Protein AF-A0A931EFM1-F1 (afdb_monomer)

Structure (mmCIF, N/CA/C/O backbone):
data_AF-A0A931EFM1-F1
#
_entry.id   AF-A0A931EFM1-F1
#
loop_
_atom_site.group_PDB
_atom_site.id
_atom_site.type_symbol
_atom_site.label_atom_id
_atom_site.label_alt_id
_atom_site.label_comp_id
_atom_site.label_asym_id
_atom_site.label_entity_id
_atom_site.label_seq_id
_atom_site.pdbx_PDB_ins_code
_atom_site.Cartn_x
_atom_site.Cartn_y
_atom_site.Cartn_z
_atom_site.occupancy
_atom_site.B_iso_or_equiv
_atom_site.auth_seq_id
_atom_site.auth_comp_id
_atom_site.auth_asym_id
_atom_site.auth_atom_id
_atom_site.pdbx_PDB_model_num
ATOM 1 N N . MET A 1 1 ? -40.709 65.099 35.792 1.00 43.19 1 MET A N 1
ATOM 2 C CA . MET A 1 1 ? -40.939 63.851 35.040 1.00 43.19 1 MET A CA 1
ATOM 3 C C . MET A 1 1 ? -40.092 62.772 35.724 1.00 43.19 1 MET A C 1
ATOM 5 O O . MET A 1 1 ? -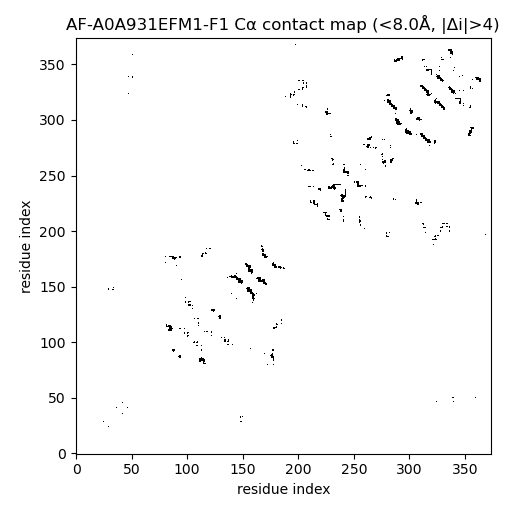38.933 62.668 35.363 1.00 43.19 1 MET A O 1
ATOM 9 N N . ALA A 1 2 ? -40.438 62.093 36.830 1.00 31.95 2 ALA A N 1
ATOM 10 C CA . ALA A 1 2 ? -41.719 61.618 37.395 1.00 31.95 2 ALA A CA 1
ATOM 11 C C . ALA A 1 2 ? -42.585 60.929 36.335 1.00 31.95 2 ALA A C 1
ATOM 13 O O . ALA A 1 2 ? -42.814 61.565 35.310 1.00 31.95 2 ALA A O 1
ATOM 14 N N . GLU A 1 3 ? -43.089 59.702 36.424 1.00 30.55 3 GLU A N 1
ATOM 15 C CA . GLU A 1 3 ? -43.187 58.544 37.350 1.00 30.55 3 GLU A CA 1
ATOM 16 C C . GLU A 1 3 ? -43.481 57.349 36.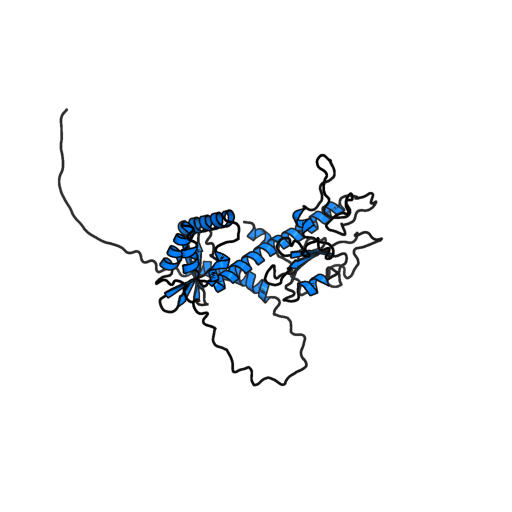378 1.00 30.55 3 GLU A C 1
ATOM 18 O O . GLU A 1 3 ? -43.731 57.600 35.198 1.00 30.55 3 GLU A O 1
ATOM 23 N N . ASP A 1 4 ? -43.379 56.043 36.644 1.00 32.53 4 ASP A N 1
ATOM 24 C CA . ASP A 1 4 ? -44.096 55.204 37.623 1.00 32.53 4 ASP A CA 1
ATOM 25 C C . ASP A 1 4 ? -43.673 53.729 37.308 1.00 32.53 4 ASP A C 1
ATOM 27 O O . ASP A 1 4 ? -43.542 53.381 36.133 1.00 32.53 4 ASP A O 1
ATOM 31 N N . SER A 1 5 ? -43.155 52.927 38.254 1.00 33.78 5 SER A N 1
ATOM 32 C CA . SER A 1 5 ? -43.871 51.909 39.070 1.00 33.78 5 SER A CA 1
ATOM 33 C C . SER A 1 5 ? -44.355 50.683 38.261 1.00 33.78 5 SER A C 1
ATOM 35 O O . SER A 1 5 ? -45.105 50.822 37.307 1.00 33.78 5 SER A O 1
ATOM 37 N N . ALA A 1 6 ? -43.767 49.487 38.394 1.00 30.31 6 ALA A N 1
ATOM 38 C CA . ALA A 1 6 ? -43.808 48.476 39.470 1.00 30.31 6 ALA A CA 1
ATOM 39 C C . ALA A 1 6 ? -44.833 47.340 39.223 1.00 30.31 6 ALA A C 1
ATOM 41 O O . ALA A 1 6 ? -45.931 47.552 38.729 1.00 30.31 6 ALA A O 1
ATOM 42 N N . ALA A 1 7 ? -44.357 46.134 39.558 1.00 29.64 7 ALA A N 1
ATOM 43 C CA . ALA A 1 7 ? -44.966 44.810 39.743 1.00 29.64 7 ALA A CA 1
ATOM 44 C C . ALA A 1 7 ? -46.506 44.675 39.847 1.00 29.64 7 ALA A C 1
ATOM 46 O O . ALA A 1 7 ? -47.140 45.488 40.505 1.00 29.64 7 ALA A O 1
ATOM 47 N N . ASP A 1 8 ? -47.083 43.558 39.357 1.00 28.06 8 ASP A N 1
ATOM 48 C CA . ASP A 1 8 ? -47.332 42.352 40.184 1.00 28.06 8 ASP A CA 1
ATOM 49 C C . ASP A 1 8 ? -47.971 41.152 39.417 1.00 28.06 8 ASP A C 1
ATOM 51 O O . ASP A 1 8 ? -48.671 41.322 38.423 1.00 28.06 8 ASP A O 1
ATOM 55 N N . MET A 1 9 ? -47.750 39.957 39.987 1.00 26.67 9 MET A N 1
ATOM 56 C CA . MET A 1 9 ? -48.577 38.731 40.036 1.00 26.67 9 MET A CA 1
ATOM 57 C C . MET A 1 9 ? -48.709 37.701 38.877 1.00 26.67 9 MET A C 1
ATOM 59 O O . MET A 1 9 ? -49.490 37.843 37.946 1.00 26.67 9 MET A O 1
ATOM 63 N N . MET A 1 10 ? -48.088 36.536 39.156 1.00 25.91 10 MET A N 1
ATOM 64 C CA . MET A 1 10 ? -48.670 35.171 39.251 1.00 25.91 10 MET A CA 1
ATOM 65 C C . MET A 1 10 ? -49.160 34.425 37.993 1.00 25.91 10 MET A C 1
ATOM 67 O O . MET A 1 10 ? -50.243 34.690 37.488 1.00 25.91 10 MET A O 1
ATOM 71 N N . ALA A 1 11 ? -48.473 33.322 37.656 1.00 28.20 11 ALA A N 1
ATOM 72 C CA . ALA A 1 11 ? -49.049 31.966 37.700 1.00 28.20 11 ALA A CA 1
ATOM 73 C C . ALA A 1 11 ? -47.959 30.896 37.492 1.00 28.20 11 ALA A C 1
ATOM 75 O O . ALA A 1 11 ? -47.137 30.983 36.583 1.00 28.20 11 ALA A O 1
ATOM 76 N N . ALA A 1 12 ? -47.966 29.895 38.368 1.00 28.52 12 ALA A N 1
ATOM 77 C CA . ALA A 1 12 ? -47.179 28.677 38.278 1.00 28.52 12 ALA A CA 1
ATOM 78 C C . ALA A 1 12 ? -47.691 27.765 37.152 1.00 28.52 12 ALA A C 1
ATOM 80 O O . ALA A 1 12 ? -48.902 27.668 36.979 1.00 28.52 12 ALA A O 1
ATOM 81 N N . ASP A 1 13 ? -46.798 27.022 36.492 1.00 25.88 13 ASP A N 1
ATOM 82 C CA . ASP A 1 13 ? -47.040 25.591 36.304 1.00 25.88 13 ASP A CA 1
ATOM 83 C C . ASP A 1 13 ? -45.746 24.799 36.066 1.00 25.88 13 ASP A C 1
ATOM 85 O O . ASP A 1 13 ? -44.802 25.246 35.411 1.00 25.88 13 ASP A O 1
ATOM 89 N N . THR A 1 14 ? -45.718 23.611 36.651 1.00 32.34 14 THR A N 1
ATOM 90 C CA . THR A 1 14 ? -44.644 22.616 36.633 1.00 32.34 14 THR A CA 1
ATOM 91 C C . THR A 1 14 ? -45.009 21.483 35.683 1.00 32.34 14 THR A C 1
ATOM 93 O O . THR A 1 14 ? -45.841 20.676 36.063 1.00 32.34 14 THR A O 1
ATOM 96 N N . VAL A 1 15 ? -44.358 21.335 34.525 1.00 28.47 15 VAL A N 1
ATOM 97 C CA . VAL A 1 15 ? -44.284 20.083 33.726 1.00 28.47 15 VAL A CA 1
ATOM 98 C C . VAL A 1 15 ? -43.114 20.264 32.745 1.00 28.47 15 VAL A C 1
ATOM 100 O O . VAL A 1 15 ? -42.973 21.339 32.182 1.00 28.47 15 VAL A O 1
ATOM 103 N N . GLY A 1 16 ? -42.202 19.350 32.444 1.00 25.94 16 GLY A N 1
ATOM 104 C CA . GLY A 1 16 ? -41.961 17.963 3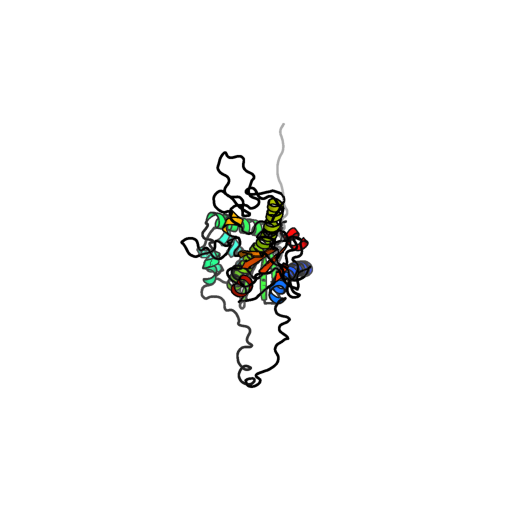2.795 1.00 25.94 16 GLY A CA 1
ATOM 105 C C . GLY A 1 16 ? -40.668 17.581 32.062 1.00 25.94 16 GLY A C 1
ATOM 106 O O . GLY A 1 16 ? -40.370 18.096 30.984 1.00 25.94 16 GLY A O 1
ATOM 107 N N . ALA A 1 17 ? -39.852 16.747 32.694 1.00 32.56 17 ALA A N 1
ATOM 108 C CA . ALA A 1 17 ? -38.660 16.190 32.084 1.00 32.56 17 ALA A CA 1
ATOM 109 C C . ALA A 1 17 ? -39.067 15.207 30.979 1.00 32.56 17 ALA A C 1
ATOM 111 O O . ALA A 1 17 ? -39.476 14.093 31.290 1.00 32.56 17 ALA A O 1
ATOM 112 N N . ASP A 1 18 ? -38.908 15.594 29.714 1.00 26.45 18 ASP A N 1
ATOM 113 C CA . ASP A 1 18 ? -38.934 14.639 28.608 1.00 26.45 18 ASP A CA 1
ATOM 114 C C . ASP A 1 18 ? -37.509 14.181 28.304 1.00 26.45 18 ASP A C 1
ATOM 116 O O . ASP A 1 18 ? -36.716 14.801 27.593 1.00 26.45 18 ASP A O 1
ATOM 120 N N . THR A 1 19 ? -37.190 13.040 28.905 1.00 31.11 19 THR A N 1
ATOM 121 C CA . THR A 1 19 ? -36.152 12.121 28.463 1.00 31.11 19 THR A CA 1
ATOM 122 C C . THR A 1 19 ? -36.411 11.730 27.008 1.00 31.11 19 THR A C 1
ATOM 124 O O . THR A 1 19 ? -37.220 10.844 26.736 1.00 31.11 19 THR A O 1
ATOM 127 N N . VAL A 1 20 ? -35.708 12.351 26.060 1.00 31.42 20 VAL A N 1
ATOM 128 C CA . VAL A 1 20 ? -35.646 11.828 24.692 1.00 31.42 20 VAL A CA 1
ATOM 129 C C . VAL A 1 20 ? -34.738 10.602 24.716 1.00 31.42 20 VAL A C 1
ATOM 131 O O . VAL A 1 20 ? -33.515 10.701 24.821 1.00 31.42 20 VAL A O 1
ATOM 134 N N . GLY A 1 21 ? -35.375 9.432 24.695 1.00 26.83 21 GLY A N 1
ATOM 135 C CA . GLY A 1 21 ? -34.726 8.135 24.609 1.00 26.83 21 GLY A CA 1
ATOM 136 C C . GLY A 1 21 ? -33.827 8.048 23.379 1.00 26.83 21 GLY A C 1
ATOM 137 O O . GLY A 1 21 ? -34.271 8.194 22.242 1.00 26.83 21 GLY A O 1
ATOM 138 N N . ALA A 1 22 ? -32.551 7.774 23.622 1.00 33.44 22 ALA A N 1
ATOM 139 C CA . ALA A 1 22 ? -31.601 7.344 22.613 1.00 33.44 22 ALA A CA 1
ATOM 140 C C . ALA A 1 22 ? -31.838 5.861 22.292 1.00 33.44 22 ALA A C 1
ATOM 142 O O . ALA A 1 22 ? -31.031 5.024 22.662 1.00 33.44 22 ALA A O 1
ATOM 143 N N . ASP A 1 23 ? -32.958 5.532 21.654 1.00 37.22 23 ASP A N 1
ATOM 144 C CA . ASP A 1 23 ? -33.232 4.194 21.121 1.00 37.22 23 ASP A CA 1
ATOM 145 C C . ASP A 1 23 ? -34.256 4.317 19.988 1.00 37.22 23 ASP A C 1
ATOM 147 O O . ASP A 1 23 ? -35.441 4.110 20.197 1.00 37.22 23 ASP A O 1
ATOM 151 N N . THR A 1 24 ? -33.796 4.720 18.800 1.00 35.38 24 THR A N 1
ATOM 152 C CA . THR A 1 24 ? -34.281 4.265 17.478 1.00 35.38 24 THR A CA 1
ATOM 153 C C . THR A 1 24 ? -33.592 5.093 16.394 1.00 35.38 24 THR A C 1
ATOM 155 O O . THR A 1 24 ? -34.086 6.137 15.973 1.00 35.38 24 THR A O 1
ATOM 158 N N . VAL A 1 25 ? -32.440 4.627 15.908 1.00 43.28 25 VAL A N 1
ATOM 159 C CA . VAL A 1 25 ? -31.971 5.034 14.577 1.00 43.28 25 VAL A CA 1
ATOM 160 C C . VAL A 1 25 ? -32.814 4.246 13.575 1.00 43.28 25 VAL A C 1
ATOM 162 O O . VAL A 1 25 ? -32.839 3.017 13.633 1.00 43.28 25 VAL A O 1
ATOM 165 N N . GLY A 1 26 ? -33.547 4.945 12.704 1.00 35.88 26 GLY A N 1
ATOM 166 C CA . GLY A 1 26 ? -34.428 4.332 11.709 1.00 35.88 26 GLY A CA 1
ATOM 167 C C . GLY A 1 26 ? -33.704 3.274 10.870 1.00 35.88 26 GLY A C 1
ATOM 168 O O . GLY A 1 26 ? -32.550 3.459 10.474 1.00 35.88 26 GLY A O 1
ATOM 169 N N . ALA A 1 27 ? -34.389 2.158 10.610 1.00 37.34 27 ALA A N 1
ATOM 170 C CA . ALA A 1 27 ? -33.848 0.998 9.901 1.00 37.34 27 ALA A CA 1
ATOM 171 C C . ALA A 1 27 ? -33.205 1.359 8.545 1.00 37.34 27 ALA A C 1
ATOM 173 O O . ALA A 1 27 ? -32.213 0.743 8.156 1.00 37.34 27 ALA A O 1
ATOM 174 N N . ASP A 1 28 ? -33.702 2.404 7.878 1.00 34.78 28 ASP A N 1
ATOM 175 C CA . ASP A 1 28 ? -33.209 2.872 6.579 1.00 34.78 28 ASP A CA 1
ATOM 176 C C . ASP A 1 28 ? -31.795 3.467 6.657 1.00 34.78 28 ASP A C 1
ATOM 178 O O . ASP A 1 28 ? -30.938 3.169 5.823 1.00 34.78 28 ASP A O 1
ATOM 182 N N . THR A 1 29 ? -31.490 4.245 7.698 1.00 46.06 29 THR A N 1
ATOM 183 C CA . THR A 1 29 ? -30.155 4.834 7.898 1.00 46.06 29 THR A CA 1
ATOM 184 C C . THR A 1 29 ? -29.131 3.753 8.250 1.00 46.06 29 THR A C 1
ATOM 186 O O . THR A 1 29 ? -28.000 3.765 7.753 1.00 46.06 29 THR A O 1
ATOM 189 N N . VAL A 1 30 ? -29.546 2.766 9.053 1.00 45.25 30 VAL A N 1
ATOM 190 C CA . VAL A 1 30 ? -28.734 1.586 9.389 1.00 45.25 30 VAL A CA 1
ATOM 191 C C . VAL A 1 30 ? -28.475 0.735 8.142 1.00 45.25 30 VAL A C 1
ATOM 193 O O . VAL A 1 30 ? -27.344 0.292 7.938 1.00 45.25 30 VAL A O 1
ATOM 196 N N . ALA A 1 31 ? -29.469 0.562 7.265 1.00 40.62 31 ALA A N 1
ATOM 197 C CA . ALA A 1 31 ? -29.338 -0.182 6.013 1.00 40.62 31 ALA A CA 1
ATOM 198 C C . ALA A 1 31 ? -28.398 0.506 5.007 1.00 40.62 31 ALA A C 1
ATOM 200 O O . ALA A 1 31 ? -27.573 -0.166 4.387 1.00 40.62 31 ALA A O 1
ATOM 201 N N . VAL A 1 32 ? -28.441 1.839 4.884 1.00 43.91 32 VAL A N 1
ATOM 202 C CA . VAL A 1 32 ? -27.519 2.600 4.016 1.00 43.91 32 VAL A CA 1
ATOM 203 C C . VAL A 1 32 ? -26.075 2.517 4.526 1.00 43.91 32 VAL A C 1
ATOM 205 O O . VAL A 1 32 ? -25.146 2.325 3.734 1.00 43.91 32 VAL A O 1
ATOM 208 N N . MET A 1 33 ? -25.864 2.599 5.844 1.00 46.44 33 MET A N 1
ATOM 209 C CA . MET A 1 33 ? -24.533 2.440 6.444 1.00 46.44 33 MET A CA 1
ATOM 210 C C . MET A 1 33 ? -24.011 1.001 6.350 1.00 46.44 33 MET A C 1
ATOM 212 O O . MET A 1 33 ? -22.851 0.787 5.984 1.00 46.44 33 MET A O 1
ATOM 216 N N . ALA A 1 34 ? -24.872 0.006 6.580 1.00 44.53 34 ALA A N 1
ATOM 217 C CA . ALA A 1 34 ? -24.559 -1.403 6.359 1.00 44.53 34 ALA A CA 1
ATOM 218 C C . ALA A 1 34 ? -24.280 -1.709 4.875 1.00 44.53 34 ALA A C 1
ATOM 220 O O . ALA A 1 34 ? -23.409 -2.526 4.586 1.00 44.53 34 ALA A O 1
ATOM 221 N N . GLY A 1 35 ? -24.946 -1.022 3.940 1.00 34.88 35 GLY A N 1
ATOM 222 C CA . GLY A 1 35 ? -24.734 -1.128 2.493 1.00 34.88 35 GLY A CA 1
ATOM 223 C C . GLY A 1 35 ? -23.392 -0.550 2.028 1.00 34.88 35 GLY A C 1
ATOM 224 O O . GLY A 1 35 ? -22.646 -1.230 1.321 1.00 34.88 35 GLY A O 1
ATOM 225 N N . LYS A 1 36 ? -23.017 0.657 2.488 1.00 43.44 36 LYS A N 1
ATOM 226 C CA . LYS A 1 36 ? -21.682 1.244 2.226 1.00 43.44 36 LYS A CA 1
ATOM 227 C C . LYS A 1 36 ? -20.554 0.388 2.815 1.00 43.44 36 LYS A C 1
ATOM 229 O O . LYS A 1 36 ? -19.499 0.249 2.194 1.00 43.44 36 LYS A O 1
ATOM 234 N N . ARG A 1 37 ? -20.785 -0.235 3.979 1.00 50.22 37 ARG A N 1
ATOM 235 C CA . ARG A 1 37 ? -19.854 -1.198 4.582 1.00 50.22 37 ARG A CA 1
ATOM 236 C C . ARG A 1 37 ? -19.815 -2.521 3.826 1.00 50.22 37 ARG A C 1
ATOM 238 O O . ARG A 1 37 ? -18.726 -2.997 3.554 1.00 50.22 37 ARG A O 1
ATOM 245 N N . GLN A 1 38 ? -20.950 -3.097 3.428 1.00 36.88 38 GLN A N 1
ATOM 246 C CA . GLN A 1 38 ? -20.963 -4.297 2.587 1.00 36.88 38 GLN A CA 1
ATOM 247 C C . GLN A 1 38 ? -20.190 -4.073 1.291 1.00 36.88 38 GLN A C 1
ATOM 249 O O . GLN A 1 38 ? -19.546 -5.007 0.839 1.00 36.88 38 GLN A O 1
ATOM 254 N N . TRP A 1 39 ? -20.211 -2.867 0.718 1.00 31.75 39 TRP A N 1
ATOM 255 C CA . TRP A 1 39 ? -19.404 -2.534 -0.454 1.00 31.75 39 TRP A CA 1
ATOM 256 C C . TRP A 1 39 ? -17.902 -2.451 -0.137 1.00 31.75 39 TRP A C 1
ATOM 258 O O . TRP A 1 39 ? -17.127 -3.053 -0.864 1.00 31.75 39 TRP A O 1
ATOM 268 N N . ARG A 1 40 ? -17.476 -1.815 0.968 1.00 43.22 40 ARG A N 1
ATOM 269 C CA . ARG A 1 40 ? -16.051 -1.736 1.380 1.00 43.22 40 ARG A CA 1
ATOM 270 C C . ARG A 1 40 ? -15.491 -3.077 1.875 1.00 43.22 40 ARG A C 1
ATOM 272 O O . ARG A 1 40 ? -14.419 -3.491 1.443 1.00 43.22 40 ARG A O 1
ATOM 279 N N . ASP A 1 41 ? -16.248 -3.7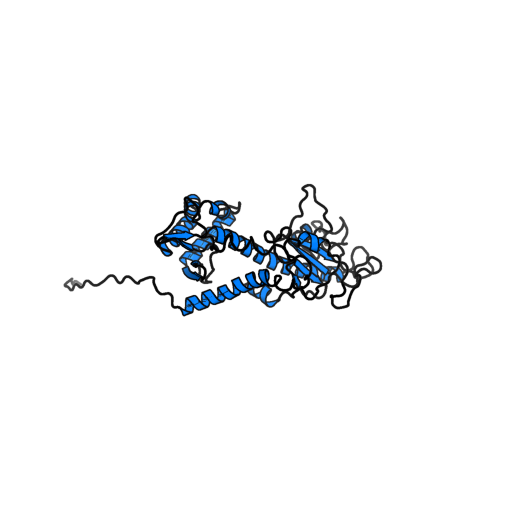97 2.699 1.00 40.16 41 ASP A N 1
ATOM 280 C CA . ASP A 1 41 ? -15.902 -5.125 3.209 1.00 40.16 41 ASP A CA 1
ATOM 281 C C . ASP A 1 41 ? -15.981 -6.178 2.099 1.00 40.16 41 ASP A C 1
ATOM 283 O O . ASP A 1 41 ? -15.138 -7.068 2.084 1.00 40.16 41 ASP A O 1
ATOM 287 N N . LYS A 1 42 ? -16.923 -6.097 1.138 1.00 33.84 42 LYS A N 1
ATOM 288 C CA . LYS A 1 42 ? -16.874 -6.935 -0.076 1.00 33.84 42 LYS A CA 1
ATOM 289 C C . LYS A 1 42 ? -15.778 -6.485 -1.020 1.00 33.84 42 LYS A C 1
ATOM 291 O O . LYS A 1 42 ? -15.160 -7.366 -1.570 1.00 33.84 42 LYS A O 1
ATOM 296 N N . ALA A 1 43 ? -15.475 -5.207 -1.209 1.00 35.25 43 ALA A N 1
ATOM 297 C CA . ALA A 1 43 ? -14.364 -4.802 -2.071 1.00 35.25 43 ALA A CA 1
ATOM 298 C C . ALA A 1 43 ? -13.039 -5.344 -1.516 1.00 35.25 43 ALA A C 1
ATOM 300 O O . ALA A 1 43 ? -12.267 -5.950 -2.249 1.00 35.25 43 ALA A O 1
ATOM 301 N N . MET A 1 44 ? -12.823 -5.257 -0.202 1.00 38.12 44 MET A N 1
ATOM 302 C CA . MET A 1 44 ? -11.625 -5.778 0.460 1.00 38.12 44 MET A CA 1
ATOM 303 C C . MET A 1 44 ? -11.643 -7.315 0.590 1.00 38.12 44 MET A C 1
ATOM 305 O O . MET A 1 44 ? -10.664 -7.978 0.253 1.00 38.12 44 MET A O 1
ATOM 309 N N . SER A 1 45 ? -12.774 -7.924 0.965 1.00 35.72 45 SER A N 1
ATOM 310 C CA . SER A 1 45 ? -12.911 -9.389 1.059 1.00 35.72 45 SER A CA 1
ATOM 311 C C . SER A 1 45 ? -13.019 -10.073 -0.299 1.00 35.72 45 SER A C 1
ATOM 313 O O . SER A 1 45 ? -12.597 -11.210 -0.408 1.00 35.72 45 SER A O 1
ATOM 315 N N . GLN A 1 46 ? -13.554 -9.442 -1.346 1.00 34.53 46 GLN A N 1
ATOM 316 C CA . GLN A 1 46 ? -13.524 -9.952 -2.724 1.00 34.53 46 GLN A CA 1
ATOM 317 C C . GLN A 1 46 ? -12.133 -9.772 -3.317 1.00 34.53 46 GLN A C 1
ATOM 319 O O . GLN A 1 46 ? -11.715 -10.669 -4.034 1.00 34.53 46 GLN A O 1
ATOM 324 N N . ARG A 1 47 ? -11.379 -8.717 -2.976 1.00 43.50 47 ARG A N 1
ATOM 325 C CA . ARG A 1 47 ? -9.946 -8.628 -3.308 1.00 43.50 47 ARG A CA 1
ATOM 326 C C . ARG A 1 47 ? -9.144 -9.762 -2.649 1.00 43.50 47 ARG A C 1
ATOM 328 O O . ARG A 1 47 ? -8.353 -10.394 -3.330 1.00 43.50 47 ARG A O 1
ATOM 335 N N . ILE A 1 48 ? -9.446 -10.128 -1.400 1.00 39.62 48 ILE A N 1
ATOM 336 C CA . ILE A 1 48 ? -8.784 -11.239 -0.676 1.00 39.62 48 ILE A CA 1
ATOM 337 C C . ILE A 1 48 ? -9.347 -12.638 -1.042 1.00 39.62 48 ILE A C 1
ATOM 339 O O . ILE A 1 48 ? -8.644 -13.643 -0.963 1.00 39.62 48 ILE A O 1
ATOM 343 N N . ALA A 1 49 ? -10.621 -12.752 -1.436 1.00 30.61 49 ALA A N 1
ATOM 344 C CA . ALA A 1 49 ? -11.293 -14.034 -1.701 1.00 30.61 49 ALA A CA 1
ATOM 345 C C . ALA A 1 49 ? -11.409 -14.390 -3.192 1.00 30.61 49 ALA A C 1
ATOM 347 O O . ALA A 1 49 ? -11.739 -15.537 -3.507 1.00 30.61 49 ALA A O 1
ATOM 348 N N . CYS A 1 50 ? -11.128 -13.467 -4.120 1.00 32.88 50 CYS A N 1
ATOM 349 C CA . CYS A 1 50 ? -11.211 -13.744 -5.559 1.00 32.88 50 CYS A CA 1
ATOM 350 C C . CYS A 1 50 ? -10.057 -14.571 -6.141 1.00 32.88 50 CYS A C 1
ATOM 352 O O . CYS A 1 50 ? -10.164 -14.954 -7.300 1.00 32.88 50 CYS A O 1
ATOM 354 N N . SER A 1 51 ? -9.035 -14.934 -5.361 1.00 41.00 51 SER A N 1
ATOM 355 C CA . SER A 1 51 ? -8.014 -15.919 -5.771 1.00 41.00 51 SER A CA 1
ATOM 356 C C . SER A 1 51 ? -8.268 -17.328 -5.185 1.00 41.00 51 SER A C 1
ATOM 358 O O . SER A 1 51 ? -7.617 -18.309 -5.526 1.00 41.00 51 SER A O 1
ATOM 360 N N . ARG A 1 52 ? -9.303 -17.513 -4.344 1.00 38.25 52 ARG A N 1
ATOM 361 C CA . ARG A 1 52 ? -9.626 -18.835 -3.753 1.00 38.25 52 ARG A CA 1
ATOM 362 C C . ARG A 1 52 ? -10.528 -19.730 -4.600 1.00 38.25 52 ARG A C 1
ATOM 364 O O . ARG A 1 52 ? -10.920 -20.806 -4.149 1.00 38.25 52 ARG A O 1
ATOM 371 N N . ARG A 1 53 ? -10.881 -19.310 -5.812 1.00 36.38 53 ARG A N 1
ATOM 372 C CA . ARG A 1 53 ? -11.854 -20.012 -6.653 1.00 36.38 53 ARG A CA 1
ATOM 373 C C . ARG A 1 53 ? -11.290 -20.242 -8.052 1.00 36.38 53 ARG A C 1
ATOM 375 O O . ARG A 1 53 ? -11.830 -19.692 -8.991 1.00 36.38 53 ARG A O 1
ATOM 382 N N . ASN A 1 54 ? -10.193 -21.004 -8.145 1.00 38.69 54 ASN A N 1
ATOM 383 C CA . ASN A 1 54 ? -9.878 -21.883 -9.287 1.00 38.69 54 ASN A CA 1
ATOM 384 C C . ASN A 1 54 ? -8.662 -22.817 -9.074 1.00 38.69 54 ASN A C 1
ATOM 386 O O . ASN A 1 54 ? -8.033 -23.247 -10.029 1.00 38.69 54 ASN A O 1
ATOM 390 N N . MET A 1 55 ? -8.398 -23.291 -7.849 1.00 35.09 55 MET A N 1
ATOM 391 C CA . MET A 1 55 ? -7.636 -24.543 -7.673 1.00 35.09 55 MET A CA 1
ATOM 392 C C . MET A 1 55 ? -8.573 -25.754 -7.819 1.00 35.09 55 MET A C 1
ATOM 394 O O . MET A 1 55 ? -8.853 -26.483 -6.869 1.00 35.09 55 MET A O 1
ATOM 398 N N . ARG A 1 56 ? -9.128 -25.944 -9.021 1.00 32.25 56 ARG A N 1
ATOM 399 C CA . ARG A 1 56 ? -9.833 -27.170 -9.435 1.00 32.25 56 ARG A CA 1
ATOM 400 C C . ARG A 1 56 ? -9.069 -27.803 -10.596 1.00 32.25 56 ARG A C 1
ATOM 402 O O . ARG A 1 56 ? -9.587 -27.949 -11.691 1.00 32.25 56 ARG A O 1
ATOM 409 N N . GLY A 1 57 ? -7.822 -28.171 -10.323 1.00 33.00 57 GLY A N 1
ATOM 410 C CA . GLY A 1 57 ? -6.920 -28.780 -11.296 1.00 33.00 57 GLY A CA 1
ATOM 411 C C . GLY A 1 57 ? -5.892 -29.707 -10.658 1.00 33.00 57 GLY A C 1
ATOM 412 O O . GLY A 1 57 ? -4.782 -29.797 -11.148 1.00 33.00 57 GLY A O 1
ATOM 413 N N . TRP A 1 58 ? -6.222 -30.378 -9.550 1.00 32.72 58 TRP A N 1
ATOM 414 C CA . TRP A 1 58 ? -5.406 -31.495 -9.070 1.00 32.72 58 TRP A CA 1
ATOM 415 C C . TRP A 1 58 ? -6.292 -32.518 -8.357 1.00 32.72 58 TRP A C 1
ATOM 417 O O . TRP A 1 58 ? -6.469 -32.504 -7.141 1.00 32.72 58 TRP A O 1
ATOM 427 N N . LYS A 1 59 ? -6.945 -33.379 -9.141 1.00 32.03 59 LYS A N 1
ATOM 428 C CA . LYS A 1 59 ? -7.511 -34.629 -8.630 1.00 32.03 59 LYS A CA 1
ATOM 429 C C . LYS A 1 59 ? -6.639 -35.778 -9.110 1.00 32.03 59 LYS A C 1
ATOM 431 O O . LYS A 1 59 ? -6.743 -36.145 -10.271 1.00 32.03 59 LYS A O 1
ATOM 436 N N . ALA A 1 60 ? -5.840 -36.340 -8.209 1.00 34.81 60 ALA A N 1
ATOM 437 C CA . ALA A 1 60 ? -5.636 -37.781 -8.028 1.00 34.81 60 ALA A CA 1
ATOM 438 C C . ALA A 1 60 ? -4.551 -38.011 -6.961 1.00 34.81 60 ALA A C 1
ATOM 440 O O . ALA A 1 60 ? -3.508 -37.374 -7.017 1.00 34.81 60 ALA A O 1
ATOM 441 N N . ALA A 1 61 ? -4.807 -38.961 -6.052 1.00 33.56 61 ALA A N 1
ATOM 442 C CA . ALA A 1 61 ? -4.005 -39.371 -4.887 1.00 33.56 61 ALA A CA 1
ATOM 443 C C . ALA A 1 61 ? -4.065 -38.375 -3.702 1.00 33.56 61 ALA A C 1
ATOM 445 O O . ALA A 1 61 ? -3.629 -37.245 -3.811 1.00 33.56 61 ALA A O 1
ATOM 446 N N . GLN A 1 62 ? -4.606 -38.679 -2.522 1.00 37.38 62 GLN A N 1
ATOM 447 C CA . GLN A 1 62 ? -4.778 -39.962 -1.848 1.00 37.38 62 GLN A CA 1
ATOM 448 C C . GLN A 1 62 ? -6.075 -39.947 -1.026 1.00 37.38 62 GLN A C 1
ATOM 450 O O . GLN A 1 62 ? -6.277 -39.110 -0.149 1.00 37.38 62 GLN A O 1
ATOM 455 N N . ALA A 1 63 ? -6.956 -40.898 -1.317 1.00 40.78 63 ALA A N 1
ATOM 456 C CA . ALA A 1 63 ? -8.072 -41.260 -0.462 1.00 40.78 63 ALA A CA 1
ATOM 457 C C . ALA A 1 63 ? -7.594 -42.359 0.496 1.00 40.78 63 ALA A C 1
ATOM 459 O O . ALA A 1 63 ? -7.576 -43.519 0.110 1.00 40.78 63 ALA A O 1
ATOM 460 N N . LEU A 1 64 ? -7.168 -41.990 1.707 1.00 39.44 64 LEU A N 1
ATOM 461 C CA . LEU A 1 64 ? -7.269 -42.810 2.924 1.00 39.44 64 LEU A CA 1
ATOM 462 C C . LEU A 1 64 ? -6.865 -41.928 4.121 1.00 39.44 64 LEU A C 1
ATOM 464 O O . LEU A 1 64 ? -5.696 -41.626 4.321 1.00 39.44 64 LEU A O 1
ATOM 468 N N . GLY A 1 65 ? -7.851 -41.448 4.877 1.00 38.03 65 GLY A N 1
ATOM 469 C CA . GLY A 1 65 ? -7.647 -40.502 5.987 1.00 38.03 65 GLY A CA 1
ATOM 470 C C . GLY A 1 65 ? -8.900 -39.711 6.379 1.00 38.03 65 GLY A C 1
ATOM 471 O O . GLY A 1 65 ? -8.874 -38.890 7.291 1.00 38.03 65 GLY A O 1
ATOM 472 N N . ILE A 1 66 ? -10.023 -39.956 5.703 1.00 46.12 66 ILE A N 1
ATOM 473 C CA . ILE A 1 66 ? -11.342 -39.442 6.067 1.00 46.12 66 ILE A CA 1
ATOM 474 C C . ILE A 1 66 ? -11.938 -40.446 7.054 1.00 46.12 66 ILE A C 1
ATOM 476 O O . ILE A 1 66 ? -12.440 -41.468 6.611 1.00 46.12 66 ILE A O 1
ATOM 480 N N . CYS A 1 67 ? -11.790 -40.197 8.362 1.00 35.12 67 CYS A N 1
ATOM 481 C CA . CYS A 1 67 ? -12.729 -40.647 9.412 1.00 35.12 67 CYS A CA 1
ATOM 482 C C . CYS A 1 67 ? -12.384 -40.168 10.843 1.00 35.12 67 CYS A C 1
ATOM 484 O O . CYS A 1 67 ? -13.211 -40.352 11.725 1.00 35.12 67 CYS A O 1
ATOM 486 N N . ILE A 1 68 ? -11.237 -39.518 11.111 1.00 40.94 68 ILE A N 1
ATOM 487 C CA . ILE A 1 68 ? -10.873 -39.097 12.493 1.00 40.94 68 ILE A CA 1
ATOM 488 C C . ILE A 1 68 ? -10.806 -37.564 12.699 1.00 40.94 68 ILE A C 1
ATOM 490 O O . ILE A 1 68 ? -10.779 -37.094 13.830 1.00 40.94 68 ILE A O 1
ATOM 494 N N . VAL A 1 69 ? -10.896 -36.742 11.646 1.00 39.53 69 VAL A N 1
ATOM 495 C CA . VAL A 1 69 ? -10.790 -35.263 11.770 1.00 39.53 69 VAL A CA 1
ATOM 496 C C . VAL A 1 69 ? -12.155 -34.547 11.856 1.00 39.53 69 VAL A C 1
ATOM 498 O O . VAL A 1 69 ? -12.214 -33.344 12.077 1.00 39.53 69 VAL A O 1
ATOM 501 N N . LEU A 1 70 ? -13.282 -35.263 11.766 1.00 41.66 70 LEU A N 1
ATOM 502 C CA . LEU A 1 70 ? -14.628 -34.657 11.806 1.00 41.66 70 LEU A CA 1
ATOM 503 C C . LEU A 1 70 ? -15.229 -34.489 13.217 1.00 41.66 70 LEU A C 1
ATOM 505 O O . LEU A 1 70 ? -16.400 -34.141 13.334 1.00 41.66 70 LEU A O 1
ATOM 509 N N . LEU A 1 71 ? -14.450 -34.695 14.284 1.00 38.62 71 LEU A N 1
ATOM 510 C CA . LEU A 1 71 ? -14.938 -34.617 15.672 1.00 38.62 71 LEU A CA 1
ATOM 511 C C . LEU A 1 71 ? -14.292 -33.525 16.541 1.00 38.62 71 LEU A C 1
ATOM 513 O O . LEU A 1 71 ? -14.618 -33.435 17.720 1.00 38.62 71 LEU A O 1
ATOM 517 N N . PHE A 1 72 ? -13.449 -32.647 15.987 1.00 39.12 72 PHE A N 1
ATOM 518 C CA . PHE A 1 72 ? -12.886 -31.523 16.746 1.00 39.12 72 PHE A CA 1
ATOM 519 C C . PHE A 1 72 ? -13.137 -30.162 16.081 1.00 39.12 72 PHE A C 1
ATOM 521 O O . PHE A 1 72 ? -12.642 -29.868 14.998 1.00 39.12 72 PHE A O 1
ATOM 528 N N . CYS A 1 73 ? -13.855 -29.319 16.830 1.00 38.38 73 CYS A N 1
ATOM 529 C CA . CYS A 1 73 ? -13.939 -27.858 16.733 1.00 38.38 73 CYS A CA 1
ATOM 530 C C . CYS A 1 73 ? -14.824 -27.239 15.637 1.00 38.38 73 CYS A C 1
ATOM 532 O O . CYS A 1 73 ? -14.362 -26.504 14.770 1.00 38.38 73 CYS A O 1
ATOM 534 N N . GLY A 1 74 ? -16.138 -27.419 15.794 1.00 39.84 74 GLY A N 1
ATOM 535 C CA . GLY A 1 74 ? -17.177 -26.542 15.234 1.00 39.84 74 GLY A CA 1
ATOM 536 C C . GLY A 1 74 ? -17.774 -25.542 16.238 1.00 39.84 74 GLY A C 1
ATOM 537 O O . GLY A 1 74 ? -18.873 -25.047 16.009 1.00 39.84 74 GLY A O 1
ATOM 538 N N . VAL A 1 75 ? -17.106 -25.252 17.362 1.00 40.97 75 VAL A N 1
ATOM 539 C CA . VAL A 1 75 ? -17.545 -24.179 18.271 1.00 40.97 75 VAL A CA 1
ATOM 540 C C . VAL A 1 75 ? -17.014 -22.859 17.706 1.00 40.97 75 VAL A C 1
ATOM 542 O O . VAL A 1 75 ? -15.797 -22.748 17.533 1.00 40.97 75 VAL A O 1
ATOM 545 N N . PRO A 1 76 ? -17.852 -21.849 17.405 1.00 41.25 76 PRO A N 1
ATOM 546 C CA . PRO A 1 76 ? -17.331 -20.517 17.142 1.00 41.25 76 PRO A CA 1
ATOM 547 C C . PRO A 1 76 ? -16.560 -20.106 18.392 1.00 41.25 76 PRO A C 1
ATOM 549 O O . PRO A 1 76 ? -17.143 -20.022 19.471 1.00 41.25 76 PRO A O 1
ATOM 552 N N . ALA A 1 77 ? -15.246 -19.912 18.269 1.00 37.50 77 ALA A N 1
ATOM 553 C CA . ALA A 1 77 ? -14.442 -19.410 19.367 1.00 37.50 77 ALA A CA 1
ATOM 554 C C . ALA A 1 77 ? -15.076 -18.095 19.834 1.00 37.50 77 ALA A C 1
ATOM 556 O O . ALA A 1 77 ? -14.979 -17.065 19.160 1.00 37.50 77 ALA A O 1
ATOM 557 N N . ALA A 1 78 ? -15.766 -18.143 20.973 1.00 44.03 78 ALA A N 1
ATOM 558 C CA . ALA A 1 78 ? -16.104 -16.961 21.729 1.00 44.03 78 ALA A CA 1
ATOM 559 C C . ALA A 1 78 ? -14.755 -16.345 22.098 1.00 44.03 78 ALA A C 1
ATOM 561 O O . ALA A 1 78 ? -14.074 -16.822 23.004 1.00 44.03 78 ALA A O 1
ATOM 562 N N . ARG A 1 79 ? -14.298 -15.369 21.304 1.00 52.22 79 ARG A N 1
ATOM 563 C CA . ARG A 1 79 ? -13.084 -14.621 21.622 1.00 52.22 79 ARG A CA 1
ATOM 564 C C . ARG A 1 79 ? -13.375 -13.895 22.926 1.00 52.22 79 ARG A C 1
ATOM 566 O O . ARG A 1 79 ? -14.185 -12.970 22.956 1.00 52.22 79 ARG A O 1
ATOM 573 N N . ALA A 1 80 ? -12.807 -14.430 23.998 1.00 58.12 80 ALA A N 1
ATOM 574 C CA . ALA A 1 80 ? -13.023 -13.952 25.344 1.00 58.12 80 ALA A CA 1
ATOM 575 C C . ALA A 1 80 ? -12.425 -12.550 25.492 1.00 58.12 80 ALA A C 1
ATOM 577 O O . ALA A 1 80 ? -11.370 -12.253 24.935 1.00 58.12 80 ALA A O 1
ATOM 578 N N . GLN A 1 81 ? -13.115 -11.703 26.252 1.00 65.00 81 GLN A N 1
ATOM 579 C CA . GLN A 1 81 ? -12.578 -10.444 26.756 1.00 65.00 81 GLN A CA 1
ATOM 580 C C . GLN A 1 81 ? -11.208 -10.690 27.405 1.00 65.00 81 GLN A C 1
ATOM 582 O O . GLN A 1 81 ? -11.061 -11.616 28.208 1.00 65.00 81 GLN A O 1
ATOM 587 N N . ALA A 1 82 ? -10.214 -9.863 27.075 1.00 67.94 82 ALA A N 1
ATOM 588 C CA . ALA A 1 82 ? -8.899 -9.982 27.690 1.00 67.94 82 ALA A CA 1
ATOM 589 C C . ALA A 1 82 ? -8.998 -9.692 29.205 1.00 67.94 82 ALA A C 1
ATOM 591 O O . ALA A 1 82 ? -9.647 -8.710 29.591 1.00 67.94 82 ALA A O 1
ATOM 592 N N . PRO A 1 83 ? -8.363 -10.497 30.081 1.00 72.88 83 PRO A N 1
ATOM 593 C CA . PRO A 1 83 ? -8.327 -10.217 31.514 1.00 72.88 83 PRO A CA 1
ATOM 594 C C . PRO A 1 83 ? -7.825 -8.793 31.788 1.00 72.88 83 PRO A C 1
ATOM 596 O O . PRO A 1 83 ? -6.808 -8.372 31.240 1.00 72.88 83 PRO A O 1
ATOM 599 N N . GLY A 1 84 ? -8.553 -8.039 32.615 1.00 76.19 84 GLY A N 1
ATOM 600 C CA . GLY A 1 84 ? -8.215 -6.651 32.957 1.00 76.19 84 GLY A CA 1
ATOM 601 C C . GLY A 1 84 ? -8.722 -5.581 31.980 1.00 76.19 84 GLY A C 1
ATOM 602 O O . GLY A 1 84 ? -8.540 -4.398 32.255 1.00 76.19 84 GLY A O 1
ATOM 603 N N . GLN A 1 85 ? -9.390 -5.949 30.879 1.00 92.25 85 GLN A N 1
ATOM 604 C CA . GLN A 1 85 ? -10.059 -4.977 30.010 1.00 92.25 85 GLN A CA 1
ATOM 605 C C . GLN A 1 85 ? -11.323 -4.424 30.679 1.00 92.25 85 GLN A C 1
ATOM 607 O O . GLN A 1 85 ? -12.176 -5.188 31.141 1.00 92.25 85 GLN A O 1
ATOM 612 N N . ARG A 1 86 ? -11.472 -3.098 30.688 1.00 94.31 86 ARG A N 1
ATOM 613 C CA . ARG A 1 86 ? -12.649 -2.415 31.230 1.00 94.31 86 ARG A CA 1
ATOM 614 C C . ARG A 1 86 ? -13.896 -2.703 30.391 1.00 94.31 86 ARG A C 1
ATOM 616 O O . ARG A 1 86 ? -13.851 -2.687 29.162 1.00 94.31 86 ARG A O 1
ATOM 623 N N . THR A 1 87 ? -15.023 -2.894 31.072 1.00 96.12 87 THR A N 1
ATOM 624 C CA . THR A 1 87 ? -16.342 -3.053 30.448 1.00 96.12 87 THR A CA 1
ATOM 625 C C . THR A 1 87 ? -17.314 -1.964 30.873 1.00 96.12 87 THR A C 1
ATOM 627 O O . THR A 1 87 ? -17.089 -1.243 31.849 1.00 96.12 87 THR A O 1
ATOM 630 N N . PHE A 1 88 ? -18.413 -1.849 30.130 1.00 97.56 88 PHE A N 1
ATOM 631 C CA . PHE A 1 88 ? -19.391 -0.782 30.293 1.00 97.56 88 PHE A CA 1
ATOM 632 C C . PHE A 1 88 ? -20.823 -1.302 30.226 1.00 97.56 88 PHE A C 1
ATOM 634 O O . PHE A 1 88 ? -21.134 -2.208 29.461 1.00 97.56 88 PHE A O 1
ATOM 641 N N . GLY A 1 89 ? -21.734 -0.669 30.965 1.00 97.12 89 GLY A N 1
ATOM 642 C CA . GLY A 1 89 ? -23.158 -1.025 30.931 1.00 97.12 89 GLY A CA 1
ATOM 643 C C . GLY A 1 89 ? -23.892 -0.628 29.641 1.00 97.12 89 GLY A C 1
ATOM 644 O O . GLY A 1 89 ? -25.008 -1.084 29.422 1.00 97.12 89 GLY A O 1
ATOM 645 N N . SER A 1 90 ? -23.304 0.214 28.785 1.00 96.12 90 SER A N 1
ATOM 646 C CA . SER A 1 90 ? -23.893 0.618 27.501 1.00 96.12 90 SER A CA 1
ATOM 647 C C . SER A 1 90 ? -22.826 0.996 26.470 1.00 96.12 90 SER A C 1
ATOM 649 O O . SER A 1 90 ? -21.687 1.301 26.833 1.00 96.12 90 SER A O 1
ATOM 651 N N . LEU A 1 91 ? -23.218 1.004 25.190 1.00 94.94 91 LEU A N 1
ATOM 652 C CA . LEU A 1 91 ? -22.394 1.471 24.068 1.00 94.94 91 LEU A CA 1
ATOM 653 C C . LEU A 1 91 ? -21.922 2.913 24.272 1.00 94.94 91 LEU A C 1
ATOM 655 O O . LEU A 1 91 ? -20.725 3.172 24.216 1.00 94.94 91 LEU A O 1
ATOM 659 N N . THR A 1 92 ? -22.850 3.820 24.584 1.00 96.12 92 THR A N 1
ATOM 660 C CA . THR A 1 92 ? -22.571 5.245 24.814 1.00 96.12 92 THR A CA 1
ATOM 661 C C . THR A 1 92 ? -21.555 5.448 25.929 1.00 96.12 92 THR A C 1
ATOM 663 O O . THR A 1 92 ? -20.554 6.126 25.734 1.00 96.12 92 THR A O 1
ATOM 666 N N . LYS A 1 93 ? -21.716 4.756 27.068 1.00 97.88 93 LYS A N 1
ATOM 667 C CA . LYS A 1 93 ? -20.745 4.839 28.171 1.00 97.88 93 LYS A CA 1
ATOM 668 C C . LYS A 1 93 ? -19.352 4.362 27.759 1.00 97.88 93 LYS A C 1
ATOM 670 O O . LYS A 1 93 ? -18.367 4.935 28.215 1.00 97.88 93 LYS A O 1
ATOM 675 N N . ALA A 1 94 ? -19.262 3.323 26.928 1.00 97.69 94 ALA A N 1
ATOM 676 C CA . ALA A 1 94 ? -17.982 2.825 26.435 1.00 97.69 94 ALA A CA 1
ATOM 677 C C . ALA A 1 94 ? -17.299 3.827 25.499 1.00 97.69 94 ALA A C 1
ATOM 679 O O . ALA A 1 94 ? -16.112 4.112 25.667 1.00 97.69 94 ALA A O 1
ATOM 680 N N . THR A 1 95 ? -18.033 4.378 24.529 1.00 97.56 95 THR A N 1
ATOM 681 C CA . THR A 1 95 ? -17.452 5.297 23.545 1.00 97.56 95 THR A CA 1
ATOM 682 C C . THR A 1 95 ? -17.187 6.688 24.106 1.00 97.56 95 THR A C 1
ATOM 684 O O . THR A 1 95 ? -16.166 7.265 23.750 1.00 97.56 95 THR A O 1
ATOM 687 N N . ASP A 1 96 ? -17.999 7.186 25.041 1.00 97.75 96 ASP A N 1
ATOM 688 C CA . ASP A 1 96 ? -17.747 8.459 25.732 1.00 97.75 96 ASP A CA 1
ATOM 689 C C . ASP A 1 96 ? -16.519 8.372 26.638 1.00 97.75 96 ASP A C 1
ATOM 691 O O . ASP A 1 96 ? -15.689 9.283 26.657 1.00 97.75 96 ASP A O 1
ATOM 695 N N . ALA A 1 97 ? -16.363 7.257 27.362 1.00 98.25 97 ALA A N 1
ATOM 696 C CA . ALA A 1 97 ? -15.166 7.017 28.160 1.00 98.25 97 ALA A CA 1
ATOM 697 C C . ALA A 1 97 ? -13.916 6.941 27.274 1.00 98.25 97 ALA A C 1
ATOM 699 O O . ALA A 1 97 ? -12.880 7.501 27.627 1.00 98.25 97 ALA A O 1
ATOM 700 N N . PHE A 1 98 ? -14.019 6.290 26.112 1.00 97.75 98 PHE A N 1
ATOM 701 C CA . PHE A 1 98 ? -12.922 6.203 25.151 1.00 97.75 98 PHE A CA 1
ATOM 702 C C . PHE A 1 98 ? -12.575 7.564 24.540 1.00 97.75 98 PHE A C 1
ATOM 704 O O . PHE A 1 98 ? -11.407 7.942 24.518 1.00 97.75 98 PHE A O 1
ATOM 711 N N . ALA A 1 99 ? -13.577 8.335 24.112 1.00 97.31 99 ALA A N 1
ATOM 712 C CA . ALA A 1 99 ? -13.380 9.677 23.573 1.00 97.31 99 ALA A CA 1
ATOM 713 C C . ALA A 1 99 ? -12.784 10.634 24.611 1.00 97.31 99 ALA A C 1
ATOM 715 O O . ALA A 1 99 ? -11.888 11.404 24.283 1.00 97.31 99 ALA A O 1
ATOM 716 N N . THR A 1 100 ? -13.218 10.538 25.870 1.00 98.00 100 THR A N 1
ATOM 717 C CA . THR A 1 100 ? -12.653 11.319 26.979 1.00 98.00 100 THR A CA 1
ATOM 718 C C . THR A 1 100 ? -11.194 10.947 27.238 1.00 98.00 100 THR A C 1
ATOM 720 O O . THR A 1 100 ? -10.356 11.829 27.407 1.00 98.00 100 THR A O 1
ATOM 723 N N . ALA A 1 101 ? -10.867 9.651 27.234 1.00 97.44 101 ALA A N 1
ATOM 724 C CA . ALA A 1 101 ? -9.494 9.186 27.410 1.00 97.44 101 ALA A CA 1
ATOM 725 C C . ALA A 1 101 ? -8.574 9.677 26.276 1.00 97.44 101 ALA A C 1
ATOM 727 O O . ALA A 1 101 ? -7.480 10.165 26.549 1.00 97.44 101 ALA A O 1
ATOM 728 N N . ILE A 1 102 ? -9.044 9.624 25.021 1.00 96.19 102 ILE A N 1
ATOM 729 C CA . ILE A 1 102 ? -8.325 10.155 23.851 1.00 96.19 102 ILE A CA 1
ATOM 730 C C . ILE A 1 102 ? -8.134 11.670 23.954 1.00 96.19 102 ILE A C 1
ATOM 732 O O . ILE A 1 102 ? -7.025 12.156 23.758 1.00 96.19 102 ILE A O 1
ATOM 736 N N . GLN A 1 103 ? -9.190 12.411 24.289 1.00 95.88 103 GLN A N 1
ATOM 737 C CA . GLN A 1 103 ? -9.135 13.865 24.436 1.00 95.88 103 GLN A CA 1
ATOM 738 C C . GLN A 1 103 ? -8.118 14.299 25.499 1.00 95.88 103 GLN A C 1
ATOM 740 O O . GLN A 1 103 ? -7.436 15.305 25.330 1.00 95.88 103 GLN A O 1
ATOM 745 N N . ASN A 1 104 ? -8.054 13.573 26.613 1.00 96.00 104 ASN A N 1
ATOM 746 C CA . ASN A 1 104 ? -7.158 13.897 27.718 1.00 96.00 104 ASN A CA 1
ATOM 747 C C . ASN A 1 104 ? -5.733 13.362 27.504 1.00 96.00 104 ASN A C 1
ATOM 749 O O . ASN A 1 104 ? -4.892 13.545 28.382 1.00 96.00 104 ASN A O 1
ATOM 753 N N . HIS A 1 105 ? -5.468 12.692 26.376 1.00 92.44 105 HIS A N 1
ATOM 754 C CA . HIS A 1 105 ? -4.219 11.975 26.105 1.00 92.44 105 HIS A CA 1
ATOM 755 C C . HIS A 1 105 ? -3.838 11.000 27.237 1.00 92.44 105 HIS A C 1
ATOM 757 O O . HIS A 1 105 ? -2.665 10.812 27.556 1.00 92.44 105 HIS A O 1
ATOM 763 N N . ASP A 1 106 ? -4.842 10.391 27.874 1.00 94.94 106 ASP A N 1
ATOM 764 C CA . ASP A 1 106 ? -4.660 9.490 29.010 1.00 94.94 106 ASP A CA 1
ATOM 765 C C . ASP A 1 106 ? -4.397 8.069 28.502 1.00 94.94 106 ASP A C 1
ATOM 767 O O . ASP A 1 106 ? -5.304 7.241 28.383 1.00 94.94 106 ASP A O 1
ATOM 771 N N . GLU A 1 107 ? -3.136 7.785 28.169 1.00 91.94 107 GLU A N 1
ATOM 772 C CA . GLU A 1 107 ? -2.719 6.479 27.646 1.00 91.94 107 GLU A CA 1
ATOM 773 C C . GLU A 1 107 ? -3.086 5.319 28.580 1.00 91.94 107 GLU A C 1
ATOM 775 O O . GLU A 1 107 ? -3.442 4.237 28.107 1.00 91.94 107 GLU A O 1
ATOM 780 N N . ALA A 1 108 ? -3.055 5.537 29.899 1.00 93.44 108 ALA A N 1
ATOM 781 C CA . ALA A 1 108 ? -3.420 4.518 30.876 1.00 93.44 108 ALA A CA 1
ATOM 782 C C . ALA A 1 108 ? -4.921 4.204 30.814 1.00 93.44 108 ALA A C 1
ATOM 784 O O . ALA A 1 108 ? -5.307 3.030 30.806 1.00 93.44 108 ALA A O 1
ATOM 785 N N . ALA A 1 109 ? -5.774 5.227 30.706 1.00 95.81 109 ALA A N 1
ATOM 786 C CA . ALA A 1 109 ? -7.207 5.037 30.511 1.00 95.81 109 ALA A CA 1
ATOM 787 C C . ALA A 1 109 ? -7.525 4.421 29.142 1.00 95.81 109 ALA A C 1
ATOM 789 O O . ALA A 1 109 ? -8.347 3.503 29.075 1.00 95.81 109 ALA A O 1
ATOM 790 N N . ILE A 1 110 ? -6.858 4.856 28.066 1.00 95.38 110 ILE A N 1
ATOM 791 C CA . ILE A 1 110 ? -7.009 4.260 26.729 1.00 95.38 110 ILE A CA 1
ATOM 792 C C . ILE A 1 110 ? -6.663 2.767 26.788 1.00 95.38 110 ILE A C 1
ATOM 794 O O . ILE A 1 110 ? -7.448 1.931 26.331 1.00 95.38 110 ILE A O 1
ATOM 798 N N . LEU A 1 111 ? -5.536 2.408 27.411 1.00 94.56 111 LEU A N 1
ATOM 799 C CA . LEU A 1 111 ? -5.108 1.018 27.556 1.00 94.56 111 LEU A CA 1
ATOM 800 C C . LEU A 1 111 ? -6.068 0.204 28.426 1.00 94.56 111 LEU A C 1
ATOM 802 O O . LEU A 1 111 ? -6.378 -0.934 28.083 1.00 94.56 111 LEU A O 1
ATOM 806 N N . ALA A 1 112 ? -6.594 0.770 29.513 1.00 95.69 112 ALA A N 1
ATOM 807 C CA . ALA A 1 112 ? -7.592 0.092 30.339 1.00 95.69 112 ALA A CA 1
ATOM 808 C C . ALA A 1 112 ? -8.877 -0.225 29.549 1.00 95.69 112 ALA A C 1
ATOM 810 O O . ALA A 1 112 ? -9.494 -1.269 29.762 1.00 95.69 112 ALA A O 1
ATOM 811 N N . ILE A 1 113 ? -9.274 0.649 28.617 1.00 96.94 113 ILE A N 1
ATOM 812 C CA . ILE A 1 113 ? -10.466 0.484 27.768 1.00 96.94 113 ILE A CA 1
ATOM 813 C C . ILE A 1 113 ? -10.231 -0.534 26.643 1.00 96.94 113 ILE A C 1
ATOM 815 O O . ILE A 1 113 ? -11.071 -1.406 26.401 1.00 96.94 113 ILE A O 1
ATOM 819 N N . LEU A 1 114 ? -9.087 -0.451 25.962 1.00 95.19 114 LEU A N 1
ATOM 820 C CA . LEU A 1 114 ? -8.730 -1.369 24.874 1.00 95.19 114 LEU A CA 1
ATOM 821 C C . LEU A 1 114 ? -8.207 -2.723 25.383 1.00 95.19 114 LEU A C 1
ATOM 823 O O . LEU A 1 114 ? -8.165 -3.694 24.628 1.00 95.19 114 LEU A O 1
ATOM 827 N N . GLY A 1 115 ? -7.839 -2.812 26.659 1.00 93.44 115 GLY A N 1
ATOM 828 C CA . GLY A 1 115 ? -7.206 -3.983 27.253 1.00 93.44 115 GLY A CA 1
ATOM 829 C C . GLY A 1 115 ? -5.735 -4.142 26.838 1.00 93.44 115 GLY A C 1
ATOM 830 O O . GLY A 1 115 ? -5.229 -3.383 26.010 1.00 93.44 115 GLY A O 1
ATOM 831 N N . PRO A 1 116 ? -5.030 -5.158 27.372 1.00 88.38 116 PRO A N 1
ATOM 832 C CA . PRO A 1 116 ? -3.592 -5.353 27.147 1.00 88.38 116 PRO A CA 1
ATOM 833 C C . PRO A 1 116 ? -3.189 -5.456 25.669 1.00 88.38 116 PRO A C 1
ATOM 835 O O . PRO A 1 116 ? -2.145 -4.937 25.274 1.00 88.38 116 PRO A O 1
ATOM 838 N N . SER A 1 117 ? -4.044 -6.057 24.830 1.00 85.75 117 SER A N 1
ATOM 839 C CA . SER A 1 117 ? -3.842 -6.118 23.376 1.00 85.75 117 SER A CA 1
ATOM 840 C C . SER A 1 117 ? -3.770 -4.733 22.724 1.00 85.75 117 SER A C 1
ATOM 842 O O . SER A 1 117 ? -3.238 -4.623 21.627 1.00 85.75 117 SER A O 1
ATOM 844 N N . GLY A 1 118 ? -4.278 -3.676 23.359 1.00 87.00 118 GLY A N 1
ATOM 845 C CA . GLY A 1 118 ? -4.286 -2.319 22.819 1.00 87.00 118 GLY A CA 1
ATOM 846 C C . GLY A 1 118 ? -2.934 -1.613 22.844 1.00 87.00 118 GLY A C 1
ATOM 847 O O . GLY A 1 118 ? -2.805 -0.594 22.181 1.00 87.00 118 GLY A O 1
ATOM 848 N N . LYS A 1 119 ? -1.921 -2.138 23.550 1.00 87.56 119 LYS A N 1
ATOM 849 C CA . LYS A 1 119 ? -0.627 -1.454 23.738 1.00 87.56 119 LYS A CA 1
ATOM 850 C C . LYS A 1 119 ? 0.013 -0.989 22.423 1.00 87.56 119 LYS A C 1
ATOM 852 O O . LYS A 1 119 ? 0.431 0.158 22.326 1.00 87.56 119 LYS A O 1
ATOM 857 N N . ASP A 1 120 ? -0.002 -1.841 21.401 1.00 85.50 120 ASP A N 1
ATOM 858 C CA . ASP A 1 120 ? 0.597 -1.545 20.087 1.00 85.50 120 ASP A CA 1
ATOM 859 C C . ASP A 1 120 ? -0.254 -0.595 19.219 1.00 85.50 120 ASP A C 1
ATOM 861 O O . ASP A 1 120 ? 0.111 -0.300 18.086 1.00 85.50 120 ASP A O 1
ATOM 865 N N . LEU A 1 121 ? -1.423 -0.162 19.709 1.00 86.31 121 LEU A N 1
ATOM 866 C CA . LEU A 1 121 ? -2.335 0.743 19.003 1.00 86.31 121 LEU A CA 1
ATOM 867 C C . LEU A 1 121 ? -2.303 2.180 19.530 1.00 86.31 121 LEU A C 1
ATOM 869 O O . LEU A 1 121 ? -2.850 3.067 18.879 1.00 86.31 121 LEU A O 1
ATOM 873 N N . ILE A 1 122 ? -1.726 2.406 20.712 1.00 85.25 122 ILE A N 1
ATOM 874 C CA . ILE A 1 122 ? -1.826 3.694 21.416 1.00 85.25 122 ILE A CA 1
ATOM 875 C C . ILE A 1 122 ? -0.747 4.671 20.949 1.00 85.25 122 ILE A C 1
ATOM 877 O O . ILE A 1 122 ? -0.995 5.875 20.938 1.00 85.25 122 ILE A O 1
ATOM 881 N N . SER A 1 123 ? 0.404 4.162 20.499 1.00 84.62 123 SER A N 1
ATOM 882 C CA . SER A 1 123 ? 1.480 4.985 19.954 1.00 84.62 123 SER A CA 1
ATOM 883 C C . SER A 1 123 ? 2.027 4.432 18.644 1.00 84.62 123 SER A C 1
ATOM 885 O O . SER A 1 123 ? 2.220 3.225 18.490 1.00 84.62 123 SER A O 1
ATOM 887 N N . SER A 1 124 ? 2.310 5.339 17.709 1.00 78.25 124 SER A N 1
ATOM 888 C CA . SER A 1 124 ? 3.041 5.043 16.474 1.00 78.25 124 SER A CA 1
ATOM 889 C C . SER A 1 124 ? 4.556 5.240 16.595 1.00 78.25 124 SER A C 1
ATOM 891 O O . SER A 1 124 ? 5.273 4.965 15.636 1.00 78.25 124 SER A O 1
ATOM 893 N N . GLY A 1 125 ? 5.048 5.706 17.749 1.00 80.06 125 GLY A N 1
ATOM 894 C CA . GLY A 1 125 ? 6.441 6.124 17.949 1.00 80.06 125 GLY A CA 1
ATOM 895 C C . GLY A 1 125 ? 6.720 7.580 17.554 1.00 80.06 125 GLY A C 1
ATOM 896 O O . GLY A 1 125 ? 7.824 8.065 17.790 1.00 80.06 125 GLY A O 1
ATOM 897 N N . ASP A 1 126 ? 5.726 8.290 17.009 1.00 82.12 126 ASP A N 1
ATOM 898 C CA . ASP A 1 126 ? 5.762 9.729 16.729 1.00 82.12 126 ASP A CA 1
ATOM 899 C C . ASP A 1 126 ? 4.682 10.447 17.564 1.00 82.12 126 ASP A C 1
ATOM 901 O O . ASP A 1 126 ? 3.502 10.443 17.188 1.00 82.12 126 ASP A O 1
ATOM 905 N N . PRO A 1 127 ? 5.065 11.105 18.675 1.00 85.44 127 PRO A N 1
ATOM 906 C CA . PRO A 1 127 ? 4.121 11.783 19.562 1.00 85.44 127 PRO A CA 1
ATOM 907 C C . PRO A 1 127 ? 3.319 12.911 18.898 1.00 85.44 127 PRO A C 1
ATOM 909 O O . PRO A 1 127 ? 2.202 13.200 19.328 1.00 85.44 127 PRO A O 1
ATOM 912 N N . VAL A 1 128 ? 3.864 13.567 17.866 1.00 88.25 128 VAL A N 1
ATOM 913 C CA . VAL A 1 128 ? 3.164 14.647 17.150 1.00 88.25 128 VAL A CA 1
ATOM 914 C C . VAL A 1 128 ? 2.093 14.050 16.246 1.00 88.25 128 VAL A C 1
ATOM 916 O O . VAL A 1 128 ? 0.945 14.500 16.259 1.00 88.25 128 VAL A O 1
ATOM 919 N N . SER A 1 129 ? 2.444 12.999 15.501 1.00 82.81 129 SER A N 1
ATOM 920 C CA . SER A 1 129 ? 1.487 12.242 14.687 1.00 82.81 129 SER A CA 1
ATOM 921 C C . SER A 1 129 ? 0.370 11.645 15.544 1.00 82.81 129 SER A C 1
ATOM 923 O O . SER A 1 129 ? -0.805 11.732 15.181 1.00 82.81 129 SER A O 1
ATOM 925 N N . ASP A 1 130 ? 0.720 11.080 16.701 1.00 87.31 130 ASP A N 1
ATOM 926 C CA . ASP A 1 130 ? -0.237 10.497 17.643 1.00 87.31 130 ASP A CA 1
ATOM 927 C C . ASP A 1 130 ? -1.195 11.559 18.193 1.00 87.31 130 ASP A C 1
ATOM 929 O O . ASP A 1 130 ? -2.412 11.366 18.135 1.00 87.31 130 ASP A O 1
ATOM 933 N N . ARG A 1 131 ? -0.678 12.721 18.617 1.00 89.44 131 ARG A N 1
ATOM 934 C CA . ARG A 1 131 ? -1.509 13.838 19.093 1.00 89.44 131 ARG A CA 1
ATOM 935 C C . ARG A 1 131 ? -2.483 14.329 18.023 1.00 89.44 131 ARG A C 1
ATOM 937 O O . ARG A 1 131 ? -3.682 14.381 18.275 1.00 89.44 131 ARG A O 1
ATOM 944 N N . ASN A 1 132 ? -2.006 14.564 16.801 1.00 91.38 132 ASN A N 1
ATOM 945 C CA . ASN A 1 132 ? -2.857 15.011 15.694 1.00 91.38 132 ASN A CA 1
ATOM 946 C C . ASN A 1 132 ? -3.989 14.013 15.377 1.00 91.38 132 ASN A C 1
ATOM 948 O O . ASN A 1 132 ? -5.122 14.416 15.092 1.00 91.38 132 ASN A O 1
ATOM 952 N N . LYS A 1 133 ? -3.710 12.702 15.438 1.00 90.62 133 LYS A N 1
ATOM 953 C CA . LYS A 1 133 ? -4.726 11.650 15.239 1.00 90.62 133 LYS A CA 1
ATOM 954 C C . LYS A 1 133 ? -5.761 11.644 16.366 1.00 90.62 133 LYS A C 1
ATOM 956 O O . LYS A 1 133 ? -6.953 11.511 16.085 1.00 90.62 133 LYS A O 1
ATOM 961 N N . GLN A 1 134 ? -5.322 11.796 17.615 1.00 93.94 134 GLN A N 1
ATOM 962 C CA . GLN A 1 134 ? -6.196 11.845 18.793 1.00 93.94 134 GLN A CA 1
ATOM 963 C C . GLN A 1 134 ? -7.105 13.089 18.781 1.00 93.94 134 GLN A C 1
ATOM 965 O O . GLN A 1 134 ? -8.316 12.975 19.007 1.00 93.94 134 GLN A O 1
ATOM 970 N N . ASP A 1 135 ? -6.568 14.250 18.404 1.00 93.75 135 ASP A N 1
ATOM 971 C CA . ASP A 1 135 ? -7.335 15.494 18.262 1.00 93.75 135 ASP A CA 1
ATOM 972 C C . ASP A 1 135 ? -8.375 15.382 17.141 1.00 93.75 135 ASP A C 1
ATOM 974 O O . ASP A 1 135 ? -9.550 15.710 17.327 1.00 93.75 135 ASP A O 1
ATOM 978 N N . THR A 1 136 ? -7.974 14.821 15.995 1.00 94.81 136 THR A N 1
ATOM 979 C CA . THR A 1 136 ? -8.873 14.569 14.857 1.00 94.81 136 THR A CA 1
ATOM 980 C C . THR A 1 136 ? -9.999 13.603 15.227 1.00 94.81 136 THR A C 1
ATOM 982 O O . THR A 1 136 ? -11.154 13.818 14.848 1.00 94.81 136 THR A O 1
ATOM 985 N N . PHE A 1 137 ? -9.696 12.537 15.974 1.00 95.81 137 PHE A N 1
ATOM 986 C CA . PHE A 1 137 ? -10.713 11.620 16.488 1.00 95.81 137 PHE A CA 1
ATOM 987 C C . PHE A 1 137 ? -11.715 12.361 17.378 1.00 95.81 137 PHE A C 1
ATOM 989 O O . PHE A 1 137 ? -12.923 12.261 17.158 1.00 95.81 137 PHE A O 1
ATOM 996 N N . THR A 1 138 ? -11.219 13.132 18.347 1.00 95.38 138 THR A N 1
ATOM 997 C CA . THR A 1 138 ? -12.048 13.850 19.326 1.00 95.38 138 THR A CA 1
ATOM 998 C C . THR A 1 138 ? -12.954 14.875 18.648 1.00 95.38 138 THR A C 1
ATOM 1000 O O . THR A 1 138 ? -14.146 14.948 18.953 1.00 95.38 138 THR A O 1
ATOM 1003 N N . ALA A 1 139 ? -12.417 15.637 17.691 1.00 96.25 139 ALA A N 1
ATOM 1004 C CA . ALA A 1 139 ? -13.185 16.601 16.910 1.00 96.25 139 ALA A CA 1
ATOM 1005 C C . ALA A 1 139 ? -14.313 15.920 16.119 1.00 96.25 139 ALA A C 1
ATOM 1007 O O . ALA A 1 139 ? -15.464 16.353 16.189 1.00 96.25 139 ALA A O 1
ATOM 1008 N N . ASN A 1 140 ? -14.013 14.815 15.428 1.00 97.19 140 ASN A N 1
ATOM 1009 C CA . ASN A 1 140 ? -15.016 14.071 14.667 1.00 97.19 140 ASN A CA 1
ATOM 1010 C C . ASN A 1 140 ? -16.083 13.441 15.567 1.00 97.19 140 ASN A C 1
ATOM 1012 O O . ASN A 1 140 ? -17.265 13.547 15.252 1.00 97.19 140 ASN A O 1
ATOM 1016 N N . TYR A 1 141 ? -15.689 12.833 16.691 1.00 97.12 141 TYR A N 1
ATOM 1017 C CA . TYR A 1 141 ? -16.625 12.231 17.647 1.00 97.12 141 TYR A CA 1
ATOM 1018 C C . TYR A 1 141 ? -17.627 13.258 18.189 1.00 97.12 141 TYR A C 1
ATOM 1020 O O . TYR A 1 141 ? -18.820 12.974 18.290 1.00 97.12 141 TYR A O 1
ATOM 1028 N N . ARG A 1 142 ? -17.155 14.472 18.501 1.00 95.75 142 ARG A N 1
ATOM 1029 C CA . ARG A 1 142 ? -18.003 15.579 18.974 1.00 95.75 142 ARG A CA 1
ATOM 1030 C C . ARG A 1 142 ? -18.903 16.153 17.890 1.00 95.75 142 ARG A C 1
ATOM 1032 O O . ARG A 1 142 ? -20.026 16.537 18.193 1.00 95.75 142 ARG A O 1
ATOM 1039 N N . ALA A 1 143 ? -18.411 16.232 16.654 1.00 96.88 143 ALA A N 1
ATOM 1040 C CA . ALA A 1 143 ? -19.191 16.751 15.537 1.00 96.88 143 ALA A CA 1
ATOM 1041 C C . ALA A 1 143 ? -20.411 15.865 15.240 1.00 96.88 143 ALA A C 1
ATOM 1043 O O . ALA A 1 143 ? -21.498 16.373 14.989 1.00 96.88 143 ALA A O 1
ATOM 1044 N N . SER A 1 144 ? -20.233 14.543 15.258 1.00 96.31 144 SER A N 1
ATOM 1045 C CA . SER A 1 144 ? -21.326 13.564 15.268 1.00 96.31 144 SER A CA 1
ATOM 1046 C C . SER A 1 144 ? -20.781 12.172 15.563 1.00 96.31 144 SER A C 1
ATOM 1048 O O . SER A 1 144 ? -19.648 11.849 15.203 1.00 96.31 144 SER A O 1
ATOM 1050 N N . HIS A 1 145 ? -21.599 11.320 16.173 1.00 96.44 145 HIS A N 1
ATOM 1051 C CA . HIS A 1 145 ? -21.307 9.900 16.265 1.00 96.44 145 HIS A CA 1
ATOM 1052 C C . HIS A 1 145 ? -22.580 9.060 16.220 1.00 96.44 145 HIS A C 1
ATOM 1054 O O . HIS A 1 145 ? -23.632 9.466 16.707 1.00 96.44 145 HIS A O 1
ATOM 1060 N N . GLN A 1 146 ? -22.480 7.880 15.619 1.00 95.94 146 GLN A N 1
ATOM 1061 C CA . GLN A 1 146 ? -23.586 6.936 15.505 1.00 95.94 146 GLN A CA 1
ATOM 1062 C C . GLN A 1 146 ? -23.082 5.497 15.456 1.00 95.94 146 GLN A C 1
ATOM 1064 O O . GLN A 1 146 ? -21.903 5.237 15.204 1.00 95.94 146 GLN A O 1
ATOM 1069 N N . TYR A 1 147 ? -23.988 4.554 15.692 1.00 96.31 147 TYR A N 1
ATOM 1070 C CA . TYR A 1 147 ? -23.663 3.138 15.785 1.00 96.31 147 TYR A CA 1
ATOM 1071 C C . TYR A 1 147 ? -24.308 2.348 14.652 1.00 96.31 147 TYR A C 1
ATOM 1073 O O . TYR A 1 147 ? -25.461 2.590 14.298 1.00 96.31 147 TYR A O 1
ATOM 1081 N N . ALA A 1 148 ? -23.591 1.356 14.126 1.00 95.00 148 ALA A N 1
ATOM 1082 C CA . ALA A 1 148 ? -24.174 0.362 13.229 1.00 95.00 148 ALA A CA 1
ATOM 1083 C C . ALA A 1 148 ? -23.836 -1.053 13.704 1.00 95.00 148 ALA A C 1
ATOM 1085 O O . ALA A 1 148 ? -22.663 -1.432 13.799 1.00 95.00 148 ALA A O 1
ATOM 1086 N N . ALA A 1 149 ? -24.874 -1.838 13.988 1.00 94.62 149 ALA A N 1
ATOM 1087 C CA . ALA A 1 149 ? -24.731 -3.245 14.327 1.00 94.62 149 ALA A CA 1
ATOM 1088 C C . ALA A 1 149 ? -24.400 -4.074 13.076 1.00 94.62 149 ALA A C 1
ATOM 1090 O O . ALA A 1 149 ? -24.964 -3.878 11.999 1.00 94.62 149 ALA A O 1
ATOM 1091 N N . ALA A 1 150 ? -23.482 -5.019 13.232 1.00 90.81 150 ALA A N 1
ATOM 1092 C CA . ALA A 1 150 ? -23.122 -6.014 12.239 1.00 90.81 150 ALA A CA 1
ATOM 1093 C C . ALA A 1 150 ? -23.764 -7.364 12.577 1.00 90.81 150 ALA A C 1
ATOM 1095 O O . ALA A 1 150 ? -23.981 -7.698 13.742 1.00 90.81 150 ALA A O 1
ATOM 1096 N N . SER A 1 151 ? -23.993 -8.189 11.555 1.00 90.00 151 SER A N 1
ATOM 1097 C CA . SER A 1 151 ? -24.585 -9.526 11.701 1.00 90.00 151 SER A CA 1
ATOM 1098 C C . SER A 1 151 ? -23.741 -10.507 12.526 1.00 90.00 151 SER A C 1
ATOM 1100 O O . SER A 1 151 ? -24.238 -11.544 12.943 1.00 90.00 151 SER A O 1
ATOM 1102 N N . ASP A 1 152 ? -22.467 -10.200 12.760 1.00 88.12 152 ASP A N 1
ATOM 1103 C CA . ASP A 1 152 ? -21.535 -11.010 13.556 1.00 88.12 152 ASP A CA 1
ATOM 1104 C C . ASP A 1 152 ? -21.465 -10.597 15.041 1.00 88.12 152 ASP A C 1
ATOM 1106 O O . ASP A 1 152 ? -20.601 -11.066 15.789 1.00 88.12 152 ASP A O 1
ATOM 1110 N N . GLY A 1 153 ? -22.374 -9.719 15.479 1.00 91.25 153 GLY A N 1
ATOM 1111 C CA . GLY A 1 153 ? -22.485 -9.275 16.869 1.00 91.25 153 GLY A CA 1
ATOM 1112 C C . GLY A 1 153 ? -21.549 -8.127 17.254 1.00 91.25 153 GLY A C 1
ATOM 1113 O O . GLY A 1 153 ? -21.492 -7.766 18.431 1.00 91.25 153 GLY A O 1
ATOM 1114 N N . ARG A 1 154 ? -20.815 -7.543 16.298 1.00 95.56 154 ARG A N 1
ATOM 1115 C CA . ARG A 1 154 ? -20.059 -6.296 16.497 1.00 95.56 154 ARG A CA 1
ATOM 1116 C C . ARG A 1 154 ? -20.936 -5.072 16.276 1.00 95.56 154 ARG A C 1
ATOM 1118 O O . ARG A 1 154 ? -21.839 -5.082 15.450 1.00 95.56 154 ARG A O 1
ATOM 1125 N N . THR A 1 155 ? -20.637 -3.993 16.985 1.00 97.38 155 THR A N 1
ATOM 1126 C CA . THR A 1 155 ? -21.237 -2.672 16.783 1.00 97.38 155 THR A CA 1
ATOM 1127 C C . THR A 1 155 ? -20.137 -1.678 16.454 1.00 97.38 155 THR A C 1
ATOM 1129 O O . THR A 1 155 ? -19.204 -1.493 17.231 1.00 97.38 155 THR A O 1
ATOM 1132 N N . PHE A 1 156 ? -20.228 -1.059 15.284 1.00 96.56 156 PHE A N 1
ATOM 1133 C CA . PHE A 1 156 ? -19.238 -0.107 14.797 1.00 96.56 156 PHE A CA 1
ATOM 1134 C C . PHE A 1 156 ? -19.625 1.310 15.187 1.00 96.56 156 PHE A C 1
ATOM 1136 O O . PHE A 1 156 ? -20.787 1.690 15.050 1.00 96.56 156 PHE A O 1
ATOM 1143 N N . LEU A 1 157 ? -18.635 2.079 15.631 1.00 97.44 157 LEU A N 1
ATOM 1144 C CA . LEU A 1 157 ? -18.757 3.507 15.877 1.00 97.44 157 LEU A CA 1
ATOM 1145 C C . LEU A 1 157 ? -18.400 4.260 14.588 1.00 97.44 157 LEU A C 1
ATOM 1147 O O . LEU A 1 157 ? -17.334 4.059 14.011 1.00 97.44 157 LEU A O 1
ATOM 1151 N N . TYR A 1 158 ? -19.296 5.130 14.148 1.00 96.94 158 TYR A N 1
ATOM 1152 C CA . TYR A 1 158 ? -19.086 6.063 13.049 1.00 96.94 158 TYR A CA 1
ATOM 1153 C C . TYR A 1 158 ? -18.970 7.460 13.636 1.00 96.94 158 TYR A C 1
ATOM 1155 O O . TYR A 1 158 ? -19.765 7.799 14.507 1.00 96.94 158 TYR A O 1
ATOM 1163 N N . ILE A 1 159 ? -18.000 8.249 13.177 1.00 97.00 159 ILE A N 1
ATOM 1164 C CA . ILE A 1 159 ? -17.739 9.598 13.692 1.00 97.00 159 ILE A CA 1
ATOM 1165 C C . ILE A 1 159 ? -17.640 10.632 12.572 1.00 97.00 159 ILE A C 1
ATOM 1167 O O . ILE A 1 159 ? -17.214 10.321 11.455 1.00 97.00 159 ILE A O 1
ATOM 1171 N N . GLY A 1 160 ? -17.966 11.876 12.904 1.00 96.31 160 GLY A N 1
ATOM 1172 C CA . GLY A 1 160 ? -17.812 13.032 12.034 1.00 96.31 160 GLY A CA 1
ATOM 1173 C C . GLY A 1 160 ? -18.812 13.090 10.871 1.00 96.31 160 GLY A C 1
ATOM 1174 O O . GLY A 1 160 ? -19.508 12.118 10.569 1.00 96.31 160 GLY A O 1
ATOM 1175 N N . PRO A 1 161 ? -18.856 14.230 10.160 1.00 92.00 161 PRO A N 1
ATOM 1176 C CA . PRO A 1 161 ? -19.844 14.494 9.105 1.00 92.00 161 PRO A CA 1
ATOM 1177 C C . PRO A 1 161 ? -19.761 13.510 7.929 1.00 92.00 161 PRO A C 1
ATOM 1179 O O . PRO A 1 161 ? -20.746 13.267 7.235 1.00 92.00 161 PRO A O 1
ATOM 1182 N N . ASN A 1 162 ? -18.590 12.901 7.727 1.00 90.12 162 ASN A N 1
ATOM 1183 C CA . ASN A 1 162 ? -18.353 11.930 6.664 1.00 90.12 162 ASN A CA 1
ATOM 1184 C C . ASN A 1 162 ? -18.756 10.499 7.052 1.00 90.12 162 ASN A C 1
ATOM 1186 O O . ASN A 1 162 ? -18.558 9.583 6.252 1.00 90.12 162 ASN A O 1
ATOM 1190 N N . ASN A 1 163 ? -19.308 10.292 8.255 1.00 91.56 163 ASN A N 1
ATOM 1191 C CA . ASN A 1 163 ? -19.629 8.975 8.805 1.00 91.56 163 ASN A CA 1
ATOM 1192 C C . ASN A 1 163 ? -18.433 8.033 8.686 1.00 91.56 163 ASN A C 1
ATOM 1194 O O . ASN A 1 163 ? -18.489 6.992 8.028 1.00 91.56 163 ASN A O 1
ATOM 1198 N N . TRP A 1 164 ? -17.313 8.435 9.276 1.00 92.62 164 TRP A N 1
ATOM 1199 C CA . TRP A 1 164 ? -16.097 7.644 9.226 1.00 92.62 164 TRP A CA 1
ATOM 1200 C C . TRP A 1 164 ? -16.199 6.451 10.188 1.00 92.62 164 TRP A C 1
ATOM 1202 O O . TRP A 1 164 ? -16.309 6.678 11.394 1.00 92.62 164 TRP A O 1
ATOM 1212 N N . PRO A 1 165 ? -16.138 5.189 9.711 1.00 93.50 165 PRO A N 1
ATOM 1213 C CA . PRO A 1 165 ? -16.150 4.026 10.592 1.00 93.50 165 PRO A CA 1
ATOM 1214 C C . PRO A 1 165 ? -14.813 3.910 11.326 1.00 93.50 165 PRO A C 1
ATOM 1216 O O . PRO A 1 165 ? -13.765 3.695 10.699 1.00 93.50 165 PRO A O 1
ATOM 1219 N N . THR A 1 166 ? -14.837 3.999 12.653 1.00 94.44 166 THR A N 1
ATOM 1220 C CA . THR A 1 166 ? -13.652 3.756 13.478 1.00 94.44 166 THR A CA 1
ATOM 1221 C C . THR A 1 166 ? -13.244 2.279 13.384 1.00 94.44 166 THR A C 1
ATOM 1223 O O . THR A 1 166 ? -14.089 1.407 13.154 1.00 94.44 166 THR A O 1
ATOM 1226 N N . PRO A 1 167 ? -11.940 1.965 13.488 1.00 93.81 167 PRO A N 1
ATOM 1227 C CA . PRO A 1 167 ? -11.464 0.617 13.194 1.00 93.81 167 PRO A CA 1
ATOM 1228 C C . PRO A 1 167 ? -11.718 -0.390 14.323 1.00 93.81 167 PRO A C 1
ATOM 1230 O O . PRO A 1 167 ? -11.712 -1.589 14.065 1.00 93.81 167 PRO A O 1
ATOM 1233 N N . ILE A 1 168 ? -11.941 0.070 15.560 1.00 96.25 168 ILE A N 1
ATOM 1234 C CA . ILE A 1 168 ? -12.136 -0.798 16.728 1.00 96.25 168 ILE A CA 1
ATOM 1235 C C . ILE A 1 168 ? -13.631 -0.828 17.087 1.00 96.25 168 ILE A C 1
ATOM 1237 O O . ILE A 1 168 ? -14.135 0.139 17.663 1.00 96.25 168 ILE A O 1
ATOM 1241 N N . PRO A 1 169 ? -14.367 -1.898 16.739 1.00 96.81 169 PRO A N 1
ATOM 1242 C CA . PRO A 1 169 ? -15.775 -2.024 17.079 1.00 96.81 169 PRO A CA 1
ATOM 1243 C C . PRO A 1 169 ? -15.959 -2.440 18.540 1.00 96.81 169 PRO A C 1
ATOM 1245 O O . PRO A 1 169 ? -15.025 -2.868 19.216 1.00 96.81 169 PRO A O 1
ATOM 1248 N N . LEU A 1 170 ? -17.201 -2.375 19.007 1.00 97.62 170 LEU A N 1
ATOM 1249 C CA . LEU A 1 170 ? -17.618 -2.886 20.306 1.00 97.62 170 LEU A CA 1
ATOM 1250 C C . LEU A 1 170 ? -18.331 -4.230 20.162 1.00 97.62 170 LEU A C 1
ATOM 1252 O O . LEU A 1 170 ? -18.994 -4.498 19.158 1.00 97.62 170 LEU A O 1
ATOM 1256 N N . ARG A 1 171 ? -18.238 -5.067 21.192 1.00 95.88 171 ARG A N 1
ATOM 1257 C CA . ARG A 1 171 ? -19.016 -6.301 21.338 1.00 95.88 171 ARG A CA 1
ATOM 1258 C C . ARG A 1 171 ? -19.682 -6.352 22.698 1.00 95.88 171 ARG A C 1
ATOM 1260 O O . ARG A 1 171 ? -19.255 -5.699 23.650 1.00 95.88 171 ARG A O 1
ATOM 1267 N N . LYS A 1 172 ? -20.745 -7.146 22.764 1.00 93.25 172 LYS A N 1
ATOM 1268 C CA . LYS A 1 172 ? -21.496 -7.396 23.987 1.00 93.25 172 LYS A CA 1
ATOM 1269 C C . LYS A 1 172 ? -21.081 -8.741 24.587 1.00 93.25 172 LYS A C 1
ATOM 1271 O O . LYS A 1 172 ? -21.086 -9.751 23.887 1.00 93.25 172 LYS A O 1
ATOM 1276 N N . ASN A 1 173 ? -20.745 -8.747 25.873 1.00 88.69 173 ASN A N 1
ATOM 1277 C CA . ASN A 1 173 ? -20.532 -9.933 26.698 1.00 88.69 173 ASN A CA 1
ATOM 1278 C C . ASN A 1 173 ? -21.548 -9.907 27.852 1.00 88.69 173 ASN A C 1
ATOM 1280 O O . ASN A 1 173 ? -21.433 -9.105 28.780 1.00 88.69 173 ASN A O 1
ATOM 1284 N N . GLY A 1 174 ? -22.599 -10.727 27.766 1.00 89.44 174 GLY A N 1
ATOM 1285 C CA . GLY A 1 174 ? -23.730 -10.657 28.695 1.00 89.44 174 GLY A CA 1
ATOM 1286 C C . GLY A 1 174 ? -24.432 -9.293 28.640 1.00 89.44 174 GLY A C 1
ATOM 1287 O O . GLY A 1 174 ? -24.936 -8.885 27.593 1.00 89.44 174 GLY A O 1
ATOM 1288 N N . SER A 1 175 ? -24.468 -8.576 29.765 1.00 91.50 175 SER A N 1
ATOM 1289 C CA . SER A 1 175 ? -25.012 -7.210 29.859 1.00 91.50 175 SER A CA 1
ATOM 1290 C C . SER A 1 175 ? -23.967 -6.110 29.637 1.00 91.50 175 SER A C 1
ATOM 1292 O O . SER A 1 175 ? -24.314 -4.931 29.657 1.00 91.50 175 SER A O 1
ATOM 1294 N N . GLN A 1 176 ? -22.702 -6.478 29.432 1.00 95.94 176 GLN A N 1
ATOM 1295 C CA . GLN A 1 176 ? -21.578 -5.552 29.373 1.00 95.94 176 GLN A CA 1
ATOM 1296 C C . GLN A 1 176 ? -21.061 -5.370 27.943 1.00 95.94 176 GLN A C 1
ATOM 1298 O O . GLN A 1 176 ? -21.117 -6.282 27.121 1.00 95.94 176 GLN A O 1
ATOM 1303 N N . TRP A 1 177 ? -20.519 -4.193 27.659 1.00 96.88 177 TRP A N 1
ATOM 1304 C CA . TRP A 1 177 ? -19.893 -3.817 26.396 1.00 96.88 177 TRP A CA 1
ATOM 1305 C C . TRP A 1 177 ? -18.391 -3.632 26.572 1.00 96.88 177 TRP A C 1
ATOM 1307 O O . TRP A 1 177 ? -17.943 -3.110 27.593 1.00 96.88 177 TRP A O 1
ATOM 1317 N N . TYR A 1 178 ? -17.626 -4.034 25.565 1.00 96.50 178 TYR A N 1
ATOM 1318 C CA . TYR A 1 178 ? -16.173 -3.883 25.513 1.00 96.50 178 TYR A CA 1
ATOM 1319 C C . TYR A 1 178 ? -15.717 -3.663 24.066 1.00 96.50 178 TYR A C 1
ATOM 1321 O O . TYR A 1 178 ? -16.439 -4.006 23.127 1.00 96.50 178 TYR A O 1
ATOM 1329 N N . PHE A 1 179 ? -14.531 -3.083 23.876 1.00 97.25 179 PHE A N 1
ATOM 1330 C CA . PHE A 1 179 ? -13.928 -2.926 22.549 1.00 97.25 179 PHE A CA 1
ATOM 1331 C C . PHE A 1 179 ? -13.304 -4.248 22.081 1.00 97.25 179 PHE A C 1
ATOM 1333 O O . PHE A 1 179 ? -12.521 -4.861 22.806 1.00 97.25 179 PHE A O 1
ATOM 1340 N N . ASP A 1 180 ? -13.620 -4.681 20.861 1.00 95.88 180 ASP A N 1
ATOM 1341 C CA . ASP A 1 180 ? -12.976 -5.832 20.217 1.00 95.88 180 ASP A CA 1
ATOM 1342 C C . ASP A 1 180 ? -11.638 -5.390 19.605 1.00 95.88 180 ASP A C 1
ATOM 1344 O O . ASP A 1 180 ? -11.506 -5.126 18.406 1.00 95.88 180 ASP A O 1
ATOM 1348 N N . THR A 1 181 ? -10.648 -5.235 20.481 1.00 94.88 181 THR A N 1
ATOM 1349 C CA . THR A 1 181 ? -9.320 -4.715 20.145 1.00 94.88 181 THR A CA 1
ATOM 1350 C C . THR A 1 181 ? -8.556 -5.632 19.200 1.00 94.88 181 THR A C 1
ATOM 1352 O O . THR A 1 181 ? -7.872 -5.137 18.309 1.00 94.88 181 THR A O 1
ATOM 1355 N N . ASP A 1 182 ? -8.700 -6.951 19.332 1.00 92.44 182 ASP A N 1
ATOM 1356 C CA . ASP A 1 182 ? -8.049 -7.907 18.431 1.00 92.44 182 ASP A CA 1
ATOM 1357 C C . ASP A 1 182 ? -8.570 -7.752 16.997 1.00 92.44 182 ASP A C 1
ATOM 1359 O O . ASP A 1 182 ? -7.779 -7.725 16.050 1.00 92.44 182 ASP A O 1
ATOM 1363 N N . TYR A 1 183 ? -9.888 -7.579 16.827 1.00 93.25 183 TYR A N 1
ATOM 1364 C CA . TYR A 1 183 ? -10.433 -7.212 15.522 1.00 93.25 183 TYR A CA 1
ATOM 1365 C C . TYR A 1 183 ? -9.881 -5.860 15.052 1.00 93.25 183 TYR A C 1
ATOM 1367 O O . TYR A 1 183 ? -9.453 -5.733 13.905 1.00 93.25 183 TYR A O 1
ATOM 1375 N N . GLY A 1 184 ? -9.859 -4.862 15.941 1.00 93.44 184 GLY A N 1
ATOM 1376 C CA . GLY A 1 184 ? -9.350 -3.525 15.643 1.00 93.44 184 GLY A CA 1
ATOM 1377 C C . GLY A 1 184 ? -7.910 -3.512 15.127 1.00 93.44 184 GLY A C 1
ATOM 1378 O O . GLY A 1 184 ? -7.620 -2.835 14.141 1.00 93.44 184 GLY A O 1
ATOM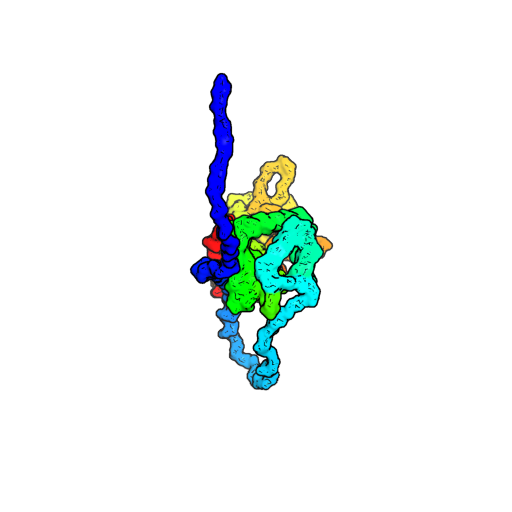 1379 N N . LYS A 1 185 ? -7.018 -4.312 15.725 1.00 91.75 185 LYS A N 1
ATOM 1380 C CA . LYS A 1 185 ? -5.629 -4.486 15.261 1.00 91.75 185 LYS A CA 1
ATOM 1381 C C . LYS A 1 185 ? -5.578 -4.967 13.814 1.00 91.75 185 LYS A C 1
ATOM 1383 O O . LYS A 1 185 ? -4.846 -4.411 12.995 1.00 91.75 185 LYS A O 1
ATOM 1388 N N . GLN A 1 186 ? -6.383 -5.977 13.497 1.00 91.06 186 GLN A N 1
ATOM 1389 C CA . GLN A 1 186 ? -6.431 -6.548 12.158 1.00 91.06 186 GLN A CA 1
ATOM 1390 C C . GLN A 1 186 ? -7.004 -5.555 11.133 1.00 91.06 186 GLN A C 1
ATOM 1392 O O . GLN A 1 186 ? -6.466 -5.420 10.037 1.00 91.06 186 GLN A O 1
ATOM 1397 N N . GLU A 1 187 ? -8.059 -4.828 11.499 1.00 92.06 187 GLU A N 1
ATOM 1398 C CA . GLU A 1 187 ? -8.678 -3.797 10.660 1.00 92.06 187 GLU A CA 1
ATOM 1399 C C . GLU A 1 187 ? -7.708 -2.647 10.349 1.00 92.06 187 GLU A C 1
ATOM 1401 O O . GLU A 1 187 ? -7.613 -2.210 9.203 1.00 92.06 187 GLU A O 1
ATOM 1406 N N . ILE A 1 188 ? -6.947 -2.173 11.342 1.00 90.62 188 ILE A N 1
ATOM 1407 C CA . ILE A 1 188 ? -5.929 -1.125 11.146 1.00 90.62 188 ILE A CA 1
ATOM 1408 C C . ILE A 1 188 ? -4.854 -1.598 10.163 1.00 90.62 188 ILE A C 1
ATOM 1410 O O . ILE A 1 188 ? -4.501 -0.861 9.239 1.00 90.62 188 ILE A O 1
ATOM 1414 N N . LEU A 1 189 ? -4.379 -2.838 10.316 1.00 87.62 189 LEU A N 1
ATOM 1415 C CA . LEU A 1 189 ? -3.431 -3.446 9.383 1.00 87.62 189 LEU A CA 1
ATOM 1416 C C . LEU A 1 189 ? -3.998 -3.507 7.957 1.00 87.62 189 LEU A C 1
ATOM 1418 O O . LEU A 1 189 ? -3.317 -3.122 7.008 1.00 87.62 189 LEU A O 1
ATOM 1422 N N . TYR A 1 190 ? -5.248 -3.940 7.795 1.00 89.31 190 TYR A N 1
ATOM 1423 C CA . TYR A 1 190 ? -5.891 -4.015 6.481 1.00 89.31 190 TYR A CA 1
ATOM 1424 C C . TYR A 1 190 ? -6.072 -2.648 5.824 1.00 89.31 190 TYR A C 1
ATOM 1426 O O . TYR A 1 190 ? -5.855 -2.518 4.620 1.00 89.31 190 TYR A O 1
ATOM 1434 N N . ARG A 1 191 ? -6.405 -1.610 6.599 1.00 90.19 191 ARG A N 1
ATOM 1435 C CA . ARG A 1 191 ? -6.484 -0.235 6.084 1.00 90.19 191 ARG A CA 1
ATOM 1436 C C . ARG A 1 191 ? -5.126 0.285 5.626 1.00 90.19 191 ARG A C 1
ATOM 1438 O O . ARG A 1 191 ? -5.068 0.914 4.574 1.00 90.19 191 ARG A O 1
ATOM 1445 N N . ARG A 1 192 ? -4.051 -0.005 6.371 1.00 87.69 192 ARG A N 1
ATOM 1446 C CA . ARG A 1 192 ? -2.676 0.328 5.963 1.00 87.69 192 ARG A CA 1
ATOM 1447 C C . ARG A 1 192 ? -2.327 -0.345 4.639 1.00 87.69 192 ARG A C 1
ATOM 1449 O O . ARG A 1 192 ? -1.970 0.348 3.698 1.00 87.69 192 ARG A O 1
ATOM 1456 N N . ILE A 1 193 ? -2.518 -1.664 4.556 1.00 88.31 193 ILE A N 1
ATOM 1457 C CA . ILE A 1 193 ? -2.270 -2.439 3.332 1.00 88.31 193 ILE A CA 1
ATOM 1458 C C . ILE A 1 193 ? -3.054 -1.864 2.149 1.00 88.31 193 ILE A C 1
ATOM 1460 O O . ILE A 1 193 ? -2.483 -1.662 1.085 1.00 88.31 193 ILE A O 1
ATOM 1464 N N . GLY A 1 194 ? -4.343 -1.565 2.333 1.00 87.69 194 GLY A N 1
ATOM 1465 C CA . GLY A 1 194 ? -5.165 -0.980 1.275 1.00 87.69 194 GLY A CA 1
ATOM 1466 C C . GLY A 1 194 ? -4.643 0.379 0.803 1.00 87.69 194 GLY A C 1
ATOM 1467 O O . GLY A 1 194 ? -4.534 0.603 -0.399 1.00 87.69 194 GLY A O 1
ATOM 1468 N N . ALA A 1 195 ? -4.278 1.267 1.733 1.00 85.56 195 ALA A N 1
ATOM 1469 C CA . ALA A 1 195 ? -3.715 2.576 1.405 1.00 85.56 195 ALA A CA 1
ATOM 1470 C C . ALA A 1 195 ? -2.366 2.465 0.674 1.00 85.56 195 ALA A C 1
ATOM 1472 O O . ALA A 1 195 ? -2.143 3.155 -0.321 1.00 85.56 195 ALA A O 1
ATOM 1473 N N . ASP A 1 196 ? -1.489 1.573 1.135 1.00 86.56 196 ASP A N 1
ATOM 1474 C CA . ASP A 1 196 ? -0.199 1.315 0.500 1.00 86.56 196 ASP A CA 1
ATOM 1475 C C . ASP A 1 196 ? -0.376 0.731 -0.909 1.00 86.56 196 ASP A C 1
ATOM 1477 O O . ASP A 1 196 ? 0.245 1.218 -1.848 1.00 86.56 196 ASP A O 1
ATOM 1481 N N . GLU A 1 197 ? -1.294 -0.217 -1.110 1.00 92.12 197 GLU A N 1
ATOM 1482 C CA . GLU A 1 197 ? -1.596 -0.787 -2.432 1.00 92.12 197 GLU A CA 1
ATOM 1483 C C . GLU A 1 197 ? -2.115 0.248 -3.438 1.00 92.12 197 GLU A C 1
ATOM 1485 O O . GLU A 1 197 ? -1.757 0.203 -4.616 1.00 92.12 197 GLU A O 1
ATOM 1490 N N . LEU A 1 198 ? -2.919 1.218 -2.995 1.00 89.44 198 LEU A N 1
ATOM 1491 C CA . LEU A 1 198 ? -3.337 2.335 -3.851 1.00 89.44 198 LEU A CA 1
ATOM 1492 C C . LEU A 1 198 ? -2.155 3.211 -4.261 1.00 89.44 198 LEU A C 1
ATOM 1494 O O . LEU A 1 198 ? -2.096 3.670 -5.403 1.00 89.44 198 LEU A O 1
ATOM 1498 N N . ASN A 1 199 ? -1.211 3.440 -3.348 1.00 86.19 199 ASN A N 1
ATOM 1499 C CA . ASN A 1 199 ? 0.008 4.175 -3.665 1.00 86.19 199 ASN A CA 1
ATOM 1500 C C . ASN A 1 199 ? 0.906 3.378 -4.615 1.00 86.19 199 ASN A C 1
ATOM 1502 O O . ASN A 1 199 ? 1.423 3.956 -5.564 1.00 86.19 199 ASN A O 1
ATOM 1506 N N . VAL A 1 200 ? 1.022 2.060 -4.446 1.00 91.31 200 VAL A N 1
ATOM 1507 C CA . VAL A 1 200 ? 1.779 1.184 -5.359 1.00 91.31 200 VAL A CA 1
ATOM 1508 C C . VAL A 1 200 ? 1.223 1.260 -6.781 1.00 91.31 200 VAL A C 1
ATOM 1510 O O . VAL A 1 200 ? 1.993 1.399 -7.728 1.00 91.31 200 VAL A O 1
ATOM 1513 N N . ILE A 1 201 ? -0.103 1.263 -6.950 1.00 92.62 201 ILE A N 1
ATOM 1514 C CA . ILE A 1 201 ? -0.733 1.449 -8.269 1.00 92.62 201 ILE A CA 1
ATOM 1515 C C . ILE A 1 201 ? -0.306 2.785 -8.899 1.00 92.62 201 ILE A C 1
ATOM 1517 O O . ILE A 1 201 ? 0.042 2.825 -10.082 1.00 92.62 201 ILE A O 1
ATOM 1521 N N . LYS A 1 202 ? -0.290 3.872 -8.115 1.00 89.44 202 LYS A N 1
ATOM 1522 C CA . LYS A 1 202 ? 0.182 5.190 -8.577 1.00 89.44 202 LYS A CA 1
ATOM 1523 C C . LYS A 1 202 ? 1.665 5.159 -8.941 1.00 89.44 202 LYS A C 1
ATOM 1525 O O . LYS A 1 202 ? 2.044 5.725 -9.959 1.00 89.44 202 LYS A O 1
ATOM 1530 N N . VAL A 1 203 ? 2.489 4.463 -8.159 1.00 90.94 203 VAL A N 1
ATOM 1531 C CA . VAL A 1 203 ? 3.925 4.304 -8.424 1.00 90.94 203 VAL A CA 1
ATOM 1532 C C . VAL A 1 203 ? 4.171 3.525 -9.713 1.00 90.94 203 VAL A C 1
ATOM 1534 O O . VAL A 1 203 ? 4.994 3.951 -10.515 1.00 90.94 203 VAL A O 1
ATOM 1537 N N . CYS A 1 204 ? 3.433 2.442 -9.974 1.00 93.81 204 CYS A N 1
ATOM 1538 C CA . CYS A 1 204 ? 3.501 1.746 -11.262 1.00 93.81 204 CYS A CA 1
ATOM 1539 C C . CYS A 1 204 ? 3.185 2.695 -12.428 1.00 93.81 204 CYS A C 1
ATOM 1541 O O . CYS A 1 204 ? 3.898 2.683 -13.429 1.00 93.81 204 CYS A O 1
ATOM 1543 N N . GLY A 1 205 ? 2.164 3.548 -12.283 1.00 92.31 205 GLY A N 1
ATOM 1544 C CA . GLY A 1 205 ? 1.845 4.595 -13.259 1.00 92.31 205 GLY A CA 1
ATOM 1545 C C . GLY A 1 205 ? 2.980 5.606 -13.447 1.00 92.31 205 GLY A C 1
ATOM 1546 O O . GLY A 1 205 ? 3.394 5.851 -14.576 1.00 92.31 205 GLY A O 1
ATOM 1547 N N . ALA A 1 206 ? 3.546 6.116 -12.352 1.00 91.50 206 ALA A N 1
ATOM 1548 C CA . ALA A 1 206 ? 4.663 7.060 -12.386 1.00 91.50 206 ALA A CA 1
ATOM 1549 C C . ALA A 1 206 ? 5.928 6.458 -13.022 1.00 91.50 206 ALA A C 1
ATOM 1551 O O . ALA A 1 206 ? 6.647 7.149 -13.731 1.00 91.50 206 ALA A O 1
ATOM 1552 N N . ILE A 1 207 ? 6.194 5.162 -12.824 1.00 93.81 207 ILE A N 1
ATOM 1553 C CA . ILE A 1 207 ? 7.301 4.462 -13.495 1.00 93.81 207 ILE A CA 1
ATOM 1554 C C . ILE A 1 207 ? 7.044 4.362 -15.004 1.00 93.81 207 ILE A C 1
ATOM 1556 O O . ILE A 1 207 ? 7.967 4.554 -15.792 1.00 93.81 207 ILE A O 1
ATOM 1560 N N . VAL A 1 208 ? 5.801 4.094 -15.420 1.00 95.88 208 VAL A N 1
ATOM 1561 C CA . VAL A 1 208 ? 5.426 4.088 -16.845 1.00 95.88 208 VAL A CA 1
ATOM 1562 C C . VAL A 1 208 ? 5.616 5.471 -17.471 1.00 95.88 208 VAL A C 1
ATOM 1564 O O . VAL A 1 208 ? 6.128 5.565 -18.585 1.00 95.88 208 VAL A O 1
ATOM 1567 N N . GLU A 1 209 ? 5.233 6.539 -16.773 1.00 94.31 209 GLU A N 1
ATOM 1568 C CA . GLU A 1 209 ? 5.457 7.923 -17.215 1.00 94.31 209 GLU A CA 1
ATOM 1569 C C . GLU A 1 209 ? 6.952 8.253 -17.288 1.00 94.31 209 GLU A C 1
ATOM 1571 O O . GLU A 1 209 ? 7.425 8.683 -18.336 1.00 94.31 209 GLU A O 1
ATOM 1576 N N . ALA A 1 210 ? 7.722 7.919 -16.250 1.00 94.81 210 ALA A N 1
ATOM 1577 C CA . ALA A 1 210 ? 9.168 8.124 -16.219 1.00 94.81 210 ALA A CA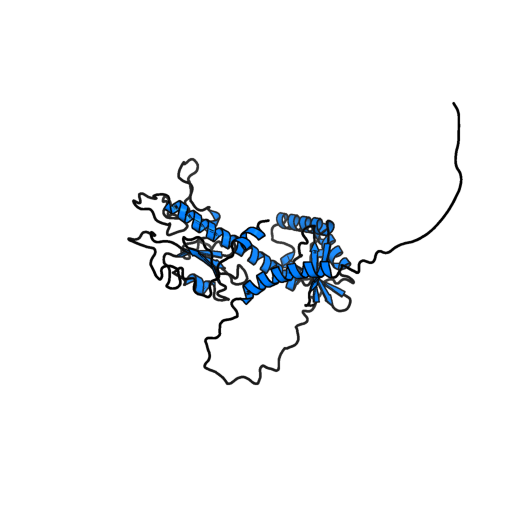 1
ATOM 1578 C C . ALA A 1 210 ? 9.895 7.400 -17.367 1.00 94.81 210 ALA A C 1
ATOM 1580 O O . ALA A 1 210 ? 10.830 7.939 -17.955 1.00 94.81 210 ALA A O 1
ATOM 1581 N N . GLN A 1 211 ? 9.457 6.191 -17.728 1.00 97.44 211 GLN A N 1
ATOM 1582 C CA . GLN A 1 211 ? 9.993 5.462 -18.881 1.00 97.44 211 GLN A CA 1
ATOM 1583 C C . GLN A 1 211 ? 9.671 6.147 -20.213 1.00 97.44 211 GLN A C 1
ATOM 1585 O O . GLN A 1 211 ? 10.505 6.146 -21.116 1.00 97.44 211 GLN A O 1
ATOM 1590 N N . ARG A 1 212 ? 8.484 6.750 -20.352 1.00 96.44 212 ARG A N 1
ATOM 1591 C CA . ARG A 1 212 ? 8.130 7.538 -21.546 1.00 96.44 212 ARG A CA 1
ATOM 1592 C C . ARG A 1 212 ? 8.975 8.804 -21.638 1.00 96.44 212 ARG A C 1
ATOM 1594 O O . ARG A 1 212 ? 9.470 9.108 -22.717 1.00 96.44 212 ARG A O 1
ATOM 1601 N N . ASP A 1 213 ? 9.181 9.492 -20.521 1.00 94.62 213 ASP A N 1
ATOM 1602 C CA . ASP A 1 213 ? 10.024 10.688 -20.465 1.00 94.62 213 ASP A CA 1
ATOM 1603 C C . ASP A 1 213 ? 11.482 10.366 -20.801 1.00 94.62 213 ASP A C 1
ATOM 1605 O O . ASP A 1 213 ? 12.083 11.057 -21.621 1.00 94.62 213 ASP A O 1
ATOM 1609 N N . TYR A 1 214 ? 12.019 9.272 -20.249 1.00 95.75 214 TYR A N 1
ATOM 1610 C CA . TYR A 1 214 ? 13.343 8.757 -20.603 1.00 95.75 214 TYR A CA 1
ATOM 1611 C C . TYR A 1 214 ? 13.433 8.423 -22.099 1.00 95.75 214 TYR A C 1
ATOM 1613 O O . TYR A 1 214 ? 14.351 8.855 -22.789 1.00 95.75 214 TYR A O 1
ATOM 1621 N N . TYR A 1 215 ? 12.437 7.710 -22.637 1.00 96.75 215 TYR A N 1
ATOM 1622 C CA . TYR A 1 215 ? 12.408 7.364 -24.057 1.00 96.75 215 TYR A CA 1
ATOM 1623 C C . TYR A 1 215 ? 12.380 8.600 -24.957 1.00 96.75 215 TYR A C 1
ATOM 1625 O O . TYR A 1 215 ? 12.905 8.533 -26.056 1.00 96.75 215 TYR A O 1
ATOM 1633 N N . ASN A 1 216 ? 11.814 9.733 -24.533 1.00 94.69 216 ASN A N 1
ATOM 1634 C CA . ASN A 1 216 ? 11.695 10.942 -25.358 1.00 94.69 216 ASN A CA 1
ATOM 1635 C C . ASN A 1 216 ? 13.007 11.728 -25.535 1.00 94.69 216 ASN A C 1
ATOM 1637 O O . ASN A 1 216 ? 13.033 12.698 -26.296 1.00 94.69 216 ASN A O 1
ATOM 1641 N N . ALA A 1 217 ? 14.101 11.313 -24.892 1.00 91.81 217 ALA A N 1
ATOM 1642 C CA . ALA A 1 217 ? 15.412 11.932 -25.035 1.00 91.81 217 ALA A CA 1
ATOM 1643 C C . ALA A 1 217 ? 16.503 10.902 -25.372 1.00 91.81 217 ALA A C 1
ATOM 1645 O O . ALA A 1 217 ? 16.382 9.704 -25.129 1.00 91.81 217 ALA A O 1
ATOM 1646 N N . LEU A 1 218 ? 17.590 11.388 -25.973 1.00 93.56 218 LEU A N 1
ATOM 1647 C CA . LEU A 1 218 ? 18.814 10.609 -26.134 1.00 93.56 218 LEU A CA 1
ATOM 1648 C C . LEU A 1 218 ? 19.706 10.845 -24.917 1.00 93.56 218 LEU A C 1
ATOM 1650 O O . LEU A 1 218 ? 19.947 11.988 -24.529 1.00 93.56 218 LEU A O 1
ATOM 1654 N N . HIS A 1 219 ? 20.227 9.761 -24.353 1.00 91.00 219 HIS A N 1
ATOM 1655 C CA . HIS A 1 219 ? 21.045 9.777 -23.143 1.00 91.00 219 HIS A CA 1
ATOM 1656 C C . HIS A 1 219 ? 22.439 9.219 -23.423 1.00 91.00 219 HIS A C 1
ATOM 1658 O O . HIS A 1 219 ? 22.594 8.319 -24.248 1.00 91.00 219 HIS A O 1
ATOM 1664 N N . ASP A 1 220 ? 23.457 9.771 -22.758 1.00 88.62 220 ASP A N 1
ATOM 1665 C CA . ASP A 1 220 ? 24.844 9.279 -22.783 1.00 88.62 220 ASP A CA 1
ATOM 1666 C C . ASP A 1 220 ? 25.419 9.032 -24.196 1.00 88.62 220 ASP A C 1
ATOM 1668 O O . ASP A 1 220 ? 26.131 8.061 -24.447 1.00 88.62 220 ASP A O 1
ATOM 1672 N N . GLY A 1 221 ? 25.094 9.909 -25.155 1.00 87.50 221 GLY A N 1
ATOM 1673 C CA . GLY A 1 221 ? 25.568 9.797 -26.541 1.00 87.50 221 GLY A CA 1
ATOM 1674 C C . GLY A 1 221 ? 24.890 8.692 -27.360 1.00 87.50 221 GLY A C 1
ATOM 1675 O O . GLY A 1 221 ? 25.374 8.340 -28.438 1.00 87.50 221 GLY A O 1
ATOM 1676 N N . ALA A 1 222 ? 23.774 8.134 -26.878 1.00 91.50 222 ALA A N 1
ATOM 1677 C CA . ALA A 1 222 ? 22.971 7.188 -27.637 1.00 91.50 222 ALA A CA 1
ATOM 1678 C C . ALA A 1 222 ? 22.455 7.808 -28.945 1.00 91.50 222 ALA A C 1
ATOM 1680 O O . ALA A 1 222 ? 22.069 8.969 -29.001 1.00 91.50 222 ALA A O 1
ATOM 1681 N N . THR A 1 223 ? 22.408 6.993 -29.997 1.00 93.81 223 THR A N 1
ATOM 1682 C CA . THR A 1 223 ? 21.918 7.372 -31.333 1.00 93.81 223 THR A CA 1
ATOM 1683 C C . THR A 1 223 ? 20.477 6.938 -31.608 1.00 93.81 223 THR A C 1
ATOM 1685 O O . THR A 1 223 ? 19.953 7.208 -32.684 1.00 93.81 223 THR A O 1
ATOM 1688 N N . VAL A 1 224 ? 19.846 6.234 -30.665 1.00 95.50 224 VAL A N 1
ATOM 1689 C CA . VAL A 1 224 ? 18.469 5.733 -30.774 1.00 95.50 224 VAL A CA 1
ATOM 1690 C C . VAL A 1 224 ? 17.748 5.935 -29.449 1.00 95.50 224 VAL A C 1
ATOM 1692 O O . VAL A 1 224 ? 18.374 5.838 -28.390 1.00 95.50 224 VAL A O 1
ATOM 1695 N N . HIS A 1 225 ? 16.443 6.176 -29.526 1.00 96.62 225 HIS A N 1
ATOM 1696 C CA . HIS A 1 225 ? 15.563 6.216 -28.366 1.00 96.62 225 HIS A CA 1
ATOM 1697 C C . HIS A 1 225 ? 15.404 4.811 -27.782 1.00 96.62 225 HIS A C 1
ATOM 1699 O O . HIS A 1 225 ? 15.288 3.828 -28.515 1.00 96.62 225 HIS A O 1
ATOM 1705 N N . GLN A 1 226 ? 15.450 4.718 -26.460 1.00 97.38 226 GLN A N 1
ATOM 1706 C CA . GLN A 1 226 ? 15.362 3.467 -25.713 1.00 97.38 226 GLN A CA 1
ATOM 1707 C C . GLN A 1 226 ? 14.776 3.751 -24.333 1.00 97.38 226 GLN A C 1
ATOM 1709 O O . GLN A 1 226 ? 14.886 4.863 -23.829 1.00 97.38 226 GLN A O 1
ATOM 1714 N N . TYR A 1 227 ? 14.175 2.741 -23.723 1.00 97.50 227 TYR A N 1
ATOM 1715 C CA . TYR A 1 227 ? 13.746 2.758 -22.333 1.00 97.50 227 TYR A CA 1
ATOM 1716 C C . TYR A 1 227 ? 14.936 2.517 -21.396 1.00 97.50 227 TYR A C 1
ATOM 1718 O O . TYR A 1 227 ? 15.939 1.898 -21.771 1.00 97.50 227 TYR A O 1
ATOM 1726 N N . ALA A 1 228 ? 14.814 2.970 -20.153 1.00 95.62 228 ALA A N 1
ATOM 1727 C CA . ALA A 1 228 ? 15.803 2.707 -19.121 1.00 95.62 228 ALA A CA 1
ATOM 1728 C C . ALA A 1 228 ? 15.724 1.240 -18.680 1.00 95.62 228 ALA A C 1
ATOM 1730 O O . ALA A 1 228 ? 14.641 0.711 -18.426 1.00 95.62 228 ALA A O 1
ATOM 1731 N N . GLN A 1 229 ? 16.877 0.584 -18.544 1.00 93.31 229 GLN A N 1
ATOM 1732 C CA . GLN A 1 229 ? 16.959 -0.809 -18.079 1.00 93.31 229 GLN A CA 1
ATOM 1733 C C . GLN A 1 229 ? 17.067 -0.934 -16.554 1.00 93.31 229 GLN A C 1
ATOM 1735 O O . GLN A 1 229 ? 17.020 -2.044 -16.032 1.00 93.31 229 GLN A O 1
ATOM 1740 N N . LYS A 1 230 ? 17.223 0.191 -15.850 1.00 90.75 230 LYS A N 1
ATOM 1741 C CA . LYS A 1 230 ? 17.446 0.257 -14.405 1.00 90.75 230 LYS A CA 1
ATOM 1742 C C . LYS A 1 230 ? 16.837 1.507 -13.793 1.00 90.75 230 LYS A C 1
ATOM 1744 O O . LYS A 1 230 ? 16.610 2.510 -14.478 1.00 90.75 230 LYS A O 1
ATOM 1749 N N . PHE A 1 231 ? 16.588 1.458 -12.493 1.00 89.12 231 PHE A N 1
ATOM 1750 C CA . PHE A 1 231 ? 16.040 2.596 -11.761 1.00 89.12 231 PHE A CA 1
ATOM 1751 C C . PHE A 1 231 ? 17.104 3.641 -11.441 1.00 89.12 231 PHE A C 1
ATOM 1753 O O . PHE A 1 231 ? 16.862 4.825 -11.651 1.00 89.12 231 PHE A O 1
ATOM 1760 N N . HIS A 1 232 ? 18.286 3.219 -10.987 1.00 88.12 232 HIS A N 1
ATOM 1761 C CA . HIS A 1 232 ? 19.399 4.124 -10.683 1.00 88.12 232 HIS A CA 1
ATOM 1762 C C . HIS A 1 232 ? 20.415 4.143 -11.810 1.00 88.12 232 HIS A C 1
ATOM 1764 O O . HIS A 1 232 ? 20.908 3.096 -12.233 1.00 88.12 232 HIS A O 1
ATOM 1770 N N . SER A 1 233 ? 20.783 5.340 -12.248 1.00 89.00 233 SER A N 1
ATOM 1771 C CA . SER A 1 233 ? 21.896 5.510 -13.168 1.00 89.00 233 SER A CA 1
ATOM 1772 C C . SER A 1 233 ? 23.229 5.176 -12.500 1.00 89.00 233 SER A C 1
ATOM 1774 O O . SER A 1 233 ? 23.430 5.403 -11.302 1.00 89.00 233 SER A O 1
ATOM 1776 N N . THR A 1 234 ? 24.189 4.709 -13.295 1.00 88.44 234 THR A N 1
ATOM 1777 C CA . THR A 1 234 ? 25.596 4.641 -12.881 1.00 88.44 234 THR A CA 1
ATOM 1778 C C . THR A 1 234 ? 26.071 6.058 -12.524 1.00 88.44 234 THR A C 1
ATOM 1780 O O . THR A 1 234 ? 25.701 7.010 -13.225 1.00 88.44 234 THR A O 1
ATOM 1783 N N . PRO A 1 235 ? 26.893 6.253 -11.473 1.00 86.50 235 PRO A N 1
ATOM 1784 C CA . PRO A 1 235 ? 27.383 7.580 -11.114 1.00 86.50 235 PRO A CA 1
ATOM 1785 C C . PRO A 1 235 ? 27.982 8.335 -12.309 1.00 86.50 235 PRO A C 1
ATOM 1787 O O . PRO A 1 235 ? 28.922 7.867 -12.946 1.00 86.50 235 PRO A O 1
ATOM 1790 N N . GLY A 1 236 ? 27.432 9.517 -12.601 1.00 85.81 236 GLY A N 1
ATOM 1791 C CA . GLY A 1 236 ? 27.877 10.376 -13.705 1.00 85.81 236 GLY A CA 1
ATOM 1792 C C . GLY A 1 236 ? 27.229 10.105 -15.067 1.00 85.81 236 GLY A C 1
ATOM 1793 O O . GLY A 1 236 ? 27.579 10.793 -16.020 1.00 85.81 236 GLY A O 1
ATOM 1794 N N . THR A 1 237 ? 26.290 9.162 -15.155 1.00 89.31 237 THR A N 1
ATOM 1795 C CA . THR A 1 237 ? 25.575 8.798 -16.393 1.00 89.31 237 THR A CA 1
ATOM 1796 C C . THR A 1 237 ? 24.066 9.027 -16.262 1.00 89.31 237 THR A C 1
ATOM 1798 O O . THR A 1 237 ? 23.558 9.302 -15.168 1.00 89.31 237 THR A O 1
ATOM 1801 N N . GLN A 1 238 ? 23.346 8.907 -17.373 1.00 90.81 238 GLN A N 1
ATOM 1802 C CA . GLN A 1 238 ? 21.887 8.949 -17.474 1.00 90.81 238 GLN A CA 1
ATOM 1803 C C . GLN A 1 238 ? 21.352 7.627 -18.051 1.00 90.81 238 GLN A C 1
ATOM 1805 O O . GLN A 1 238 ? 20.504 7.618 -18.939 1.00 90.81 238 GLN A O 1
ATOM 1810 N N . ASP A 1 239 ? 21.842 6.492 -17.549 1.00 90.50 239 ASP A N 1
ATOM 1811 C CA . ASP A 1 239 ? 21.500 5.146 -18.030 1.00 90.50 239 ASP A CA 1
ATOM 1812 C C . ASP A 1 239 ? 20.406 4.441 -17.192 1.00 90.50 239 ASP A C 1
ATOM 1814 O O . ASP A 1 239 ? 20.149 3.247 -17.370 1.00 90.50 239 ASP A O 1
ATOM 1818 N N . GLY A 1 240 ? 19.747 5.176 -16.289 1.00 92.31 240 GLY A N 1
ATOM 1819 C CA . GLY A 1 240 ? 18.607 4.749 -15.476 1.00 92.31 240 GLY A CA 1
ATOM 1820 C C . GLY A 1 240 ? 17.557 5.852 -15.298 1.00 92.31 240 GLY A C 1
ATOM 1821 O O . GLY A 1 240 ? 17.749 6.984 -15.731 1.00 92.31 240 GLY A O 1
ATOM 1822 N N . LEU A 1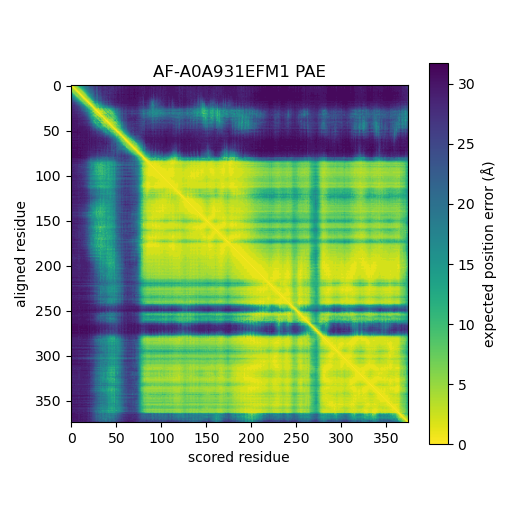 241 ? 16.434 5.537 -14.646 1.00 92.19 241 LEU A N 1
ATOM 1823 C CA . LEU A 1 241 ? 15.322 6.485 -14.431 1.00 92.19 241 LEU A CA 1
ATOM 1824 C C . LEU A 1 241 ? 15.632 7.616 -13.432 1.00 92.19 241 LEU A C 1
ATOM 1826 O O . LEU A 1 241 ? 14.902 8.608 -13.375 1.00 92.19 241 LEU A O 1
ATOM 1830 N N . TYR A 1 242 ? 16.695 7.476 -12.641 1.00 90.94 242 TYR A N 1
ATOM 1831 C CA . TYR A 1 242 ? 17.123 8.443 -11.639 1.00 90.94 242 TYR A CA 1
ATOM 1832 C C . TYR A 1 242 ? 18.633 8.678 -11.652 1.00 90.94 242 TYR A C 1
ATOM 1834 O O . TYR A 1 242 ? 19.426 7.741 -11.604 1.00 90.94 242 TYR A O 1
ATOM 1842 N N . TRP A 1 243 ? 19.026 9.951 -11.619 1.00 88.81 243 TRP A N 1
ATOM 1843 C CA . TRP A 1 243 ? 20.396 10.413 -11.430 1.00 88.81 243 TRP A CA 1
ATOM 1844 C C . TRP A 1 243 ? 20.425 11.637 -10.511 1.00 88.81 243 TRP A C 1
ATOM 1846 O O . TRP A 1 243 ? 19.536 12.486 -10.508 1.00 88.81 243 TRP A O 1
ATOM 1856 N N . GLN A 1 244 ? 21.486 11.778 -9.720 1.00 81.50 244 GLN A N 1
ATOM 1857 C CA . GLN A 1 244 ? 21.646 12.982 -8.910 1.00 81.50 244 GLN A CA 1
ATOM 1858 C C . GLN A 1 244 ? 22.024 14.177 -9.788 1.00 81.50 244 GLN A C 1
ATOM 1860 O O . GLN A 1 244 ? 23.053 14.181 -10.466 1.00 81.50 244 GLN A O 1
ATOM 1865 N N . VAL A 1 245 ? 21.211 15.230 -9.726 1.00 73.00 245 VAL A N 1
ATOM 1866 C CA . VAL A 1 245 ? 21.549 16.531 -10.304 1.00 73.00 245 VAL A CA 1
ATOM 1867 C C . VAL A 1 245 ? 22.482 17.266 -9.344 1.00 73.00 245 VAL A C 1
ATOM 1869 O O . VAL A 1 245 ? 22.147 17.478 -8.178 1.00 73.00 245 VAL A O 1
ATOM 1872 N N . LYS A 1 246 ? 23.666 17.667 -9.821 1.00 67.56 246 LYS A N 1
ATOM 1873 C CA . LYS A 1 246 ? 24.593 18.476 -9.018 1.00 67.56 246 LYS A CA 1
ATOM 1874 C C . LYS A 1 246 ? 23.969 19.850 -8.717 1.00 67.56 246 LYS A C 1
ATOM 1876 O O . LYS A 1 246 ? 23.445 20.475 -9.642 1.00 67.56 246 LYS A O 1
ATOM 1881 N N . PRO A 1 247 ? 24.062 20.364 -7.475 1.00 60.12 247 PRO A N 1
ATOM 1882 C CA . PRO A 1 247 ? 23.612 21.715 -7.150 1.00 60.12 247 PRO A CA 1
ATOM 1883 C C . PRO A 1 247 ? 24.267 22.759 -8.067 1.00 60.12 247 PRO A C 1
ATOM 1885 O O . PRO A 1 247 ? 25.482 22.744 -8.252 1.00 60.12 247 PRO A O 1
ATOM 1888 N N . GLY A 1 248 ? 23.464 23.649 -8.656 1.00 63.16 248 GLY A N 1
ATOM 1889 C CA . GLY A 1 248 ? 23.941 24.710 -9.556 1.00 63.16 248 GLY A CA 1
ATOM 1890 C C . GLY A 1 248 ? 24.223 24.275 -10.999 1.00 63.16 248 GLY A C 1
ATOM 1891 O O . GLY A 1 248 ? 24.538 25.120 -11.832 1.00 63.16 248 GLY A O 1
ATOM 1892 N N . ALA A 1 249 ? 24.080 22.989 -11.323 1.00 64.19 249 ALA A N 1
ATOM 1893 C CA . ALA A 1 249 ? 24.099 22.533 -12.703 1.00 64.19 249 ALA A CA 1
ATOM 1894 C C . ALA A 1 249 ? 22.700 22.711 -13.338 1.00 64.19 249 ALA A C 1
ATOM 1896 O O . ALA A 1 249 ? 21.683 22.560 -12.664 1.00 64.19 249 ALA A O 1
ATOM 1897 N N . GLN A 1 250 ? 22.654 22.981 -14.646 1.00 60.97 250 GLN A N 1
ATOM 1898 C CA . GLN A 1 250 ? 21.445 22.925 -15.486 1.00 60.97 250 GLN A CA 1
ATOM 1899 C C . GLN A 1 250 ? 21.392 21.616 -16.314 1.00 60.97 250 GLN A C 1
ATOM 1901 O O . GLN A 1 250 ? 21.403 21.685 -17.541 1.00 60.97 250 GLN A O 1
ATOM 1906 N N . PRO A 1 251 ? 21.432 20.399 -15.734 1.00 61.47 251 PRO A N 1
ATOM 1907 C CA . PRO A 1 251 ? 21.149 19.191 -16.492 1.00 61.47 251 PRO A CA 1
ATOM 1908 C C . PRO A 1 251 ? 19.636 18.921 -16.497 1.00 61.47 251 PRO A C 1
ATOM 1910 O O . PRO A 1 251 ? 18.913 19.432 -15.634 1.00 61.47 251 PRO A O 1
ATOM 1913 N N . PRO A 1 252 ? 19.146 18.095 -17.436 1.00 67.06 252 PRO A N 1
ATOM 1914 C CA . PRO A 1 252 ? 17.766 17.635 -17.403 1.00 67.06 252 PRO A CA 1
ATOM 1915 C C . PRO A 1 252 ? 17.467 16.944 -16.067 1.00 67.06 252 PRO A C 1
ATOM 1917 O O . PRO A 1 252 ? 18.294 16.199 -15.522 1.00 67.06 252 PRO A O 1
ATOM 1920 N N . GLN A 1 253 ? 16.279 17.229 -15.535 1.00 80.12 253 GLN A N 1
ATOM 1921 C CA . GLN A 1 253 ? 15.765 16.557 -14.348 1.00 80.12 253 GLN A CA 1
ATOM 1922 C C . GLN A 1 253 ? 15.600 15.064 -14.634 1.00 80.12 253 GLN A C 1
ATOM 1924 O O . GLN A 1 253 ? 15.236 14.675 -15.743 1.00 80.12 253 GLN A O 1
ATOM 1929 N N . SER A 1 254 ? 15.880 14.232 -13.633 1.00 84.50 254 SER A N 1
ATOM 1930 C CA . SER A 1 254 ? 15.597 12.805 -13.737 1.00 84.50 254 SER A CA 1
ATOM 1931 C C . SER A 1 254 ? 14.097 12.546 -13.887 1.00 84.50 254 SER A C 1
ATOM 1933 O O . SER A 1 254 ? 13.323 13.175 -13.162 1.00 84.50 254 SER A O 1
ATOM 1935 N N . PRO A 1 255 ? 13.691 11.592 -14.744 1.00 85.88 255 PRO A N 1
ATOM 1936 C CA . PRO A 1 255 ? 12.292 11.205 -14.912 1.00 85.88 255 PRO A CA 1
ATOM 1937 C C . PRO A 1 255 ? 11.620 10.704 -13.628 1.00 85.88 255 PRO A C 1
ATOM 1939 O O . PRO A 1 255 ? 10.414 10.854 -13.456 1.00 85.88 255 PRO A O 1
ATOM 1942 N N . LEU A 1 256 ? 12.387 10.103 -12.713 1.00 84.88 256 LEU A N 1
ATOM 1943 C CA . LEU A 1 256 ? 11.879 9.574 -11.452 1.00 84.88 256 LEU A CA 1
ATOM 1944 C C . LEU A 1 256 ? 12.460 10.325 -10.249 1.00 84.88 256 LEU A C 1
ATOM 1946 O O . LEU A 1 256 ? 13.628 10.700 -10.232 1.00 84.88 256 LEU A O 1
ATOM 1950 N N . GLY A 1 257 ? 11.650 10.522 -9.208 1.00 77.50 257 GLY A N 1
ATOM 1951 C CA . GLY A 1 257 ? 12.102 11.127 -7.954 1.00 77.50 257 GLY A CA 1
ATOM 1952 C C . GLY A 1 257 ? 12.956 10.181 -7.088 1.00 77.50 257 GLY A C 1
ATOM 1953 O O . GLY A 1 257 ? 12.806 8.958 -7.171 1.00 77.50 257 GLY A O 1
ATOM 1954 N N . PRO A 1 258 ? 13.792 10.727 -6.180 1.00 69.75 258 PRO A N 1
ATOM 1955 C CA . PRO A 1 258 ? 14.744 9.949 -5.381 1.00 69.75 258 PRO A CA 1
ATOM 1956 C C . PRO A 1 258 ? 14.092 8.891 -4.483 1.00 69.75 258 PRO A C 1
ATOM 1958 O O . PRO A 1 258 ? 14.672 7.831 -4.289 1.00 69.75 258 PRO A O 1
ATOM 1961 N N . LEU A 1 259 ? 12.894 9.145 -3.940 1.00 65.75 259 LEU A N 1
ATOM 1962 C CA . LEU A 1 259 ? 12.231 8.212 -3.016 1.00 65.75 259 LEU A CA 1
ATOM 1963 C C . LEU A 1 259 ? 11.788 6.917 -3.703 1.00 65.75 259 LEU A C 1
ATOM 1965 O O . LEU A 1 259 ? 11.987 5.834 -3.159 1.00 65.75 259 LEU A O 1
ATOM 1969 N N . VAL A 1 260 ? 11.215 7.027 -4.905 1.00 69.44 260 VAL A N 1
ATOM 1970 C CA . VAL A 1 260 ? 10.803 5.849 -5.679 1.00 69.44 260 VAL A CA 1
ATOM 1971 C C . VAL A 1 260 ? 12.035 5.133 -6.209 1.00 69.44 260 VAL A C 1
ATOM 1973 O O . VAL A 1 260 ? 12.120 3.916 -6.088 1.00 69.44 260 VAL A O 1
ATOM 1976 N N . ALA A 1 261 ? 13.017 5.885 -6.716 1.00 67.44 261 ALA A N 1
ATOM 1977 C CA . ALA A 1 261 ? 14.277 5.312 -7.165 1.00 67.44 261 ALA A CA 1
ATOM 1978 C C . ALA A 1 261 ? 14.942 4.503 -6.045 1.00 67.44 261 ALA A C 1
ATOM 1980 O O . ALA A 1 261 ? 15.241 3.332 -6.237 1.00 67.44 261 ALA A O 1
ATOM 1981 N N . GLN A 1 262 ? 15.113 5.070 -4.845 1.00 64.19 262 GLN A N 1
ATOM 1982 C CA . GLN A 1 262 ? 15.792 4.412 -3.720 1.00 64.19 262 GLN A CA 1
ATOM 1983 C C . GLN A 1 262 ? 15.164 3.069 -3.316 1.00 64.19 262 GLN A C 1
ATOM 1985 O O . GLN A 1 262 ? 15.870 2.187 -2.825 1.00 64.19 262 GLN A O 1
ATOM 1990 N N . ALA A 1 263 ? 13.861 2.910 -3.529 1.00 61.34 263 ALA A N 1
ATOM 1991 C CA . ALA A 1 263 ? 13.142 1.678 -3.232 1.00 61.34 263 ALA A CA 1
ATOM 1992 C C . ALA A 1 263 ? 13.052 0.690 -4.390 1.00 61.34 263 ALA A C 1
ATOM 1994 O O . ALA A 1 263 ? 12.821 -0.505 -4.189 1.00 61.34 263 ALA A O 1
ATOM 1995 N N . ALA A 1 264 ? 13.209 1.188 -5.607 1.00 64.31 264 ALA A N 1
ATOM 1996 C CA . ALA A 1 264 ? 13.237 0.397 -6.810 1.00 64.31 264 ALA A CA 1
ATOM 1997 C C . ALA A 1 264 ? 14.684 -0.068 -7.033 1.00 64.31 264 ALA A C 1
ATOM 1999 O O . ALA A 1 264 ? 15.498 0.609 -7.653 1.00 64.31 264 ALA A O 1
ATOM 2000 N N . ILE A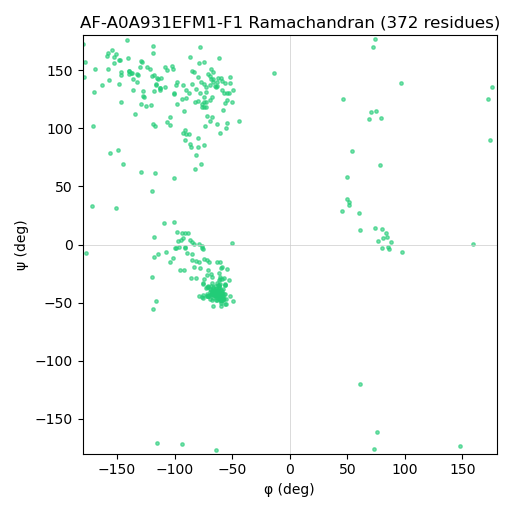 1 265 ? 15.045 -1.193 -6.413 1.00 55.44 265 ILE A N 1
ATOM 2001 C CA . ILE A 1 265 ? 16.406 -1.733 -6.484 1.00 55.44 265 ILE A CA 1
ATOM 2002 C C . ILE A 1 265 ? 16.452 -2.825 -7.546 1.00 55.44 265 ILE A C 1
ATOM 2004 O O . ILE A 1 265 ? 15.783 -3.856 -7.434 1.00 55.44 265 ILE A O 1
ATOM 2008 N N . ASP A 1 266 ? 17.306 -2.619 -8.544 1.00 48.44 266 ASP A N 1
ATOM 2009 C CA . ASP A 1 266 ? 17.693 -3.660 -9.483 1.00 48.44 266 ASP A CA 1
ATOM 2010 C C . ASP A 1 266 ? 18.509 -4.720 -8.747 1.00 48.44 266 ASP A C 1
ATOM 2012 O O . ASP A 1 266 ? 19.630 -4.477 -8.307 1.00 48.44 266 ASP A O 1
ATOM 2016 N N . GLY A 1 267 ? 17.906 -5.897 -8.579 1.00 40.75 267 GLY A N 1
ATOM 2017 C CA . GLY A 1 267 ? 18.584 -7.107 -8.129 1.00 40.75 267 GLY A CA 1
ATOM 2018 C C . GLY A 1 267 ? 19.361 -6.958 -6.822 1.00 40.75 267 GLY A C 1
ATOM 2019 O O . GLY A 1 267 ? 20.579 -6.872 -6.853 1.00 40.75 267 GLY A O 1
ATOM 2020 N N . TYR A 1 268 ? 18.668 -7.026 -5.679 1.00 37.66 268 TYR A N 1
ATOM 2021 C CA . TYR A 1 268 ? 19.231 -7.463 -4.387 1.00 37.66 268 TYR A CA 1
ATOM 2022 C C . TYR A 1 268 ? 20.603 -6.878 -3.982 1.00 37.66 268 TYR A C 1
ATOM 2024 O O . TYR A 1 268 ? 21.336 -7.516 -3.225 1.00 37.66 268 TYR A O 1
ATOM 2032 N N . GLN A 1 269 ? 20.977 -5.668 -4.408 1.00 37.28 269 GLN A N 1
ATOM 2033 C CA . GLN A 1 269 ? 22.139 -5.004 -3.825 1.00 37.28 269 GLN A CA 1
ATOM 2034 C C . GLN A 1 269 ? 21.726 -4.392 -2.492 1.00 37.28 269 GLN A C 1
ATOM 2036 O O . GLN A 1 269 ? 21.335 -3.235 -2.366 1.00 37.28 269 GLN A O 1
ATOM 2041 N N . LEU A 1 270 ? 21.776 -5.270 -1.495 1.00 36.62 270 LEU A N 1
ATOM 2042 C CA . LEU A 1 270 ? 21.855 -4.979 -0.079 1.00 36.62 270 LEU A CA 1
ATOM 2043 C C . LEU A 1 270 ? 22.896 -3.865 0.121 1.00 36.62 270 LEU A C 1
ATOM 2045 O O . LEU A 1 270 ? 24.099 -4.109 0.033 1.00 36.62 270 LEU A O 1
ATOM 2049 N N . HIS A 1 271 ? 22.458 -2.638 0.408 1.00 36.31 271 HIS A N 1
ATOM 2050 C CA . HIS A 1 271 ? 23.339 -1.695 1.094 1.00 36.31 271 HIS A CA 1
ATOM 2051 C C . HIS A 1 271 ? 23.708 -2.284 2.465 1.00 36.31 271 HIS A C 1
ATOM 2053 O O . HIS A 1 271 ? 23.018 -3.178 2.947 1.00 36.31 271 HIS A O 1
ATOM 2059 N N . ALA A 1 272 ? 24.791 -1.798 3.077 1.00 39.03 272 ALA A N 1
ATOM 2060 C CA . ALA A 1 272 ? 25.535 -2.374 4.210 1.00 39.03 272 ALA A CA 1
ATOM 2061 C C . ALA A 1 272 ? 24.749 -2.820 5.477 1.00 39.03 272 ALA A C 1
ATOM 2063 O O . ALA A 1 272 ? 25.364 -3.303 6.423 1.00 39.03 272 ALA A O 1
ATOM 2064 N N . THR A 1 273 ? 23.420 -2.695 5.506 1.00 41.84 273 THR A N 1
ATOM 2065 C CA . THR A 1 273 ? 22.503 -3.227 6.527 1.00 41.84 273 THR A CA 1
ATOM 2066 C C . THR A 1 273 ? 21.648 -4.419 6.072 1.00 41.84 273 THR A C 1
ATOM 2068 O O . THR A 1 273 ? 20.977 -5.014 6.907 1.00 41.84 273 THR A O 1
ATOM 2071 N N . GLY A 1 274 ? 21.669 -4.818 4.796 1.00 39.50 274 GLY A N 1
ATOM 2072 C CA . GLY A 1 274 ? 21.007 -6.049 4.357 1.00 39.50 274 GLY A CA 1
ATOM 2073 C C . GLY A 1 274 ? 19.491 -5.972 4.133 1.00 39.50 274 GLY A C 1
ATOM 2074 O O . GLY A 1 274 ? 18.870 -7.021 3.986 1.00 39.50 274 GLY A O 1
ATOM 2075 N N . GLU A 1 275 ? 18.873 -4.787 4.069 1.00 40.53 275 GLU A N 1
ATOM 2076 C CA . GLU A 1 275 ? 17.426 -4.682 3.822 1.00 40.53 275 GLU A CA 1
ATOM 2077 C C . GLU A 1 275 ? 17.093 -3.741 2.648 1.00 40.53 275 GLU A C 1
ATOM 2079 O O . GLU A 1 275 ? 17.617 -2.621 2.582 1.00 40.53 275 GLU A O 1
ATOM 2084 N N . PRO A 1 276 ? 16.226 -4.164 1.699 1.00 45.53 276 PRO A N 1
ATOM 2085 C CA . PRO A 1 276 ? 15.578 -3.246 0.767 1.00 45.53 276 PRO A CA 1
ATOM 2086 C C . PRO A 1 276 ? 14.915 -2.112 1.554 1.00 45.53 276 PRO A C 1
ATOM 2088 O O . PRO A 1 276 ? 14.363 -2.362 2.620 1.00 45.53 276 PRO A O 1
ATOM 2091 N N . HIS A 1 277 ? 14.919 -0.885 1.032 1.00 50.59 277 HIS A N 1
ATOM 2092 C CA . HIS A 1 277 ? 14.078 0.183 1.577 1.00 50.59 277 HIS A CA 1
ATOM 2093 C C . HIS A 1 277 ? 12.747 0.154 0.824 1.00 50.59 277 HIS A C 1
ATOM 2095 O O . HIS A 1 277 ? 12.653 0.778 -0.229 1.00 50.59 277 HIS A O 1
ATOM 2101 N N . PRO A 1 278 ? 11.728 -0.599 1.274 1.00 62.53 278 PRO A N 1
ATOM 2102 C CA . PRO A 1 278 ? 10.455 -0.633 0.573 1.00 62.53 278 PRO A CA 1
ATOM 2103 C C . PRO A 1 278 ? 9.841 0.759 0.474 1.00 62.53 278 PRO A C 1
ATOM 2105 O O . PRO A 1 278 ? 9.672 1.444 1.483 1.00 62.53 278 PRO A O 1
ATOM 2108 N N . PHE A 1 279 ? 9.376 1.123 -0.715 1.00 74.31 279 PHE A N 1
ATOM 2109 C CA . PHE A 1 279 ? 8.456 2.242 -0.871 1.00 74.31 279 PHE A CA 1
ATOM 2110 C C . PHE A 1 279 ? 7.038 1.688 -0.800 1.00 74.31 279 PHE A C 1
ATOM 2112 O O . PHE A 1 279 ? 6.647 0.858 -1.623 1.00 74.31 279 PHE A O 1
ATOM 2119 N N . HIS A 1 280 ? 6.305 2.089 0.240 1.00 82.50 280 HIS A N 1
ATOM 2120 C CA . HIS A 1 280 ? 4.983 1.549 0.589 1.00 82.50 280 HIS A CA 1
ATOM 2121 C C . HIS A 1 280 ? 4.953 0.042 0.883 1.00 82.50 280 HIS A C 1
ATOM 2123 O O . HIS A 1 280 ? 3.930 -0.601 0.704 1.00 82.50 280 HIS A O 1
ATOM 2129 N N . GLY A 1 281 ? 6.062 -0.554 1.335 1.00 86.50 281 GLY A N 1
ATOM 2130 C CA . GLY A 1 281 ? 6.096 -1.984 1.680 1.00 86.50 281 GLY A CA 1
ATOM 2131 C C . GLY A 1 281 ? 6.335 -2.943 0.500 1.00 86.50 281 GLY A C 1
ATOM 2132 O O . GLY A 1 281 ? 6.186 -4.161 0.668 1.00 86.50 281 GLY A O 1
ATOM 2133 N N . TYR A 1 282 ? 6.692 -2.407 -0.673 1.00 90.38 282 TYR A N 1
ATOM 2134 C CA . TYR A 1 282 ? 6.813 -3.138 -1.936 1.00 90.38 282 TYR A CA 1
ATOM 2135 C C . TYR A 1 282 ? 8.217 -3.055 -2.541 1.00 90.38 282 TYR A C 1
ATOM 2137 O O . TYR A 1 282 ? 8.937 -2.071 -2.358 1.00 90.38 282 TYR A O 1
ATOM 2145 N N . VAL A 1 283 ? 8.565 -4.102 -3.288 1.00 88.25 283 VAL A N 1
ATOM 2146 C CA . VAL A 1 283 ? 9.729 -4.174 -4.179 1.00 88.25 283 VAL A CA 1
ATOM 2147 C C . VAL A 1 283 ? 9.262 -3.899 -5.601 1.00 88.25 283 VAL A C 1
ATOM 2149 O O . VAL A 1 283 ? 8.243 -4.448 -6.014 1.00 88.25 283 VAL A O 1
ATOM 2152 N N . TYR A 1 284 ? 10.026 -3.103 -6.348 1.00 90.19 284 TYR A N 1
ATOM 2153 C CA . TYR A 1 284 ? 9.760 -2.773 -7.749 1.00 90.19 284 TYR A CA 1
ATOM 2154 C C . TYR A 1 284 ? 10.884 -3.304 -8.633 1.00 90.19 284 TYR A C 1
ATOM 2156 O O . TYR A 1 284 ? 12.058 -3.171 -8.292 1.00 90.19 284 TYR A O 1
ATOM 2164 N N . ARG A 1 285 ? 10.529 -3.898 -9.773 1.00 91.31 285 ARG A N 1
ATOM 2165 C CA . ARG A 1 285 ? 11.473 -4.446 -10.754 1.00 91.31 285 ARG A CA 1
ATOM 2166 C C . ARG A 1 285 ? 11.060 -4.060 -12.162 1.00 91.31 285 ARG A C 1
ATOM 2168 O O . ARG A 1 285 ? 9.871 -4.083 -12.479 1.00 91.31 285 ARG A O 1
ATOM 2175 N N . LEU A 1 286 ? 12.042 -3.770 -13.007 1.00 93.75 286 LEU A N 1
ATOM 2176 C CA . LEU A 1 286 ? 11.835 -3.675 -14.446 1.00 93.75 286 LEU A CA 1
ATOM 2177 C C . LEU A 1 286 ? 11.932 -5.069 -15.072 1.00 93.75 286 LEU A C 1
ATOM 2179 O O . LEU A 1 286 ? 12.790 -5.874 -14.709 1.00 93.75 286 LEU A O 1
ATOM 2183 N N . LEU A 1 287 ? 11.034 -5.350 -16.008 1.00 95.94 287 LEU A N 1
ATOM 2184 C CA . LEU A 1 287 ? 11.031 -6.554 -16.827 1.00 95.94 287 LEU A CA 1
ATOM 2185 C C . LEU A 1 287 ? 11.316 -6.158 -18.276 1.00 95.94 287 LEU A C 1
ATOM 2187 O O . LEU A 1 287 ? 10.745 -5.201 -18.804 1.00 95.94 287 LEU A O 1
ATOM 2191 N N . THR A 1 288 ? 12.203 -6.913 -18.914 1.00 96.88 288 THR A N 1
ATOM 2192 C CA . THR A 1 288 ? 12.747 -6.620 -20.249 1.00 96.88 288 THR A CA 1
ATOM 2193 C C . THR A 1 288 ? 12.236 -7.588 -21.316 1.00 96.88 288 THR A C 1
ATOM 2195 O O . THR A 1 288 ? 12.826 -7.720 -22.386 1.00 96.88 288 THR A O 1
ATOM 2198 N N . SER A 1 289 ? 11.134 -8.282 -21.032 1.00 97.56 289 SER A N 1
ATOM 2199 C CA . SER A 1 289 ? 10.456 -9.181 -21.966 1.00 97.56 289 SER A CA 1
ATOM 2200 C C . SER A 1 289 ? 8.970 -9.314 -21.626 1.00 97.56 289 SER A C 1
ATOM 2202 O O . SER A 1 289 ? 8.534 -8.927 -20.535 1.00 97.56 289 SER A O 1
ATOM 2204 N N . GLN A 1 290 ? 8.202 -9.887 -22.549 1.00 97.50 290 GLN A N 1
ATOM 2205 C CA . GLN A 1 290 ? 6.834 -10.357 -22.321 1.00 97.50 290 GLN A CA 1
ATOM 2206 C C . GLN A 1 290 ? 6.678 -11.833 -22.684 1.00 97.50 290 GLN A C 1
ATOM 2208 O O . GLN A 1 290 ? 7.425 -12.352 -23.516 1.00 97.50 290 GLN A O 1
ATOM 2213 N N . GLY A 1 291 ? 5.723 -12.492 -22.027 1.00 97.38 291 GLY A N 1
ATOM 2214 C CA . GLY A 1 291 ? 5.369 -13.893 -22.243 1.00 97.38 291 GLY A CA 1
ATOM 2215 C C . GLY A 1 291 ? 4.228 -14.076 -23.245 1.00 97.38 291 GLY A C 1
ATOM 2216 O O . GLY A 1 291 ? 3.842 -13.145 -23.954 1.00 97.38 291 GLY A O 1
ATOM 2217 N N . SER A 1 292 ? 3.735 -15.308 -23.360 1.00 96.81 292 SER A N 1
ATOM 2218 C CA . SER A 1 292 ? 2.752 -15.693 -24.380 1.00 96.81 292 SER A CA 1
ATOM 2219 C C . SER A 1 292 ? 1.353 -15.137 -24.142 1.00 96.81 292 SER A C 1
ATOM 2221 O O . SER A 1 292 ? 0.622 -14.960 -25.116 1.00 96.81 292 SER A O 1
ATOM 2223 N N . ASP A 1 293 ? 0.990 -14.857 -22.891 1.00 95.38 293 ASP A N 1
ATOM 2224 C CA . ASP A 1 293 ? -0.336 -14.351 -22.527 1.00 95.38 293 ASP A CA 1
ATOM 2225 C C . ASP A 1 293 ? -0.428 -12.824 -22.670 1.00 95.38 293 ASP A C 1
ATOM 2227 O O . ASP A 1 293 ? -1.517 -12.246 -22.713 1.00 95.38 293 ASP A O 1
ATOM 2231 N N . ALA A 1 294 ? 0.713 -12.144 -22.817 1.00 93.69 294 ALA A N 1
ATOM 2232 C CA . ALA A 1 294 ? 0.743 -10.722 -23.117 1.00 93.69 294 ALA A CA 1
ATOM 2233 C C . ALA A 1 294 ? 0.251 -10.416 -24.548 1.00 93.69 294 ALA A C 1
ATOM 2235 O O . ALA A 1 294 ? 0.577 -11.136 -25.499 1.00 93.69 294 ALA A O 1
ATOM 2236 N N . PRO A 1 295 ? -0.448 -9.282 -24.763 1.00 88.00 295 PRO A N 1
ATOM 2237 C CA . PRO A 1 295 ? -0.747 -8.802 -26.109 1.00 88.00 295 PRO A CA 1
ATOM 2238 C C . PRO A 1 295 ? 0.533 -8.664 -26.949 1.00 88.00 295 PRO A C 1
ATOM 2240 O O . PRO A 1 295 ? 1.470 -7.976 -26.548 1.00 88.00 295 PRO A O 1
ATOM 2243 N N . GLY A 1 296 ? 0.577 -9.316 -28.113 1.00 88.19 296 GLY A N 1
ATOM 2244 C CA . GLY A 1 296 ? 1.772 -9.385 -28.968 1.00 88.19 296 GLY A CA 1
ATOM 2245 C C . GLY A 1 296 ? 2.613 -10.658 -28.802 1.00 88.19 296 GLY A C 1
ATOM 2246 O O . GLY A 1 296 ? 3.514 -10.879 -29.604 1.00 88.19 296 GLY A O 1
ATOM 2247 N N . GLY A 1 297 ? 2.284 -11.525 -27.836 1.00 94.38 297 GLY A N 1
ATOM 2248 C CA . GLY A 1 297 ? 2.942 -12.816 -27.623 1.00 94.38 297 GLY A CA 1
ATOM 2249 C C . GLY A 1 297 ? 4.341 -12.703 -27.016 1.00 94.38 297 GLY A C 1
ATOM 2250 O O . GLY A 1 297 ? 4.802 -11.618 -26.668 1.00 94.38 297 GLY A O 1
ATOM 2251 N N . ALA A 1 298 ? 5.024 -13.839 -26.875 1.00 97.00 298 ALA A N 1
ATOM 2252 C CA . ALA A 1 298 ? 6.321 -13.879 -26.211 1.00 97.00 298 ALA A CA 1
ATOM 2253 C C . ALA A 1 298 ? 7.409 -13.177 -27.040 1.00 97.00 298 ALA A C 1
ATOM 2255 O O . ALA A 1 298 ? 7.654 -13.549 -28.189 1.00 97.00 298 ALA A O 1
ATOM 2256 N N . GLN A 1 299 ? 8.091 -12.194 -26.449 1.00 96.19 299 GLN A N 1
ATOM 2257 C CA . GLN A 1 299 ? 9.189 -11.469 -27.095 1.00 96.19 299 GLN A CA 1
ATOM 2258 C C . GLN A 1 299 ? 10.126 -10.798 -26.085 1.00 96.19 299 GLN A C 1
ATOM 2260 O O . GLN A 1 299 ? 9.727 -10.399 -24.989 1.00 96.19 299 GLN A O 1
ATOM 2265 N N . SER A 1 300 ? 11.391 -10.654 -26.484 1.00 97.31 300 SER A N 1
ATOM 2266 C CA . SER A 1 300 ? 12.367 -9.808 -25.793 1.00 97.31 300 SER A CA 1
ATOM 2267 C C . SER A 1 300 ? 12.113 -8.347 -26.141 1.00 97.31 300 SER A C 1
ATOM 2269 O O . SER A 1 300 ? 11.901 -8.026 -27.307 1.00 97.31 300 SER A O 1
ATOM 2271 N N . TYR A 1 301 ? 12.224 -7.456 -25.157 1.00 97.50 301 TYR A N 1
ATOM 2272 C CA . TYR A 1 301 ? 12.205 -6.017 -25.408 1.00 97.50 301 TYR A CA 1
ATOM 2273 C C . TYR A 1 301 ? 13.579 -5.438 -25.777 1.00 97.50 301 TYR A C 1
ATOM 2275 O O . TYR A 1 301 ? 13.701 -4.262 -26.132 1.00 97.50 301 TYR A O 1
ATOM 2283 N N . ILE A 1 302 ? 14.631 -6.252 -25.659 1.00 97.31 302 ILE A N 1
ATOM 2284 C CA . ILE A 1 302 ? 16.013 -5.867 -25.936 1.00 97.31 302 ILE A CA 1
ATOM 2285 C C . ILE A 1 302 ? 16.377 -6.225 -27.377 1.00 97.31 302 ILE A C 1
ATOM 2287 O O . ILE A 1 302 ? 16.335 -7.398 -27.757 1.00 97.31 302 ILE A O 1
ATOM 2291 N N . VAL A 1 303 ? 16.843 -5.225 -28.128 1.00 96.62 303 VAL A N 1
ATOM 2292 C CA . VAL A 1 303 ? 17.414 -5.347 -29.476 1.00 96.62 303 VAL A CA 1
ATOM 2293 C C . VAL A 1 303 ? 18.787 -4.680 -29.474 1.00 96.62 303 VAL A C 1
ATOM 2295 O O . VAL A 1 303 ? 18.931 -3.538 -29.043 1.00 96.62 303 VAL A O 1
ATOM 2298 N N . ASN A 1 304 ? 19.828 -5.391 -29.919 1.00 94.19 304 ASN A N 1
ATOM 2299 C CA . ASN A 1 304 ? 21.217 -4.898 -29.920 1.00 94.19 304 ASN A CA 1
ATOM 2300 C C . ASN A 1 304 ? 21.684 -4.344 -28.554 1.00 94.19 304 ASN A C 1
ATOM 2302 O O . ASN A 1 304 ? 22.394 -3.341 -28.488 1.00 94.19 304 ASN A O 1
ATOM 2306 N N . GLY A 1 305 ? 21.249 -4.971 -27.455 1.00 93.75 305 GLY A N 1
ATOM 2307 C CA . GLY A 1 305 ? 21.570 -4.545 -26.085 1.00 93.75 305 GLY A CA 1
ATOM 2308 C C . GLY A 1 305 ? 20.783 -3.328 -25.578 1.00 93.75 305 GLY A C 1
ATOM 2309 O O . GLY A 1 305 ? 21.017 -2.887 -24.454 1.00 93.75 305 GLY A O 1
ATOM 2310 N N . LYS A 1 306 ? 19.846 -2.796 -26.372 1.00 95.31 306 LYS A N 1
ATOM 2311 C CA . LYS A 1 306 ? 19.029 -1.620 -26.046 1.00 95.31 306 LYS A CA 1
ATOM 2312 C C . LYS A 1 306 ? 17.566 -1.998 -25.857 1.00 95.31 306 LYS A C 1
ATOM 2314 O O . LYS A 1 306 ? 17.001 -2.728 -26.672 1.00 95.31 306 LYS A O 1
ATOM 2319 N N . LEU A 1 307 ? 16.945 -1.480 -24.802 1.00 96.62 307 LEU A N 1
ATOM 2320 C CA . LEU A 1 307 ? 15.544 -1.739 -24.472 1.00 96.62 307 LEU A CA 1
ATOM 2321 C C . LEU A 1 307 ? 14.643 -0.863 -25.353 1.00 96.62 307 LEU A C 1
ATOM 2323 O O . LEU A 1 307 ? 14.395 0.294 -25.037 1.00 96.62 307 LEU A O 1
ATOM 2327 N N . THR A 1 308 ? 14.229 -1.379 -26.506 1.00 97.06 308 THR A N 1
ATOM 2328 C CA . THR A 1 308 ? 13.619 -0.584 -27.592 1.00 97.06 308 THR A CA 1
ATOM 2329 C C . THR A 1 308 ? 12.204 -1.028 -27.940 1.00 97.06 308 THR A C 1
ATOM 2331 O O . THR A 1 308 ? 11.395 -0.188 -28.322 1.00 97.06 308 THR A O 1
ATOM 2334 N N . GLU A 1 309 ? 11.871 -2.302 -27.723 1.00 96.12 309 GLU A N 1
ATOM 2335 C CA . GLU A 1 309 ? 10.574 -2.880 -28.112 1.00 96.12 309 GLU A CA 1
ATOM 2336 C C . GLU A 1 309 ? 9.534 -2.862 -26.973 1.00 96.12 309 GLU A C 1
ATOM 2338 O O . GLU A 1 309 ? 8.420 -3.360 -27.118 1.00 96.12 309 GLU A O 1
ATOM 2343 N N . GLY A 1 310 ? 9.873 -2.280 -25.819 1.00 96.38 310 GLY A N 1
ATOM 2344 C CA . GLY A 1 310 ? 8.950 -2.123 -24.697 1.00 96.38 310 GLY A CA 1
ATOM 2345 C C . GLY A 1 310 ? 9.627 -2.178 -23.336 1.00 96.38 310 GLY A C 1
ATOM 2346 O O . GLY A 1 310 ? 10.849 -2.219 -23.216 1.00 96.38 310 GLY A O 1
ATOM 2347 N N . PHE A 1 311 ? 8.807 -2.175 -22.294 1.00 97.44 311 PHE A N 1
ATOM 2348 C CA . PHE A 1 311 ? 9.233 -2.391 -20.917 1.00 97.44 311 PHE A CA 1
ATOM 2349 C C . PHE A 1 311 ? 8.030 -2.843 -20.096 1.00 97.44 311 PHE A C 1
ATOM 2351 O O . PHE A 1 311 ? 6.875 -2.605 -20.460 1.00 97.44 311 PHE A O 1
ATOM 2358 N N . ALA A 1 312 ? 8.296 -3.428 -18.937 1.00 97.56 312 ALA A N 1
ATOM 2359 C CA . ALA A 1 312 ? 7.280 -3.571 -17.915 1.00 97.56 312 ALA A CA 1
ATOM 2360 C C . ALA A 1 312 ? 7.846 -3.332 -16.521 1.00 97.56 312 ALA A C 1
ATOM 2362 O O . ALA A 1 312 ? 9.051 -3.397 -16.296 1.00 97.56 312 ALA A O 1
ATOM 2363 N N . VAL A 1 313 ? 6.951 -3.041 -15.587 1.00 96.00 313 VAL A N 1
ATOM 2364 C CA . VAL A 1 313 ? 7.227 -2.949 -14.159 1.00 96.00 313 VAL A CA 1
ATOM 2365 C C . VAL A 1 313 ? 6.439 -4.030 -13.435 1.00 96.00 313 VAL A C 1
ATOM 2367 O O . VAL A 1 313 ? 5.271 -4.262 -13.742 1.00 96.00 313 VAL A O 1
ATOM 2370 N N . LEU A 1 314 ? 7.085 -4.669 -12.466 1.00 96.25 314 LEU A N 1
ATOM 2371 C CA . LEU A 1 314 ? 6.500 -5.601 -11.511 1.00 96.25 314 LEU A CA 1
ATOM 2372 C C . LEU A 1 314 ? 6.667 -5.018 -10.109 1.00 96.25 314 LEU A C 1
ATOM 2374 O O . LEU A 1 314 ? 7.768 -4.603 -9.748 1.00 96.25 314 LEU A O 1
ATOM 2378 N N . ALA A 1 315 ? 5.600 -5.015 -9.316 1.00 94.75 315 ALA A N 1
ATOM 2379 C CA . ALA A 1 315 ? 5.631 -4.611 -7.918 1.00 94.75 315 ALA A CA 1
ATOM 2380 C C . ALA A 1 315 ? 5.012 -5.693 -7.032 1.00 94.75 315 ALA A C 1
ATOM 2382 O O . ALA A 1 315 ? 3.885 -6.115 -7.275 1.00 94.75 315 ALA A O 1
ATOM 2383 N N . TYR A 1 316 ? 5.715 -6.132 -5.991 1.00 94.00 316 TYR A N 1
ATOM 2384 C CA . TYR A 1 316 ? 5.213 -7.151 -5.063 1.00 94.00 316 TYR A CA 1
ATOM 2385 C C . TYR A 1 316 ? 5.566 -6.825 -3.608 1.00 94.00 316 TYR A C 1
ATOM 2387 O O . TYR A 1 316 ? 6.601 -6.202 -3.348 1.00 94.00 316 TYR A O 1
ATOM 2395 N N . PRO A 1 317 ? 4.726 -7.233 -2.640 1.00 92.62 317 PRO A N 1
ATOM 2396 C CA . PRO A 1 317 ? 4.964 -6.963 -1.233 1.00 92.62 317 PRO A CA 1
ATOM 2397 C C . PRO A 1 317 ? 6.172 -7.744 -0.722 1.00 92.62 317 PRO A C 1
ATOM 2399 O O . PRO A 1 317 ? 6.355 -8.918 -1.048 1.00 92.62 317 PRO A O 1
ATOM 2402 N N . ILE A 1 318 ? 6.946 -7.115 0.163 1.00 87.81 318 ILE A N 1
ATOM 2403 C CA . ILE A 1 318 ? 8.019 -7.794 0.904 1.00 87.81 318 ILE A CA 1
ATOM 2404 C C . ILE A 1 318 ? 7.457 -8.926 1.770 1.00 87.81 318 ILE A C 1
ATOM 2406 O O . ILE A 1 318 ? 8.039 -10.006 1.847 1.00 87.81 318 ILE A O 1
ATOM 2410 N N . SER A 1 319 ? 6.326 -8.681 2.437 1.00 87.88 319 SER A N 1
ATOM 2411 C CA . SER A 1 319 ? 5.715 -9.631 3.359 1.00 87.88 319 SER A CA 1
ATOM 2412 C C . SER A 1 319 ? 4.214 -9.732 3.110 1.00 87.88 319 SER A C 1
ATOM 2414 O O . SER A 1 319 ? 3.449 -8.792 3.358 1.00 87.88 319 SER A O 1
ATOM 2416 N N . TYR A 1 320 ? 3.794 -10.901 2.623 1.00 92.19 320 TYR A N 1
ATOM 2417 C CA . TYR A 1 320 ? 2.400 -11.195 2.313 1.00 92.19 320 TYR A CA 1
ATOM 2418 C C . TYR A 1 320 ? 1.495 -11.013 3.542 1.00 92.19 320 TYR A C 1
ATOM 2420 O O . TYR A 1 320 ? 1.774 -11.544 4.617 1.00 92.19 320 TYR A O 1
ATOM 2428 N N . ARG A 1 321 ? 0.396 -10.266 3.369 1.00 91.25 321 ARG A N 1
ATOM 2429 C CA . ARG A 1 321 ? -0.585 -9.875 4.405 1.00 91.25 321 ARG A CA 1
ATOM 2430 C C . ARG A 1 321 ? -0.030 -9.045 5.563 1.00 91.25 321 ARG A C 1
ATOM 2432 O O . ARG A 1 321 ? -0.736 -8.848 6.550 1.00 91.25 321 ARG A O 1
ATOM 2439 N N . ASN A 1 322 ? 1.185 -8.523 5.432 1.00 88.50 322 ASN A N 1
ATOM 2440 C CA . ASN A 1 322 ? 1.750 -7.563 6.375 1.00 88.50 322 ASN A CA 1
ATOM 2441 C C . ASN A 1 322 ? 2.064 -6.232 5.684 1.00 88.50 322 ASN A C 1
ATOM 2443 O O . ASN A 1 322 ? 1.544 -5.193 6.090 1.00 88.50 322 ASN A O 1
ATOM 2447 N N . THR A 1 323 ? 2.868 -6.260 4.619 1.00 87.06 323 THR A N 1
ATOM 2448 C CA . THR A 1 323 ? 3.173 -5.063 3.820 1.00 87.06 323 THR A CA 1
ATOM 2449 C C . THR A 1 323 ? 2.268 -4.929 2.600 1.00 87.06 323 THR A C 1
ATOM 2451 O O . THR A 1 323 ? 2.070 -3.828 2.108 1.00 87.06 323 THR A O 1
ATOM 2454 N N . GLY A 1 324 ? 1.667 -6.029 2.145 1.00 92.75 324 GLY A N 1
ATOM 2455 C CA . GLY A 1 324 ? 0.693 -6.030 1.061 1.00 92.75 324 GLY A CA 1
ATOM 2456 C C . GLY A 1 324 ? 0.163 -7.424 0.746 1.00 92.75 324 GLY A C 1
ATOM 2457 O O . GLY A 1 324 ? 0.636 -8.419 1.301 1.00 92.75 324 GLY A O 1
ATOM 2458 N N . VAL A 1 325 ? -0.840 -7.505 -0.119 1.00 96.06 325 VAL A N 1
ATOM 2459 C CA . VAL A 1 325 ? -1.457 -8.754 -0.591 1.00 96.06 325 VAL A CA 1
ATOM 2460 C C . VAL A 1 325 ? -1.227 -8.918 -2.088 1.00 96.06 325 VAL A C 1
ATOM 2462 O O . VAL A 1 325 ? -0.795 -9.982 -2.528 1.00 96.06 325 VAL A O 1
ATOM 2465 N N . MET A 1 326 ? -1.507 -7.871 -2.857 1.00 97.19 326 MET A N 1
ATOM 2466 C CA . MET A 1 326 ? -1.498 -7.916 -4.314 1.00 97.19 326 MET A CA 1
ATOM 2467 C C . MET A 1 326 ? -0.087 -7.817 -4.882 1.00 97.19 326 MET A C 1
ATOM 2469 O O . MET A 1 326 ? 0.750 -7.083 -4.382 1.00 97.19 326 MET A O 1
ATOM 2473 N N . THR A 1 327 ? 0.170 -8.520 -5.974 1.00 97.56 327 THR A N 1
ATOM 2474 C CA . THR A 1 327 ? 1.269 -8.225 -6.897 1.00 97.56 327 THR A CA 1
ATOM 2475 C C . THR A 1 327 ? 0.709 -7.437 -8.064 1.00 97.56 327 THR A C 1
ATOM 2477 O O . THR A 1 327 ? -0.377 -7.754 -8.544 1.00 97.56 327 THR A O 1
ATOM 2480 N N . PHE A 1 328 ? 1.440 -6.432 -8.530 1.00 97.44 328 PHE A N 1
ATOM 2481 C CA . PHE A 1 328 ? 1.044 -5.561 -9.624 1.00 97.44 328 PHE A CA 1
ATOM 2482 C C . PHE A 1 328 ? 2.014 -5.664 -10.790 1.00 97.44 328 PHE A C 1
ATOM 2484 O O . PHE A 1 328 ? 3.218 -5.798 -10.587 1.00 97.44 328 PHE A O 1
ATOM 2491 N N . MET A 1 329 ? 1.503 -5.532 -12.010 1.00 97.50 329 MET A N 1
ATOM 2492 C CA . MET A 1 329 ? 2.338 -5.341 -13.193 1.00 97.50 329 MET A CA 1
ATOM 2493 C C . MET A 1 329 ? 1.729 -4.327 -14.152 1.00 97.50 329 MET A C 1
ATOM 2495 O O . MET A 1 329 ? 0.509 -4.217 -14.260 1.00 97.50 329 MET A O 1
ATOM 2499 N N . ALA A 1 330 ? 2.573 -3.604 -14.874 1.00 97.19 330 ALA A N 1
ATOM 2500 C CA . ALA A 1 330 ? 2.159 -2.720 -15.957 1.00 97.19 330 ALA A CA 1
ATOM 2501 C C . ALA A 1 330 ? 3.227 -2.713 -17.048 1.00 97.19 330 ALA A C 1
ATOM 2503 O O . ALA A 1 330 ? 4.410 -2.847 -16.747 1.00 97.19 330 ALA A O 1
ATOM 2504 N N . ASN A 1 331 ? 2.820 -2.538 -18.300 1.00 96.62 331 ASN A N 1
ATOM 2505 C CA . ASN A 1 331 ? 3.735 -2.357 -19.427 1.00 96.62 331 ASN A CA 1
ATOM 2506 C C . ASN A 1 331 ? 3.580 -0.952 -20.037 1.00 96.62 331 ASN A C 1
ATOM 2508 O O . ASN A 1 331 ? 2.862 -0.105 -19.496 1.00 96.62 331 ASN A O 1
ATOM 2512 N N . GLN A 1 332 ? 4.205 -0.706 -21.188 1.00 94.94 332 GLN A N 1
ATOM 2513 C CA . GLN A 1 332 ? 4.191 0.576 -21.901 1.00 94.94 332 GLN A CA 1
ATOM 2514 C C . GLN A 1 332 ? 2.787 1.130 -22.221 1.00 94.94 332 GLN A C 1
ATOM 2516 O O . GLN A 1 332 ? 2.629 2.342 -22.401 1.00 94.94 332 GLN A O 1
ATOM 2521 N N . THR A 1 333 ? 1.747 0.285 -22.239 1.00 93.56 333 THR A N 1
ATOM 2522 C CA . THR A 1 333 ? 0.349 0.727 -22.414 1.00 93.56 333 THR A CA 1
ATOM 2523 C C . THR A 1 333 ? -0.172 1.516 -21.207 1.00 93.56 333 THR A C 1
ATOM 2525 O O . THR A 1 333 ? -1.059 2.360 -21.346 1.00 93.56 333 THR A O 1
ATOM 2528 N N . GLY A 1 334 ? 0.399 1.282 -20.021 1.00 92.19 334 GLY A N 1
ATOM 2529 C CA . GLY A 1 334 ? 0.006 1.906 -18.759 1.00 92.19 334 GLY A CA 1
ATOM 2530 C C . GLY A 1 334 ? -1.208 1.276 -18.072 1.00 92.19 334 GLY A C 1
ATOM 2531 O O . GLY A 1 334 ? -1.670 1.813 -17.066 1.00 92.19 334 GLY A O 1
ATOM 2532 N N . GLN A 1 335 ? -1.751 0.158 -18.570 1.00 94.75 335 GLN A N 1
ATOM 2533 C CA . GLN A 1 335 ? -2.739 -0.610 -17.806 1.00 94.75 335 GLN A CA 1
ATOM 2534 C C . GLN A 1 335 ? -2.039 -1.372 -16.674 1.00 94.75 335 GLN A C 1
ATOM 2536 O O . GLN A 1 335 ? -1.161 -2.196 -16.924 1.00 94.75 335 GLN A O 1
ATOM 2541 N N . VAL A 1 336 ? -2.465 -1.123 -15.433 1.00 96.25 336 VAL A N 1
ATOM 2542 C CA . VAL A 1 336 ? -2.000 -1.868 -14.257 1.00 96.25 336 VAL A CA 1
ATOM 2543 C C . VAL A 1 336 ? -2.876 -3.102 -14.068 1.00 96.25 336 VAL A C 1
ATOM 2545 O O . VAL A 1 336 ? -4.105 -3.001 -14.063 1.00 96.25 336 VAL A O 1
ATOM 2548 N N . TYR A 1 337 ? -2.253 -4.257 -13.893 1.00 97.06 337 TYR A N 1
ATOM 2549 C CA . TYR A 1 337 ? -2.887 -5.512 -13.506 1.00 97.06 337 TYR A CA 1
ATOM 2550 C C . TYR A 1 337 ? -2.513 -5.855 -12.067 1.00 97.06 337 TYR A C 1
ATOM 2552 O O . TYR A 1 337 ? -1.447 -5.460 -11.603 1.00 97.06 337 TYR A O 1
ATOM 2560 N N . GLN A 1 338 ? -3.378 -6.593 -11.373 1.00 97.62 338 GLN A N 1
ATOM 2561 C CA . GLN A 1 338 ? -3.148 -7.092 -10.020 1.00 97.62 338 GLN A CA 1
ATOM 2562 C C . GLN A 1 338 ? -3.482 -8.585 -9.905 1.00 97.62 338 GLN A C 1
ATOM 2564 O O . GLN A 1 338 ? -4.436 -9.057 -10.533 1.00 97.62 338 GLN A O 1
ATOM 2569 N N . ASN A 1 339 ? -2.735 -9.306 -9.069 1.00 97.44 339 ASN A N 1
ATOM 2570 C CA . ASN A 1 339 ? -2.976 -10.710 -8.735 1.00 97.44 339 ASN A CA 1
ATOM 2571 C C . ASN A 1 339 ? -2.527 -11.026 -7.295 1.00 97.44 339 ASN A C 1
ATOM 2573 O O . ASN A 1 339 ? -1.469 -10.575 -6.860 1.00 97.44 339 ASN A O 1
ATOM 2577 N N . ASP A 1 340 ? -3.313 -11.809 -6.552 1.00 97.19 340 ASP A N 1
ATOM 2578 C CA . ASP A 1 340 ? -2.915 -12.342 -5.241 1.00 97.19 340 ASP A CA 1
ATOM 2579 C C . ASP A 1 340 ? -2.247 -13.708 -5.452 1.00 97.19 340 ASP A C 1
ATOM 2581 O O . ASP A 1 340 ? -2.930 -14.729 -5.596 1.00 97.19 340 ASP A O 1
ATOM 2585 N N . LEU A 1 341 ? -0.909 -13.705 -5.456 1.00 95.69 341 LEU A N 1
ATOM 2586 C CA . LEU A 1 341 ? -0.059 -14.896 -5.596 1.00 95.69 341 LEU A CA 1
ATOM 2587 C C . LEU A 1 341 ? 0.064 -15.707 -4.285 1.00 95.69 341 LEU A C 1
ATOM 2589 O O . LEU A 1 341 ? 0.734 -16.742 -4.238 1.00 95.69 341 LEU A O 1
ATOM 2593 N N . GLY A 1 342 ? -0.600 -15.271 -3.210 1.00 95.38 342 GLY A N 1
ATOM 2594 C CA . GLY A 1 342 ? -0.676 -15.977 -1.939 1.00 95.38 342 GLY A CA 1
ATOM 2595 C C . GLY A 1 342 ? 0.593 -15.893 -1.077 1.00 95.38 342 GLY A C 1
ATOM 2596 O O . GLY A 1 342 ? 1.448 -15.032 -1.255 1.00 95.38 342 GLY A O 1
ATOM 2597 N N . PRO A 1 343 ? 0.761 -16.807 -0.103 1.00 94.56 343 PRO A N 1
ATOM 2598 C CA . PRO A 1 343 ? 1.908 -16.790 0.812 1.00 94.56 343 PRO A CA 1
ATOM 2599 C C . PRO A 1 343 ? 3.288 -16.892 0.142 1.00 94.56 343 PRO A C 1
ATOM 2601 O O . PRO A 1 343 ? 4.280 -16.534 0.768 1.00 94.56 343 PRO A O 1
ATOM 2604 N N . GLY A 1 344 ? 3.353 -17.375 -1.105 1.00 91.75 344 GLY A N 1
ATOM 2605 C CA . GLY A 1 344 ? 4.581 -17.496 -1.895 1.00 91.75 344 GLY A CA 1
ATOM 2606 C C . GLY A 1 344 ? 4.907 -16.280 -2.767 1.00 91.75 344 GLY A C 1
ATOM 2607 O O . GLY A 1 344 ? 5.792 -16.383 -3.613 1.00 91.75 344 GLY A O 1
ATOM 2608 N N . THR A 1 345 ? 4.200 -15.151 -2.608 1.00 93.25 345 THR A N 1
ATOM 2609 C CA . THR A 1 345 ? 4.331 -13.972 -3.482 1.00 93.25 345 THR A CA 1
ATOM 2610 C C . THR A 1 345 ? 5.778 -13.542 -3.709 1.00 93.25 345 THR A C 1
ATOM 2612 O O . THR A 1 345 ? 6.172 -13.357 -4.855 1.00 93.25 345 THR A O 1
ATOM 2615 N N . ALA A 1 346 ? 6.592 -13.421 -2.656 1.00 87.12 346 ALA A N 1
ATOM 2616 C CA . ALA A 1 346 ? 7.971 -12.953 -2.797 1.00 87.12 346 ALA A CA 1
ATOM 2617 C C . ALA A 1 346 ? 8.823 -13.901 -3.661 1.00 87.12 346 ALA A C 1
ATOM 2619 O O . ALA A 1 346 ? 9.601 -13.449 -4.501 1.00 87.12 346 ALA A O 1
ATOM 2620 N N . GLN A 1 347 ? 8.658 -15.215 -3.494 1.00 90.44 347 GLN A N 1
ATOM 2621 C CA . GLN A 1 347 ? 9.384 -16.233 -4.255 1.00 90.44 347 GLN A CA 1
ATOM 2622 C C . GLN A 1 347 ? 8.899 -16.301 -5.707 1.00 90.44 347 GLN A C 1
ATOM 2624 O O . GLN A 1 347 ? 9.714 -16.340 -6.623 1.00 90.44 347 GLN A O 1
ATOM 2629 N N . ILE A 1 348 ? 7.582 -16.276 -5.926 1.00 94.56 348 ILE A N 1
ATOM 2630 C CA . ILE A 1 348 ? 6.995 -16.344 -7.269 1.00 94.56 348 ILE A CA 1
ATOM 2631 C C . ILE A 1 348 ? 7.357 -15.081 -8.058 1.00 94.56 348 ILE A C 1
ATOM 2633 O O . ILE A 1 348 ? 7.932 -15.178 -9.138 1.00 94.56 348 ILE A O 1
ATOM 2637 N N . ALA A 1 349 ? 7.097 -13.895 -7.499 1.00 93.25 349 ALA A N 1
ATOM 2638 C CA . ALA A 1 349 ? 7.315 -12.622 -8.182 1.00 93.25 349 ALA A CA 1
ATOM 2639 C C . ALA A 1 349 ? 8.804 -12.321 -8.429 1.00 93.25 349 ALA A C 1
ATOM 2641 O O . ALA A 1 349 ? 9.158 -11.741 -9.456 1.00 93.25 349 ALA A O 1
ATOM 2642 N N . SER A 1 350 ? 9.710 -12.747 -7.541 1.00 88.56 350 SER A N 1
ATOM 2643 C CA . SER A 1 350 ? 11.155 -12.611 -7.794 1.00 88.56 350 SER A CA 1
ATOM 2644 C C . SER A 1 350 ? 11.651 -13.501 -8.941 1.00 88.56 350 SER A C 1
ATOM 2646 O O . SER A 1 350 ? 12.589 -13.115 -9.638 1.00 88.56 350 SER A O 1
ATOM 2648 N N . ALA A 1 351 ? 10.997 -14.638 -9.197 1.00 92.88 351 ALA A N 1
ATOM 2649 C CA . ALA A 1 351 ? 11.304 -15.517 -10.324 1.00 92.88 351 ALA A CA 1
ATOM 2650 C C . ALA A 1 351 ? 10.674 -15.062 -11.653 1.00 92.88 351 ALA A C 1
ATOM 2652 O O . ALA A 1 351 ? 11.077 -15.539 -12.712 1.00 92.88 351 ALA A O 1
ATOM 2653 N N . MET A 1 352 ? 9.713 -14.131 -11.628 1.00 94.50 352 MET A N 1
ATOM 2654 C CA . MET A 1 352 ? 9.129 -13.578 -12.851 1.00 94.50 352 MET A CA 1
ATOM 2655 C C . MET A 1 352 ? 10.167 -12.735 -13.601 1.00 94.50 352 MET A C 1
ATOM 2657 O O . MET A 1 352 ? 10.791 -11.830 -13.034 1.00 94.50 352 MET A O 1
ATOM 2661 N N . THR A 1 353 ? 10.347 -13.045 -14.884 1.00 93.38 353 THR A N 1
ATOM 2662 C CA . THR A 1 353 ? 11.291 -12.378 -15.799 1.00 93.38 353 THR A CA 1
ATOM 2663 C C . THR A 1 353 ? 10.602 -11.694 -16.980 1.00 93.38 353 THR A C 1
ATOM 2665 O O . THR A 1 353 ? 11.235 -10.900 -17.678 1.00 93.38 353 THR A O 1
ATOM 2668 N N . ALA A 1 354 ? 9.309 -11.958 -17.176 1.00 97.00 354 ALA A N 1
ATOM 2669 C CA . ALA A 1 354 ? 8.516 -11.459 -18.286 1.00 97.00 354 ALA A CA 1
ATOM 2670 C C . ALA A 1 354 ? 7.176 -10.894 -17.802 1.00 97.00 354 ALA A C 1
ATOM 2672 O O . ALA A 1 354 ? 6.599 -11.365 -16.820 1.00 97.00 354 ALA A O 1
ATOM 2673 N N . TYR A 1 355 ? 6.693 -9.866 -18.495 1.00 98.00 355 TYR A N 1
ATOM 2674 C CA . TYR A 1 355 ? 5.317 -9.399 -18.377 1.00 98.00 355 TYR A CA 1
ATOM 2675 C C . TYR A 1 355 ? 4.389 -10.419 -19.036 1.00 98.00 355 TYR A C 1
ATOM 2677 O O . TYR A 1 355 ? 4.427 -10.577 -20.253 1.00 98.00 355 TYR A O 1
ATOM 2685 N N . ASP A 1 356 ? 3.598 -11.123 -18.233 1.00 96.94 356 ASP A N 1
ATOM 2686 C CA . ASP A 1 356 ? 2.769 -12.237 -18.704 1.00 96.94 356 ASP A CA 1
ATOM 2687 C C . ASP A 1 356 ? 1.439 -12.293 -17.928 1.00 96.94 356 ASP A C 1
ATOM 2689 O O . ASP A 1 356 ? 1.255 -13.135 -17.046 1.00 96.94 356 ASP A O 1
ATOM 2693 N N . PRO A 1 357 ? 0.539 -11.311 -18.137 1.00 95.44 357 PRO A N 1
ATOM 2694 C CA . PRO A 1 357 ? -0.748 -11.273 -17.455 1.00 95.44 357 PRO A CA 1
ATOM 2695 C C . PRO A 1 357 ? -1.712 -12.315 -18.046 1.00 95.44 357 PRO A C 1
ATOM 2697 O O . PRO A 1 357 ? -2.519 -11.996 -18.916 1.00 95.44 357 PRO A O 1
ATOM 2700 N N . ASP A 1 358 ? -1.636 -13.549 -17.552 1.00 94.38 358 ASP A N 1
ATOM 2701 C CA . ASP A 1 358 ? -2.598 -14.617 -17.850 1.00 94.38 358 ASP A CA 1
ATOM 2702 C C . ASP A 1 358 ? -4.028 -14.312 -17.336 1.00 94.38 358 ASP A C 1
ATOM 2704 O O . ASP A 1 358 ? -4.316 -13.263 -16.749 1.00 94.38 358 ASP A O 1
ATOM 2708 N N . GLU A 1 359 ? -4.952 -15.262 -17.508 1.00 94.00 359 GLU A N 1
ATOM 2709 C CA . GLU A 1 359 ? -6.358 -15.131 -17.089 1.00 94.00 359 GLU A CA 1
ATOM 2710 C C . GLU A 1 359 ? -6.577 -14.906 -15.577 1.00 94.00 359 GLU A C 1
ATOM 2712 O O . GLU A 1 359 ? -7.671 -14.517 -15.149 1.00 94.00 359 GLU A O 1
ATOM 2717 N N . THR A 1 360 ? -5.560 -15.144 -14.746 1.00 95.12 360 THR A N 1
ATOM 2718 C CA . THR A 1 360 ? -5.612 -14.917 -13.297 1.00 95.12 360 THR A CA 1
ATOM 2719 C C . THR A 1 360 ? -5.324 -13.461 -12.922 1.00 95.12 360 THR A C 1
ATOM 2721 O O . THR A 1 360 ? -5.733 -13.013 -11.844 1.00 95.12 360 THR A O 1
ATOM 2724 N N . TRP A 1 361 ? -4.699 -12.690 -13.818 1.00 96.62 361 TRP A N 1
ATOM 2725 C CA . TRP A 1 361 ? -4.418 -11.271 -13.622 1.00 96.62 361 TRP A CA 1
ATOM 2726 C C . TRP A 1 361 ? -5.635 -10.412 -13.934 1.00 96.62 361 TRP A C 1
ATOM 2728 O O . TRP A 1 361 ? -6.298 -10.546 -14.960 1.00 96.62 361 TRP A O 1
ATOM 2738 N N . ARG A 1 362 ? -5.932 -9.467 -13.041 1.00 96.19 362 ARG A N 1
ATOM 2739 C CA . ARG A 1 362 ? -7.101 -8.591 -13.181 1.00 96.19 362 ARG A CA 1
ATOM 2740 C C . ARG A 1 362 ? -6.679 -7.158 -13.443 1.00 96.19 362 ARG A C 1
ATOM 2742 O O . ARG A 1 362 ? -5.843 -6.652 -12.694 1.00 96.19 362 ARG A O 1
ATOM 2749 N N . PRO A 1 363 ? -7.277 -6.461 -14.421 1.00 95.50 363 PRO A N 1
ATOM 2750 C CA . PRO A 1 363 ? -7.015 -5.044 -14.595 1.00 95.50 363 PRO A CA 1
ATOM 2751 C C . PRO A 1 363 ? -7.482 -4.273 -13.355 1.00 95.50 363 PRO A C 1
ATOM 2753 O O . PRO A 1 363 ? -8.558 -4.524 -12.803 1.00 95.50 363 PRO A O 1
ATOM 2756 N N . VAL A 1 364 ? -6.661 -3.329 -12.908 1.00 93.81 364 VAL A N 1
ATOM 2757 C CA . VAL A 1 364 ? -7.046 -2.346 -11.898 1.00 93.81 364 VAL A CA 1
ATOM 2758 C C . VAL A 1 364 ? -7.969 -1.324 -12.553 1.00 93.81 364 VAL A C 1
ATOM 2760 O O . VAL A 1 364 ? -7.630 -0.725 -13.577 1.00 93.81 364 VAL A O 1
ATOM 2763 N N . ASP A 1 365 ? -9.137 -1.120 -11.951 1.00 83.56 365 ASP A N 1
ATOM 2764 C CA . ASP A 1 365 ? -10.100 -0.126 -12.405 1.00 83.56 365 ASP A CA 1
ATOM 2765 C C . ASP A 1 365 ? -9.633 1.292 -12.037 1.00 83.56 365 ASP A C 1
ATOM 2767 O O . ASP A 1 365 ? -9.499 1.646 -10.861 1.00 83.56 365 ASP A O 1
ATOM 2771 N N . LYS A 1 366 ? -9.422 2.125 -13.062 1.00 65.94 366 LYS A N 1
ATOM 2772 C CA . LYS A 1 366 ? -9.000 3.525 -12.916 1.00 65.94 366 LYS A CA 1
ATOM 2773 C C . LYS A 1 366 ? -10.018 4.365 -12.133 1.00 65.94 366 LYS A C 1
ATOM 2775 O O . LYS A 1 366 ? -9.611 5.283 -11.422 1.00 65.94 366 LYS A O 1
ATOM 2780 N N . ALA A 1 367 ? -11.314 4.044 -12.207 1.00 57.94 367 ALA A N 1
ATOM 2781 C CA . ALA A 1 367 ? -12.352 4.756 -11.457 1.00 57.94 367 ALA A CA 1
ATOM 2782 C C . ALA A 1 367 ? -12.236 4.513 -9.944 1.00 57.94 367 ALA A C 1
ATOM 2784 O O . ALA A 1 367 ? -12.422 5.438 -9.154 1.00 57.94 367 ALA A O 1
ATOM 2785 N N . THR A 1 368 ? -11.844 3.297 -9.550 1.00 57.59 368 THR A N 1
ATOM 2786 C CA . THR A 1 368 ? -11.623 2.935 -8.142 1.00 57.59 368 THR A CA 1
ATOM 2787 C C . THR A 1 368 ? -10.463 3.743 -7.547 1.00 57.59 368 THR A C 1
ATOM 2789 O O . THR A 1 368 ? -10.597 4.306 -6.464 1.00 57.59 368 THR A O 1
ATOM 2792 N N . VAL A 1 369 ? -9.365 3.907 -8.295 1.00 60.38 369 VAL A N 1
ATOM 2793 C CA . VAL A 1 369 ? -8.193 4.693 -7.859 1.00 60.38 369 VAL A CA 1
ATOM 2794 C C . VAL A 1 369 ? -8.523 6.189 -7.734 1.00 60.38 369 VAL A C 1
ATOM 2796 O O . VAL A 1 369 ? -8.083 6.845 -6.791 1.00 60.38 369 VAL A O 1
ATOM 2799 N N . ALA A 1 370 ? -9.331 6.736 -8.648 1.00 47.00 370 ALA A N 1
ATOM 2800 C CA . ALA A 1 370 ? -9.720 8.148 -8.626 1.00 47.00 370 ALA A CA 1
ATOM 2801 C C . ALA A 1 370 ? -10.705 8.486 -7.489 1.00 47.00 370 ALA A C 1
ATOM 2803 O O . ALA A 1 370 ? -10.601 9.555 -6.886 1.00 47.00 370 ALA A O 1
ATOM 2804 N N . SER A 1 371 ? -11.635 7.581 -7.161 1.00 44.47 371 SER A N 1
ATOM 2805 C CA . SER A 1 371 ? -12.670 7.823 -6.142 1.00 44.47 371 SER A CA 1
ATOM 2806 C C . SER A 1 371 ? -12.161 7.857 -4.700 1.00 44.47 371 SER A C 1
ATOM 2808 O O . SER A 1 371 ? -12.810 8.457 -3.853 1.00 44.47 371 SER A O 1
ATOM 2810 N N . GLU A 1 372 ? -11.002 7.257 -4.416 1.00 49.88 372 GLU A N 1
ATOM 2811 C CA . GLU A 1 372 ? -10.413 7.220 -3.065 1.00 49.88 372 GLU A CA 1
ATOM 2812 C C . GLU A 1 372 ? -9.433 8.380 -2.805 1.00 49.88 372 GLU A C 1
ATOM 2814 O O . GLU A 1 372 ? -8.785 8.437 -1.763 1.00 49.88 372 GLU A O 1
ATOM 2819 N N . THR A 1 373 ? -9.327 9.323 -3.750 1.00 35.88 373 THR A N 1
ATOM 2820 C CA . THR A 1 373 ? -8.459 10.514 -3.661 1.00 35.88 373 THR A CA 1
ATOM 2821 C C . THR A 1 373 ? -9.219 11.763 -3.177 1.00 35.88 373 THR A C 1
ATOM 2823 O O . THR A 1 373 ? -8.650 12.851 -3.119 1.00 35.88 373 THR A O 1
ATOM 2826 N N . LYS A 1 374 ? -10.506 11.625 -2.844 1.00 28.81 374 LYS A N 1
ATOM 2827 C CA . LYS A 1 374 ? -11.402 12.708 -2.427 1.00 28.81 374 LYS A CA 1
ATOM 2828 C C . LYS A 1 374 ? -12.030 12.371 -1.084 1.00 28.81 374 LYS A C 1
ATOM 2830 O O . LYS A 1 374 ? -12.185 13.313 -0.278 1.00 28.81 374 LYS A O 1
#

Radius of gyration: 29.0 Å; Cα contacts (8 Å, |Δi|>4): 537; chains: 1; bounding box: 77×107×72 Å

Sequence (374 aa):
MAEDSAADMMAADTVGADTVGADTVGADTVAVMAGKRQWRDKAMSQRIACSRRNMRGWKAAQALGICIVLLFCGVPAARAQAPGQRTFGSLTKATDAFATAIQNHDEAAILAILGPSGKDLISSGDPVSDRNKQDTFTANYRASHQYAAASDGRTFLYIGPNNWPTPIPLRKNGSQWYFDTDYGKQEILYRRIGADELNVIKVCGAIVEAQRDYYNALHDGATVHQYAQKFHSTPGTQDGLYWQVKPGAQPPQSPLGPLVAQAAIDGYQLHATGEPHPFHGYVYRLLTSQGSDAPGGAQSYIVNGKLTEGFAVLAYPISYRNTGVMTFMANQTGQVYQNDLGPGTAQIASAMTAYDPDETWRPVDKATVASETK

Foldseek 3Di:
DDDDDDDDDDDDDDDDDDDPDPDDDDPVVLVVVVVVVCCVVCVLVCQVCVVVPPPPPDDDDDPDDPDPPPPDDPDPPPPDDAPQADKDLDPCVLVVQCLVCLVVLPLVSNCSQLDPLCPPVQDPPDPVVSNVVSVVQNVFVVQDWDWHADPVQWIWIFTHPVRRTQLWTWHDDPSIIGTPNVSSVLSVQSVLQVVLVLVVLVLQLLLLQLQVVQQVDDWPPDPHRFGAQAQEDDAPTLNHQDDDDDPPDDDDHRSDDPLSSQQADDPQPDDPVRDRPHDQQKYKHKAQWADQQDVVHTDGCDDPNGNHNWIKMWIFGPADSRSYQWIWMDINVSWIKIARPDRCGVVVRVPDRHHHQHPRIHTDDPVVSVVVVD

pLDDT: mean 76.63, std 24.7, range [25.88, 98.25]

Solvent-accessible surface area (backbone atoms only — not comparable to full-atom values): 21974 Å² total; per-residue (Å²): 131,84,88,82,87,83,88,87,85,91,82,90,86,91,84,77,90,78,80,80,74,95,78,79,82,56,70,65,63,47,48,53,53,51,47,58,42,50,50,52,52,42,53,53,48,45,67,70,50,66,66,76,77,75,90,82,81,82,90,79,88,82,95,83,78,91,82,76,73,88,81,72,83,90,68,80,78,76,79,69,82,56,84,81,38,45,69,20,84,36,69,64,60,45,52,52,52,47,43,50,20,43,64,67,66,34,61,68,55,41,33,36,43,35,10,78,83,25,62,80,72,74,56,83,86,42,71,67,63,41,48,55,53,33,51,52,49,40,52,23,44,71,71,31,65,51,76,42,79,45,99,86,59,39,34,34,44,24,26,21,95,82,57,44,71,52,58,55,26,34,34,69,59,91,78,31,29,35,50,39,35,73,59,16,56,53,44,48,50,51,52,49,24,53,52,26,53,56,49,49,56,52,49,57,47,50,52,44,50,19,38,51,56,42,30,75,42,69,44,87,86,45,92,60,64,33,41,57,84,36,33,60,25,57,93,97,45,59,63,18,34,22,52,88,77,59,90,94,60,90,69,84,79,47,56,38,58,69,70,61,32,67,17,27,51,76,74,85,73,55,53,102,83,70,58,84,54,52,53,62,35,25,44,38,40,76,23,57,26,32,26,68,57,24,93,90,36,62,44,70,12,55,55,98,88,36,31,60,74,48,47,27,41,39,37,36,23,75,36,66,80,67,32,19,62,55,31,38,38,32,36,80,88,58,61,42,29,38,34,64,65,51,91,51,36,53,65,55,60,68,68,57,62,46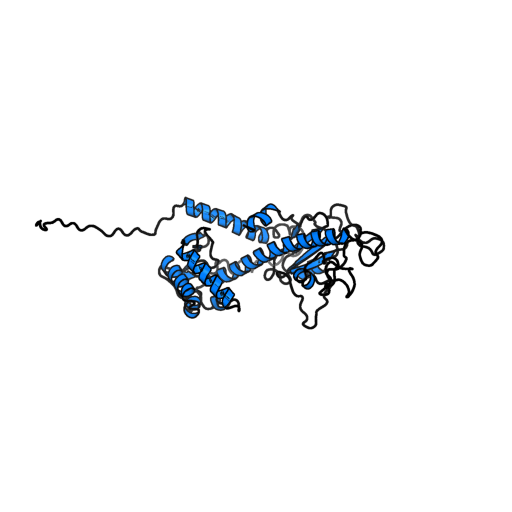,45,49,62,42,95,78,44,37,74,61,59,67,67,62,64,58,65,75,76,116

Nearest PDB structures (foldseek):
  5zm6-assembly1_A-2  TM=5.064E-01  e=4.749E+00  Homo sapiens
  5iso-assembly2_C  TM=2.224E-01  e=9.432E-01  Homo sapiens
  7myj-assembly1_A  TM=1.977E-01  e=3.993E+00  Homo sapiens

Secondary structure (DSSP, 8-state):
---------------------S----HHHHHHHHHHHHHHHHHHHHHHHTTSS-------S----TTSSTTS--S----PPPTT---BSSHHHHHHHHHHHHHTT-HHHHHHHH-GGGHHHH--S-HHHHHHHHHHHHHHHHH-EEEEE-TTSEEEEEETTTTEEPSS-EEEETTEEEE-HHHHHHHHHHHHHHHHHHHHHHHHHHHHHHHHHHHTS--TT-SS----S-SBPPTT---SSB-PPPTT--PPPPSS-HHHHHH--SS----TTS----BTTEEEEEE-EE-TTSTT-SEESEETTEE-S--EEEEEESSBTTTBS-EEEEETT--EEEE--GGGHHHHHHH--SB---TT-EEPPHHHHHHTT-

Mean predicted aligned error: 13.48 Å